Protein 6GBQ (pdb70)

Structure (mmCIF, N/CA/C/O backbone):
data_6GBQ
#
_entry.id   6GBQ
#
_cell.length_a   70.230
_cell.length_b   45.583
_cell.length_c   110.777
_cell.angle_alpha   90.000
_cell.angle_beta   101.660
_cell.angle_gamma   90.000
#
_symmetry.space_group_name_H-M   'P 1 21 1'
#
loop_
_entity.id
_entity.type
_entity.pdbx_description
1 polymer 'Polymerase cofactor VP35'
2 water water
#
loop_
_atom_site.group_PDB
_atom_site.id
_atom_site.type_symbol
_atom_site.label_atom_id
_atom_site.label_alt_id
_atom_site.label_comp_id
_atom_site.label_asym_id
_atom_site.label_entity_id
_atom_site.label_seq_id
_atom_site.pdbx_PDB_ins_code
_atom_site.Cartn_x
_atom_site.Cartn_y
_atom_site.Cartn_z
_atom_site.occupancy
_atom_site.B_iso_or_equiv
_atom_site.auth_seq_id
_atom_site.auth_comp_id
_atom_site.auth_asym_id
_atom_site.auth_atom_id
_atom_site.pdbx_PDB_model_num
ATOM 1 N N . LEU A 1 2 ? -8.145 8.809 47.813 1.00 120.21 72 LEU A N 1
ATOM 2 C CA . LEU A 1 2 ? -7.297 8.619 46.595 1.00 116.02 72 LEU A CA 1
ATOM 3 C C . LEU A 1 2 ? -7.042 7.138 46.251 1.00 113.20 72 LEU A C 1
ATOM 4 O O . LEU A 1 2 ? -6.884 6.809 45.075 1.00 113.25 72 LEU A O 1
ATOM 9 N N . LYS A 1 3 ? -7.024 6.258 47.259 1.00 112.10 73 LYS A N 1
ATOM 10 C CA . LYS A 1 3 ? -6.765 4.818 47.064 1.00 109.40 73 LYS A CA 1
ATOM 11 C C . LYS A 1 3 ? -7.703 4.154 46.043 1.00 108.04 73 LYS A C 1
ATOM 12 O O . LYS A 1 3 ? -7.259 3.714 44.972 1.00 102.55 73 LYS A O 1
ATOM 14 N N . LYS A 1 4 ? -8.991 4.089 46.380 1.00 110.20 74 LYS A N 1
ATOM 15 C CA . LYS A 1 4 ? -9.999 3.484 45.507 1.00 110.35 74 LYS A CA 1
ATOM 16 C C . LYS A 1 4 ? -10.152 4.272 44.194 1.00 108.49 74 LYS A C 1
ATOM 17 O O . LYS A 1 4 ? -10.309 3.684 43.122 1.00 105.28 74 LYS A O 1
ATOM 19 N N . VAL A 1 5 ? -10.064 5.599 44.293 1.00 108.26 75 VAL A N 1
ATOM 20 C CA . VAL A 1 5 ? -10.233 6.495 43.149 1.00 106.04 75 VAL A CA 1
ATOM 21 C C . VAL A 1 5 ? -9.121 6.335 42.102 1.00 104.03 75 VAL A C 1
ATOM 22 O O . VAL A 1 5 ? -9.415 6.283 40.904 1.00 103.85 75 VAL A O 1
ATOM 26 N N . GLU A 1 6 ? -7.865 6.261 42.545 1.00 104.63 76 GLU A N 1
ATOM 27 C CA . GLU A 1 6 ? -6.716 6.223 41.619 1.00 103.73 76 GLU A CA 1
ATOM 28 C C . GLU A 1 6 ? -6.613 4.920 40.808 1.00 99.56 76 GLU A C 1
ATOM 29 O O . GLU A 1 6 ? -6.167 4.941 39.654 1.00 98.32 76 GLU A O 1
ATOM 35 N N . ASP A 1 7 ? -7.022 3.801 41.406 1.00 98.52 77 ASP A N 1
ATOM 36 C CA . ASP A 1 7 ? -6.991 2.496 40.733 1.00 96.85 77 ASP A CA 1
ATOM 37 C C . ASP A 1 7 ? -8.203 2.271 39.815 1.00 95.41 77 ASP A C 1
ATOM 38 O O . ASP A 1 7 ? -8.132 1.474 38.875 1.00 94.57 77 ASP A O 1
ATOM 43 N N . THR A 1 8 ? -9.319 2.941 40.099 1.00 93.43 78 THR A N 1
ATOM 44 C CA . THR A 1 8 ? -10.449 2.947 39.180 1.00 91.36 78 THR A CA 1
ATOM 45 C C . THR A 1 8 ? -10.109 3.827 37.977 1.00 87.76 78 THR A C 1
ATOM 46 O O . THR A 1 8 ? -10.373 3.445 36.834 1.00 82.76 78 THR A O 1
ATOM 50 N N . LEU A 1 9 ? -9.519 4.993 38.245 1.00 86.44 79 LEU A N 1
ATOM 51 C CA . LEU A 1 9 ? -9.091 5.900 37.178 1.00 85.63 79 LEU A CA 1
ATOM 52 C C . LEU A 1 9 ? -8.177 5.223 36.176 1.00 82.80 79 LEU A C 1
ATOM 53 O O . LEU A 1 9 ? -8.398 5.339 34.975 1.00 84.16 79 LEU A O 1
ATOM 58 N N . THR A 1 10 ? -7.171 4.506 36.665 1.00 82.55 80 THR A N 1
ATOM 59 C CA . THR A 1 10 ? -6.217 3.837 35.777 1.00 80.39 80 THR A CA 1
ATOM 60 C C . THR A 1 10 ? -6.907 2.818 34.856 1.00 78.97 80 THR A C 1
ATOM 61 O O . THR A 1 10 ? -6.515 2.698 33.701 1.00 80.43 80 THR A O 1
ATOM 65 N N . MET A 1 11 ? -7.936 2.119 35.350 1.00 78.25 81 MET A N 1
ATOM 66 C CA . MET A 1 11 ? -8.732 1.198 34.522 1.00 78.05 81 MET A CA 1
ATOM 67 C C . MET A 1 11 ? -9.558 1.950 33.470 1.00 74.74 81 MET A C 1
ATOM 68 O O . MET A 1 11 ? -9.680 1.510 32.328 1.00 71.46 81 MET A O 1
ATOM 73 N N . LEU A 1 12 ? -10.126 3.076 33.885 1.00 73.96 82 LEU A N 1
ATOM 74 C CA . LEU A 1 12 ? -10.902 3.955 33.015 1.00 73.02 82 LEU A CA 1
ATOM 75 C C . LEU A 1 12 ? -10.032 4.616 31.952 1.00 70.49 82 LEU A C 1
ATOM 76 O O . LEU A 1 12 ? -10.442 4.747 30.806 1.00 67.85 82 LEU A O 1
ATOM 81 N N . VAL A 1 13 ? -8.824 5.016 32.335 1.00 70.79 83 VAL A N 1
ATOM 82 C CA . VAL A 1 13 ? -7.841 5.514 31.375 1.00 70.81 83 VAL A CA 1
ATOM 83 C C . VAL A 1 13 ? -7.468 4.428 30.348 1.00 69.88 83 VAL A C 1
ATOM 84 O O . VAL A 1 13 ? -7.369 4.716 29.155 1.00 70.86 83 VAL A O 1
ATOM 88 N N . ASN A 1 14 ? -7.281 3.190 30.801 1.00 69.97 84 ASN A N 1
ATOM 89 C CA . ASN A 1 14 ? -6.917 2.101 29.890 1.00 69.02 84 ASN A CA 1
ATOM 90 C C . ASN A 1 14 ? -8.081 1.703 28.994 1.00 67.78 84 ASN A C 1
ATOM 91 O O . ASN A 1 14 ? -7.867 1.357 27.832 1.00 66.39 84 ASN A O 1
ATOM 96 N N . ALA A 1 15 ? -9.302 1.759 29.534 1.00 67.59 85 ALA A N 1
ATOM 97 C CA . ALA A 1 15 ? -10.524 1.474 28.759 1.00 66.05 85 ALA A CA 1
ATOM 98 C C . ALA A 1 15 ? -10.779 2.522 27.666 1.00 64.94 85 ALA A C 1
ATOM 99 O O . ALA A 1 15 ? -11.125 2.182 26.536 1.00 60.86 85 ALA A O 1
ATOM 101 N N . THR A 1 16 ? -10.602 3.795 28.016 1.00 66.31 86 THR A N 1
ATOM 102 C CA . THR A 1 16 ? -10.733 4.898 27.053 1.00 66.37 86 THR A CA 1
ATOM 103 C C . THR A 1 16 ? -9.687 4.784 25.943 1.00 66.84 86 THR A C 1
ATOM 104 O O . THR A 1 16 ? -9.986 5.071 24.782 1.00 64.89 86 THR A O 1
ATOM 108 N N . SER A 1 17 ? -8.479 4.337 26.296 1.00 69.11 87 SER A N 1
ATOM 109 C CA . SER A 1 17 ? -7.431 4.038 25.303 1.00 69.50 87 SER A CA 1
ATOM 110 C C . SER A 1 17 ? -7.764 2.844 24.382 1.00 68.37 87 SER A C 1
ATOM 111 O O . SER A 1 17 ? -7.452 2.882 23.193 1.00 67.54 87 SER A O 1
ATOM 114 N N . ARG A 1 18 ? -8.359 1.784 24.935 1.00 69.76 88 ARG A N 1
ATOM 115 C CA . ARG A 1 18 ? -8.823 0.633 24.134 1.00 70.60 88 ARG A CA 1
ATOM 116 C C . ARG A 1 18 ? -9.935 1.039 23.166 1.00 69.00 88 ARG A C 1
ATOM 117 O O . ARG A 1 18 ? -10.002 0.545 22.041 1.00 69.21 88 ARG A O 1
ATOM 125 N N . GLN A 1 19 ? -10.797 1.941 23.622 1.00 68.75 89 GLN A N 1
ATOM 126 C CA . GLN A 1 19 ? -11.901 2.464 22.823 1.00 69.72 89 GLN A CA 1
ATOM 127 C C . GLN A 1 19 ? -11.420 3.196 21.561 1.00 68.85 89 GLN A C 1
ATOM 128 O O . GLN A 1 19 ? -12.013 3.063 20.480 1.00 67.27 89 GLN A O 1
ATOM 134 N N . ASN A 1 20 ? -10.347 3.969 21.695 1.00 67.20 90 ASN A N 1
ATOM 135 C CA . ASN A 1 20 ? -9.792 4.677 20.547 1.00 65.86 90 ASN A CA 1
ATOM 136 C C . ASN A 1 20 ? -9.385 3.660 19.487 1.00 62.40 90 ASN A C 1
ATOM 137 O O . ASN A 1 20 ? -9.794 3.784 18.334 1.00 63.19 90 ASN A O 1
ATOM 142 N N . ALA A 1 21 ? -8.654 2.624 19.893 1.00 58.44 91 ALA A N 1
ATOM 143 C CA . ALA A 1 21 ? -8.199 1.589 18.968 1.00 57.23 91 ALA A CA 1
ATOM 144 C C . ALA A 1 21 ? -9.367 0.856 18.296 1.00 55.61 91 ALA A C 1
ATOM 145 O O . ALA A 1 21 ? -9.320 0.586 17.099 1.00 54.06 91 ALA A O 1
ATOM 147 N N . ALA A 1 22 ? -10.405 0.542 19.070 1.00 55.26 92 ALA A N 1
ATOM 148 C CA . ALA A 1 22 ? -11.615 -0.094 18.530 1.00 54.10 92 ALA A CA 1
ATOM 149 C C . ALA A 1 22 ? -12.343 0.814 17.525 1.00 53.36 92 ALA A C 1
ATOM 150 O O . ALA A 1 22 ? -12.736 0.356 16.444 1.00 52.87 92 ALA A O 1
ATOM 152 N N . ILE A 1 23 ? -12.511 2.091 17.875 1.00 53.52 93 ILE A N 1
ATOM 153 C CA . ILE A 1 23 ? -13.061 3.078 16.935 1.00 54.42 93 ILE A CA 1
ATOM 154 C C . ILE A 1 23 ? -12.229 3.161 15.630 1.00 55.55 93 ILE A C 1
ATOM 155 O O . ILE A 1 23 ? -12.797 3.257 14.543 1.00 57.13 93 ILE A O 1
ATOM 160 N N . GLU A 1 24 ? -10.901 3.107 15.741 1.00 56.23 94 GLU A N 1
ATOM 161 C CA . GLU A 1 24 ? -10.019 3.163 14.577 1.00 56.61 94 GLU A CA 1
ATOM 162 C C . GLU A 1 24 ? -10.135 1.944 13.672 1.00 55.23 94 GLU A C 1
ATOM 163 O O . GLU A 1 24 ? -10.105 2.090 12.436 1.00 55.92 94 GLU A O 1
ATOM 169 N N . ALA A 1 25 ? -10.250 0.757 14.274 1.00 52.15 95 ALA A N 1
ATOM 170 C CA . ALA A 1 25 ? -10.491 -0.473 13.525 1.00 53.06 95 ALA A CA 1
ATOM 171 C C . ALA A 1 25 ? -11.836 -0.422 12.789 1.00 54.36 95 ALA A C 1
ATOM 172 O O . ALA A 1 25 ? -11.975 -0.982 11.697 1.00 55.26 95 ALA A O 1
ATOM 174 N N . LEU A 1 26 ? -12.816 0.250 13.390 1.00 55.07 96 LEU A N 1
ATOM 175 C CA . LEU A 1 26 ? -14.105 0.489 12.738 1.00 57.12 96 LEU A CA 1
ATOM 176 C C . LEU A 1 26 ? -13.955 1.400 11.489 1.00 58.30 96 LEU A C 1
ATOM 177 O O . LEU A 1 26 ? -14.468 1.055 10.412 1.00 57.02 96 LEU A O 1
ATOM 182 N N . GLU A 1 27 ? -13.219 2.515 11.630 1.00 58.99 97 GLU A N 1
ATOM 183 C CA . GLU A 1 27 ? -12.891 3.425 10.497 1.00 60.24 97 GLU A CA 1
ATOM 184 C C . GLU A 1 27 ? -12.194 2.699 9.338 1.00 59.14 97 GLU A C 1
ATOM 185 O O . GLU A 1 27 ? -12.533 2.902 8.181 1.00 59.99 97 GLU A O 1
ATOM 191 N N . ASN A 1 28 ? -11.232 1.841 9.656 1.00 59.89 98 ASN A N 1
ATOM 192 C CA . ASN A 1 28 ? -10.571 1.010 8.641 1.00 60.60 98 ASN A CA 1
ATOM 193 C C . ASN A 1 28 ? -11.542 0.132 7.889 1.00 58.49 98 ASN A C 1
ATOM 194 O O . ASN A 1 28 ? -11.498 0.046 6.673 1.00 57.32 98 ASN A O 1
ATOM 199 N N . ARG A 1 29 ? -12.405 -0.538 8.631 1.00 60.88 99 ARG A N 1
ATOM 200 C CA . ARG A 1 29 ? -13.364 -1.446 8.036 1.00 63.30 99 ARG A CA 1
ATOM 201 C C . ARG A 1 29 ? -14.433 -0.702 7.243 1.00 60.03 99 ARG A C 1
ATOM 202 O O . ARG A 1 29 ? -14.926 -1.211 6.244 1.00 58.00 99 ARG A O 1
ATOM 210 N N . LEU A 1 30 ? -14.755 0.510 7.675 1.00 59.46 100 LEU A N 1
ATOM 211 C CA . LEU A 1 30 ? -15.672 1.350 6.942 1.00 60.35 100 LEU A CA 1
ATOM 212 C C . LEU A 1 30 ? -15.068 1.900 5.650 1.00 62.91 100 LEU A C 1
ATOM 213 O O . LEU A 1 30 ? -15.783 1.984 4.643 1.00 67.37 100 LEU A O 1
ATOM 218 N N . SER A 1 31 ? -13.774 2.262 5.662 1.00 62.41 101 SER A N 1
ATOM 219 C CA . SER A 1 31 ? -13.060 2.689 4.436 1.00 61.44 101 SER A CA 1
ATOM 220 C C . SER A 1 31 ? -13.075 1.601 3.367 1.00 59.73 101 SER A C 1
ATOM 221 O O . SER A 1 31 ? -13.287 1.890 2.190 1.00 59.79 101 SER A O 1
ATOM 224 N N . THR A 1 32 ? -12.835 0.362 3.786 1.00 58.74 102 THR A N 1
ATOM 225 C CA . THR A 1 32 ? -12.902 -0.804 2.900 1.00 60.92 102 THR A CA 1
ATOM 226 C C . THR A 1 32 ? -14.338 -1.093 2.418 1.00 60.42 102 THR A C 1
ATOM 227 O O . THR A 1 32 ? -14.528 -1.554 1.290 1.00 61.31 102 THR A O 1
ATOM 231 N N . LEU A 1 33 ? -15.338 -0.831 3.264 1.00 59.63 103 LEU A N 1
ATOM 232 C CA . LEU A 1 33 ? -16.744 -0.972 2.865 1.00 59.44 103 LEU A CA 1
ATOM 233 C C . LEU A 1 33 ? -17.145 0.112 1.853 1.00 59.68 103 LEU A C 1
ATOM 234 O O . LEU A 1 33 ? -17.901 -0.181 0.928 1.00 59.59 103 LEU A O 1
ATOM 239 N N . GLU A 1 34 ? -16.673 1.346 2.045 1.00 59.25 104 GLU A N 1
ATOM 240 C CA . GLU A 1 34 ? -16.903 2.428 1.060 1.00 61.24 104 GLU A CA 1
ATOM 241 C C . GLU A 1 34 ? -16.304 2.086 -0.297 1.00 61.59 104 GLU A C 1
ATOM 242 O O . GLU A 1 34 ? -16.919 2.303 -1.330 1.00 64.06 104 GLU A O 1
ATOM 248 N N . SER A 1 35 ? -15.107 1.526 -0.270 1.00 63.46 105 SER A N 1
ATOM 249 C CA . SER A 1 35 ? -14.422 1.081 -1.477 1.00 65.38 105 SER A CA 1
ATOM 250 C C . SER A 1 35 ? -15.204 -0.014 -2.203 1.00 63.70 105 SER A C 1
ATOM 251 O O . SER A 1 35 ? -15.430 0.077 -3.392 1.00 65.59 105 SER A O 1
ATOM 254 N N . SER A 1 36 ? -15.622 -1.036 -1.470 1.00 63.58 106 SER A N 1
ATOM 255 C CA . SER A 1 36 ? -16.377 -2.142 -2.039 1.00 62.65 106 SER A CA 1
ATOM 256 C C . SER A 1 36 ? -17.777 -1.755 -2.528 1.00 62.38 106 SER A C 1
ATOM 257 O O . SER A 1 36 ? -18.325 -2.434 -3.387 1.00 62.46 106 SER A O 1
ATOM 260 N N . LEU A 1 37 ? -18.362 -0.692 -1.971 1.00 62.27 107 LEU A N 1
ATOM 261 C CA . LEU A 1 37 ? -19.674 -0.217 -2.417 1.00 62.29 107 LEU A CA 1
ATOM 262 C C . LEU A 1 37 ? -19.626 0.633 -3.694 1.00 64.78 107 LEU A C 1
ATOM 263 O O . LEU A 1 37 ? -20.657 0.770 -4.345 1.00 66.74 107 LEU A O 1
ATOM 268 N N . LYS A 1 38 ? -18.464 1.171 -4.077 1.00 66.93 108 LYS A N 1
ATOM 269 C CA . LYS A 1 38 ? -18.373 2.014 -5.291 1.00 70.65 108 LYS A CA 1
ATOM 270 C C . LYS A 1 38 ? -19.032 1.416 -6.537 1.00 67.39 108 LYS A C 1
ATOM 271 O O . LYS A 1 38 ? -19.918 2.054 -7.096 1.00 66.02 108 LYS A O 1
ATOM 277 N N . PRO A 1 39 ? -18.627 0.195 -6.959 1.00 65.52 109 PRO A N 1
ATOM 278 C CA . PRO A 1 39 ? -19.232 -0.403 -8.162 1.00 64.81 109 PRO A CA 1
ATOM 279 C C . PRO A 1 39 ? -20.753 -0.555 -8.054 1.00 62.93 109 PRO A C 1
ATOM 280 O O . PRO A 1 39 ? -21.459 -0.389 -9.045 1.00 64.56 109 PRO A O 1
ATOM 284 N N . ILE A 1 40 ? -21.246 -0.822 -6.848 1.00 61.09 110 ILE A N 1
ATOM 285 C CA . ILE A 1 40 ? -22.686 -0.918 -6.595 1.00 60.12 110 ILE A CA 1
ATOM 286 C C . ILE A 1 40 ? -23.401 0.451 -6.654 1.00 60.82 110 ILE A C 1
ATOM 287 O O . ILE A 1 40 ? -24.524 0.546 -7.152 1.00 60.56 110 ILE A O 1
ATOM 292 N N . GLN A 1 41 ? -22.749 1.497 -6.157 1.00 62.57 111 GLN A N 1
ATOM 293 C CA . GLN A 1 41 ? -23.269 2.864 -6.261 1.00 65.04 111 GLN A CA 1
ATOM 294 C C . GLN A 1 41 ? -23.372 3.345 -7.712 1.00 68.78 111 GLN A C 1
ATOM 295 O O . GLN A 1 41 ? -24.184 4.226 -8.009 1.00 70.17 111 GLN A O 1
ATOM 301 N N . ASP A 1 42 ? -22.533 2.779 -8.587 1.00 70.22 112 ASP A N 1
ATOM 302 C CA . ASP A 1 42 ? -22.480 3.134 -10.006 1.00 73.18 112 ASP A CA 1
ATOM 303 C C . ASP A 1 42 ? -23.386 2.308 -10.910 1.00 72.11 112 ASP A C 1
ATOM 304 O O . ASP A 1 42 ? -23.568 2.684 -12.060 1.00 73.88 112 ASP A O 1
ATOM 309 N N . MET A 1 43 ? -23.933 1.195 -10.419 1.00 72.35 113 MET A N 1
ATOM 310 C CA . MET A 1 43 ? -24.717 0.284 -11.271 1.00 72.67 113 MET A CA 1
ATOM 311 C C . MET A 1 43 ? -26.118 0.833 -11.582 1.00 70.71 113 MET A C 1
ATOM 312 O O . MET A 1 43 ? -26.743 0.387 -12.539 1.00 71.14 113 MET A O 1
ATOM 317 N N . GLY A 1 44 ? -26.594 1.799 -10.798 1.00 68.93 114 GLY A N 1
ATOM 318 C CA . GLY A 1 44 ? -27.798 2.553 -11.142 1.00 70.61 114 GLY A CA 1
ATOM 319 C C . GLY A 1 44 ? -27.670 3.278 -12.475 1.00 72.45 114 GLY A C 1
ATOM 320 O O . GLY A 1 44 ? -28.590 3.256 -13.297 1.00 72.43 114 GLY A O 1
ATOM 321 N N . LYS A 1 45 ? -26.518 3.911 -12.685 1.00 73.74 115 LYS A N 1
ATOM 322 C CA . LYS A 1 45 ? -26.177 4.533 -13.968 1.00 76.85 115 LYS A CA 1
ATOM 323 C C . LYS A 1 45 ? -26.163 3.505 -15.109 1.00 73.79 115 LYS A C 1
ATOM 324 O O . LYS A 1 45 ? -26.749 3.732 -16.162 1.00 74.37 115 LYS A O 1
ATOM 330 N N . VAL A 1 46 ? -25.500 2.376 -14.877 1.00 70.90 116 VAL A N 1
ATOM 331 C CA . VAL A 1 46 ? -25.318 1.346 -15.906 1.00 70.77 116 VAL A CA 1
ATOM 332 C C . VAL A 1 46 ? -26.645 0.640 -16.222 1.00 67.81 116 VAL A C 1
ATOM 333 O O . VAL A 1 46 ? -26.855 0.236 -17.357 1.00 67.98 116 VAL A O 1
ATOM 337 N N . ILE A 1 47 ? -27.517 0.494 -15.220 1.00 65.10 117 ILE A N 1
ATOM 338 C CA . ILE A 1 47 ? -28.872 -0.029 -15.424 1.00 63.77 117 ILE A CA 1
ATOM 339 C C . ILE A 1 47 ? -29.661 0.891 -16.362 1.00 64.61 117 ILE A C 1
ATOM 340 O O . ILE A 1 47 ? -30.319 0.405 -17.282 1.00 64.60 117 ILE A O 1
ATOM 345 N N . SER A 1 48 ? -29.581 2.201 -16.135 1.00 65.30 118 SER A N 1
ATOM 346 C CA . SER A 1 48 ? -30.248 3.171 -17.011 1.00 67.57 118 SER A CA 1
ATOM 347 C C . SER A 1 48 ? -29.717 3.141 -18.436 1.00 67.08 118 SER A C 1
ATOM 348 O O . SER A 1 48 ? -30.493 3.242 -19.377 1.00 67.82 118 SER A O 1
ATOM 351 N N . SER A 1 49 ? -28.410 2.987 -18.601 1.00 67.39 119 SER A N 1
ATOM 352 C CA . SER A 1 49 ? -27.840 2.987 -19.943 1.00 70.27 119 SER A CA 1
ATOM 353 C C . SER A 1 49 ? -28.223 1.685 -20.668 1.00 67.85 119 SER A C 1
ATOM 354 O O . SER A 1 49 ? -28.568 1.696 -21.846 1.00 66.90 119 SER A O 1
ATOM 357 N N . LEU A 1 50 ? -28.186 0.579 -19.935 1.00 66.72 120 LEU A N 1
ATOM 358 C CA . LEU A 1 50 ? -28.706 -0.702 -20.408 1.00 66.27 120 LEU A CA 1
ATOM 359 C C . LEU A 1 50 ? -30.184 -0.638 -20.816 1.00 66.70 120 LEU A C 1
ATOM 360 O O . LEU A 1 50 ? -30.581 -1.257 -21.808 1.00 65.13 120 LEU A O 1
ATOM 365 N N . ASN A 1 51 ? -30.992 0.093 -20.053 1.00 65.94 121 ASN A N 1
ATOM 366 C CA . ASN A 1 51 ? -32.395 0.253 -20.392 1.00 67.43 121 ASN A CA 1
ATOM 367 C C . ASN A 1 51 ? -32.573 0.816 -21.809 1.00 69.10 121 ASN A C 1
ATOM 368 O O . ASN A 1 51 ? -33.271 0.219 -22.622 1.00 68.44 121 ASN A O 1
ATOM 373 N N . ARG A 1 52 ? -31.917 1.935 -22.103 1.00 71.14 122 ARG A N 1
ATOM 374 C CA . ARG A 1 52 ? -32.085 2.587 -23.401 1.00 74.46 122 ARG A CA 1
ATOM 375 C C . ARG A 1 52 ? -31.440 1.818 -24.564 1.00 73.64 122 ARG A C 1
ATOM 376 O O . ARG A 1 52 ? -32.017 1.779 -25.650 1.00 73.04 122 ARG A O 1
ATOM 384 N N . SER A 1 53 ? -30.285 1.191 -24.335 1.00 72.58 123 SER A N 1
ATOM 385 C CA . SER A 1 53 ? -29.606 0.393 -25.376 1.00 72.07 123 SER A CA 1
ATOM 386 C C . SER A 1 53 ? -30.300 -0.952 -25.664 1.00 70.47 123 SER A C 1
ATOM 387 O O . SER A 1 53 ? -30.303 -1.414 -26.800 1.00 69.81 123 SER A O 1
ATOM 390 N N . CYS A 1 54 ? -30.853 -1.587 -24.630 1.00 69.82 124 CYS A N 1
ATOM 391 C CA . CYS A 1 54 ? -31.669 -2.794 -24.800 1.00 67.54 124 CYS A CA 1
ATOM 392 C C . CYS A 1 54 ? -33.021 -2.463 -25.426 1.00 67.97 124 CYS A C 1
ATOM 393 O O . CYS A 1 54 ? -33.546 -3.254 -26.215 1.00 69.21 124 CYS A O 1
ATOM 396 N N . ALA A 1 55 ? -33.589 -1.310 -25.070 1.00 67.79 125 ALA A N 1
ATOM 397 C CA . ALA A 1 55 ? -34.819 -0.824 -25.707 1.00 66.53 125 ALA A CA 1
ATOM 398 C C . ALA A 1 55 ? -34.577 -0.555 -27.194 1.00 68.66 125 ALA A C 1
ATOM 399 O O . ALA A 1 55 ? -35.380 -0.965 -28.044 1.00 68.71 125 ALA A O 1
ATOM 401 N N . GLU A 1 56 ? -33.456 0.102 -27.501 1.00 70.43 126 GLU A N 1
ATOM 402 C CA . GLU A 1 56 ? -33.079 0.389 -28.891 1.00 72.84 126 GLU A CA 1
ATOM 403 C C . GLU A 1 56 ? -32.873 -0.900 -29.688 1.00 72.16 126 GLU A C 1
ATOM 404 O O . GLU A 1 56 ? -33.313 -0.994 -30.828 1.00 75.15 126 GLU A O 1
ATOM 410 N N . MET A 1 57 ? -32.224 -1.886 -29.079 1.00 70.83 127 MET A N 1
ATOM 411 C CA . MET A 1 57 ? -32.040 -3.189 -29.702 1.00 72.16 127 MET A CA 1
ATOM 412 C C . MET A 1 57 ? -33.367 -3.889 -29.982 1.00 72.22 127 MET A C 1
ATOM 413 O O . MET A 1 57 ? -33.520 -4.506 -31.012 1.00 73.34 127 MET A O 1
ATOM 418 N N . VAL A 1 58 ? -34.319 -3.795 -29.065 1.00 72.72 128 VAL A N 1
ATOM 419 C CA . VAL A 1 58 ? -35.597 -4.492 -29.215 1.00 72.52 128 VAL A CA 1
ATOM 420 C C . VAL A 1 58 ? -36.422 -3.875 -30.365 1.00 72.80 128 VAL A C 1
ATOM 421 O O . VAL A 1 58 ? -36.880 -4.600 -31.248 1.00 72.52 128 VAL A O 1
ATOM 425 N N . ALA A 1 59 ? -36.586 -2.551 -30.342 1.00 72.24 129 ALA A N 1
ATOM 426 C CA . ALA A 1 59 ? -37.404 -1.829 -31.324 1.00 72.22 129 ALA A CA 1
ATOM 427 C C . ALA A 1 59 ? -36.874 -2.015 -32.746 1.00 73.27 129 ALA A C 1
ATOM 428 O O . ALA A 1 59 ? -37.656 -2.197 -33.675 1.00 72.97 129 ALA A O 1
ATOM 430 N N . LYS A 1 60 ? -35.550 -1.984 -32.891 1.00 73.85 130 LYS A N 1
ATOM 431 C CA . LYS A 1 60 ? -34.891 -2.152 -34.191 1.00 75.15 130 LYS A CA 1
ATOM 432 C C . LYS A 1 60 ? -34.919 -3.592 -34.699 1.00 74.75 130 LYS A C 1
ATOM 433 O O . LYS A 1 60 ? -35.106 -3.825 -35.892 1.00 76.47 130 LYS A O 1
ATOM 439 N N . TYR A 1 61 ? -34.703 -4.550 -33.805 1.00 72.70 131 TYR A N 1
ATOM 440 C CA . TYR A 1 61 ? -34.772 -5.956 -34.179 1.00 73.40 131 TYR A CA 1
ATOM 441 C C . TYR A 1 61 ? -36.219 -6.417 -34.430 1.00 72.09 131 TYR A C 1
ATOM 442 O O . TYR A 1 61 ? -36.446 -7.352 -35.207 1.00 72.14 131 TYR A O 1
ATOM 451 N N . ASP A 1 62 ? -37.193 -5.759 -33.801 1.00 69.70 132 ASP A N 1
ATOM 452 C CA . ASP A 1 62 ? -38.592 -5.981 -34.154 1.00 68.93 132 ASP A CA 1
ATOM 453 C C . ASP A 1 62 ? -38.835 -5.662 -35.631 1.00 69.59 132 ASP A C 1
ATOM 454 O O . ASP A 1 62 ? -39.528 -6.412 -36.321 1.00 68.69 132 ASP A O 1
ATOM 459 N N . LEU A 1 63 ? -38.255 -4.557 -36.106 1.00 70.48 133 LEU A N 1
ATOM 460 C CA . LEU A 1 63 ? -38.383 -4.152 -37.508 1.00 70.91 133 LEU A CA 1
ATOM 461 C C . LEU A 1 63 ? -37.753 -5.196 -38.413 1.00 72.20 133 LEU A C 1
ATOM 462 O O . LEU A 1 63 ? -38.394 -5.678 -39.342 1.00 75.20 133 LEU A O 1
ATOM 467 N N . LEU A 1 64 ? -36.507 -5.558 -38.126 1.00 73.33 134 LEU A N 1
ATOM 468 C CA . LEU A 1 64 ? -35.788 -6.573 -38.906 1.00 76.06 134 LEU A CA 1
ATOM 469 C C . LEU A 1 64 ? -36.625 -7.832 -39.111 1.00 77.36 134 LEU A C 1
ATOM 470 O O . LEU A 1 64 ? -36.701 -8.359 -40.225 1.00 79.53 134 LEU A O 1
ATOM 475 N N . GLU A 1 65 ? -37.240 -8.303 -38.029 1.00 77.34 135 GLU A N 1
ATOM 476 C CA . GLU A 1 65 ? -38.056 -9.505 -38.066 1.00 78.59 135 GLU A CA 1
ATOM 477 C C . GLU A 1 65 ? -39.401 -9.276 -38.745 1.00 77.24 135 GLU A C 1
ATOM 478 O O . GLU A 1 65 ? -39.863 -10.156 -39.469 1.00 77.88 135 GLU A O 1
ATOM 484 N N . HIS A 1 66 ? -40.037 -8.128 -38.505 1.00 75.84 136 HIS A N 1
ATOM 485 C CA . HIS A 1 66 ? -41.289 -7.794 -39.219 1.00 75.98 136 HIS A CA 1
ATOM 486 C C . HIS A 1 66 ? -41.096 -7.603 -40.714 1.00 74.70 136 HIS A C 1
ATOM 487 O O . HIS A 1 66 ? -41.981 -7.961 -41.494 1.00 74.42 136 HIS A O 1
ATOM 494 N N . HIS A 1 67 ? -39.955 -7.046 -41.110 1.00 73.97 137 HIS A N 1
ATOM 495 C CA . HIS A 1 67 ? -39.593 -7.004 -42.526 1.00 75.82 137 HIS A CA 1
ATOM 496 C C . HIS A 1 67 ? -39.383 -8.412 -43.066 1.00 75.94 137 HIS A C 1
ATOM 497 O O . HIS A 1 67 ? -39.858 -8.727 -44.154 1.00 76.22 137 HIS A O 1
ATOM 504 N N . HIS A 1 68 ? -38.663 -9.242 -42.316 1.00 76.72 138 HIS A N 1
ATOM 505 C CA . HIS A 1 68 ? -38.413 -10.620 -42.739 1.00 80.57 138 HIS A CA 1
ATOM 506 C C . HIS A 1 68 ? -39.690 -11.471 -42.832 1.00 80.88 138 HIS A C 1
ATOM 507 O O . HIS A 1 68 ? -39.757 -12.381 -43.662 1.00 82.36 138 HIS A O 1
ATOM 514 N N . HIS A 1 69 ? -40.693 -11.177 -42.001 1.00 79.87 139 HIS A N 1
ATOM 515 C CA . HIS A 1 69 ? -41.959 -11.920 -42.040 1.00 81.30 139 HIS A CA 1
ATOM 516 C C . HIS A 1 69 ? -42.757 -11.666 -43.321 1.00 81.50 139 HIS A C 1
ATOM 517 O O . HIS A 1 69 ? -43.261 -12.604 -43.929 1.00 82.30 139 HIS A O 1
ATOM 524 N N . HIS A 1 70 ? -42.863 -10.400 -43.719 1.00 81.12 140 HIS A N 1
ATOM 525 C CA . HIS A 1 70 ? -43.647 -10.010 -44.904 1.00 81.89 140 HIS A CA 1
ATOM 526 C C . HIS A 1 70 ? -42.908 -10.158 -46.253 1.00 81.61 140 HIS A C 1
ATOM 527 O O . HIS A 1 70 ? -43.479 -9.838 -47.290 1.00 80.50 140 HIS A O 1
ATOM 534 N N . HIS A 1 71 ? -41.660 -10.639 -46.233 1.00 82.93 141 HIS A N 1
ATOM 535 C CA . HIS A 1 71 ? -40.847 -10.824 -47.439 1.00 85.18 141 HIS A CA 1
ATOM 536 C C . HIS A 1 71 ? -40.098 -12.163 -47.382 1.00 88.91 141 HIS A C 1
ATOM 537 O O . HIS A 1 71 ? -38.881 -12.245 -47.575 1.00 92.30 141 HIS A O 1
ATOM 545 N N . LEU B 1 2 ? -4.881 14.782 43.895 1.00 110.07 72 LEU B N 1
ATOM 546 C CA . LEU B 1 2 ? -5.897 15.808 43.501 1.00 108.26 72 LEU B CA 1
ATOM 547 C C . LEU B 1 2 ? -5.562 16.439 42.146 1.00 104.95 72 LEU B C 1
ATOM 548 O O . LEU B 1 2 ? -6.370 16.394 41.220 1.00 102.82 72 LEU B O 1
ATOM 553 N N . LYS B 1 3 ? -4.372 17.031 42.050 1.00 104.06 73 LYS B N 1
ATOM 554 C CA . LYS B 1 3 ? -3.905 17.699 40.827 1.00 101.66 73 LYS B CA 1
ATOM 555 C C . LYS B 1 3 ? -3.751 16.699 39.669 1.00 99.77 73 LYS B C 1
ATOM 556 O O . LYS B 1 3 ? -4.149 16.989 38.541 1.00 97.49 73 LYS B O 1
ATOM 562 N N . LYS B 1 4 ? -3.178 15.534 39.963 1.00 100.19 74 LYS B N 1
ATOM 563 C CA . LYS B 1 4 ? -2.966 14.480 38.971 1.00 99.84 74 LYS B CA 1
ATOM 564 C C . LYS B 1 4 ? -4.286 13.847 38.509 1.00 98.31 74 LYS B C 1
ATOM 565 O O . LYS B 1 4 ? -4.400 13.460 37.337 1.00 97.08 74 LYS B O 1
ATOM 571 N N . VAL B 1 5 ? -5.268 13.743 39.410 1.00 97.22 75 VAL B N 1
ATOM 572 C CA . VAL B 1 5 ? -6.578 13.169 39.056 1.00 96.31 75 VAL B CA 1
ATOM 573 C C . VAL B 1 5 ? -7.505 14.154 38.328 1.00 94.05 75 VAL B C 1
ATO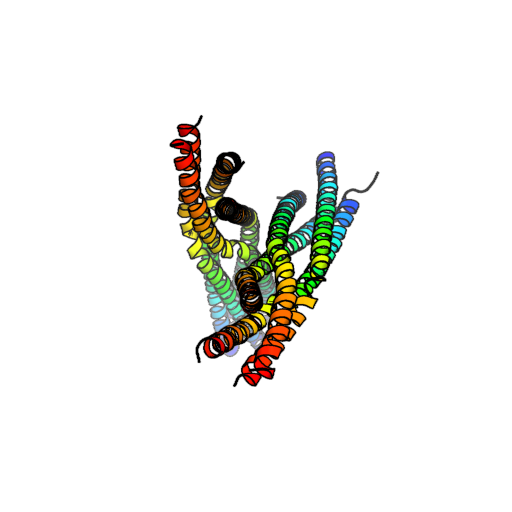M 574 O O . VAL B 1 5 ? -8.260 13.743 37.444 1.00 92.27 75 VAL B O 1
ATOM 578 N N . GLU B 1 6 ? -7.457 15.436 38.692 1.00 93.73 76 GLU B N 1
ATOM 579 C CA . GLU B 1 6 ? -8.200 16.464 37.954 1.00 92.88 76 GLU B CA 1
ATOM 580 C C . GLU B 1 6 ? -7.676 16.514 36.520 1.00 91.01 76 GLU B C 1
ATOM 581 O O . GLU B 1 6 ? -8.454 16.431 35.569 1.00 89.27 76 GLU B O 1
ATOM 587 N N . ASP B 1 7 ? -6.349 16.604 36.379 1.00 91.13 77 ASP B N 1
ATOM 588 C CA . ASP B 1 7 ? -5.679 16.514 35.067 1.00 89.73 77 ASP B CA 1
ATOM 589 C C . ASP B 1 7 ? -6.132 15.267 34.265 1.00 87.64 77 ASP B C 1
ATOM 590 O O . ASP B 1 7 ? -6.351 15.362 33.056 1.00 85.22 77 ASP B O 1
ATOM 595 N N . THR B 1 8 ? -6.268 14.123 34.945 1.00 87.17 78 THR B N 1
ATOM 596 C CA . THR B 1 8 ? -6.722 12.869 34.330 1.00 86.18 78 THR B CA 1
ATOM 597 C C . THR B 1 8 ? -8.200 12.914 33.919 1.00 84.92 78 THR B C 1
ATOM 598 O O . THR B 1 8 ? -8.534 12.555 32.788 1.00 83.67 78 THR B O 1
ATOM 602 N N . LEU B 1 9 ? -9.072 13.352 34.826 1.00 85.26 79 LEU B N 1
ATOM 603 C CA . LEU B 1 9 ? -10.501 13.483 34.523 1.00 86.00 79 LEU B CA 1
ATOM 604 C C . LEU B 1 9 ? -10.784 14.384 33.308 1.00 85.30 79 LEU B C 1
ATOM 605 O O . LEU B 1 9 ? -11.562 14.003 32.430 1.00 84.69 79 LEU B O 1
ATOM 610 N N . THR B 1 10 ? -10.148 15.555 33.247 1.00 85.50 80 THR B N 1
ATOM 611 C CA . THR B 1 10 ? -10.337 16.469 32.112 1.00 85.59 80 THR B CA 1
ATOM 612 C C . THR B 1 10 ? -9.750 15.909 30.812 1.00 85.36 80 THR B C 1
ATOM 613 O O . THR B 1 10 ? -10.283 16.191 29.735 1.00 83.54 80 THR B O 1
ATOM 617 N N . MET B 1 11 ? -8.660 15.134 30.900 1.00 86.98 81 MET B N 1
ATOM 618 C CA . MET B 1 11 ? -8.185 14.373 29.729 1.00 87.52 81 MET B CA 1
ATOM 619 C C . MET B 1 11 ? -9.279 13.420 29.259 1.00 84.30 81 MET B C 1
ATOM 620 O O . MET B 1 11 ? -9.517 13.317 28.069 1.00 83.79 81 MET B O 1
ATOM 625 N N . LEU B 1 12 ? -9.897 12.704 30.195 1.00 83.28 82 LEU B N 1
ATOM 626 C CA . LEU B 1 12 ? -10.934 11.725 29.872 1.00 82.93 82 LEU B CA 1
ATOM 627 C C . LEU B 1 12 ? -12.159 12.358 29.216 1.00 81.99 82 LEU B C 1
ATOM 628 O O . LEU B 1 12 ? -12.663 11.828 28.225 1.00 80.64 82 LEU B O 1
ATOM 633 N N . VAL B 1 13 ? -12.603 13.495 29.747 1.00 82.85 83 VAL B N 1
ATOM 634 C CA . VAL B 1 13 ? -13.682 14.282 29.128 1.00 83.31 83 VAL B CA 1
ATOM 635 C C . VAL B 1 13 ? -13.301 14.692 27.698 1.00 82.80 83 VAL B C 1
ATOM 636 O O . VAL B 1 13 ? -14.115 14.606 26.776 1.00 85.06 83 VAL B O 1
ATOM 640 N N . ASN B 1 14 ? -12.059 15.119 27.524 1.00 82.84 84 ASN B N 1
ATOM 641 C CA . ASN B 1 14 ? -11.551 15.462 26.210 1.00 83.53 84 ASN B CA 1
ATOM 642 C C . ASN B 1 14 ? -11.442 14.220 25.316 1.00 81.80 84 ASN B C 1
ATOM 643 O O . ASN B 1 14 ? -11.904 14.244 24.174 1.00 84.71 84 ASN B O 1
ATOM 648 N N . ALA B 1 15 ? -10.855 13.142 25.836 1.00 78.91 85 ALA B N 1
ATOM 649 C CA . ALA B 1 15 ? -10.712 11.892 25.086 1.00 77.46 85 ALA B CA 1
ATOM 650 C C . ALA B 1 15 ? -12.073 11.321 24.683 1.00 76.99 85 ALA B C 1
ATOM 651 O O . ALA B 1 15 ? -12.229 10.825 23.569 1.00 76.23 85 ALA B O 1
ATOM 653 N N . THR B 1 16 ? -13.048 11.406 25.588 1.00 77.36 86 THR B N 1
ATOM 654 C CA . THR B 1 16 ? -14.392 10.898 25.338 1.00 77.18 86 THR B CA 1
ATOM 655 C C . THR B 1 16 ? -15.080 11.700 24.229 1.00 77.81 86 THR B C 1
ATOM 656 O O . THR B 1 16 ? -15.691 11.116 23.341 1.00 77.50 86 THR B O 1
ATOM 660 N N . SER B 1 17 ? -14.954 13.023 24.272 1.00 77.90 87 SER B N 1
ATOM 661 C CA . SER B 1 17 ? -15.557 13.880 23.259 1.00 77.67 87 SER B CA 1
ATOM 662 C C . SER B 1 17 ? -14.899 13.702 21.889 1.00 76.74 87 SER B C 1
ATOM 663 O O . SER B 1 17 ? -15.587 13.801 20.874 1.00 78.96 87 SER B O 1
ATOM 666 N N . ARG B 1 18 ? -13.590 13.434 21.862 1.00 75.86 88 ARG B N 1
ATOM 667 C CA . ARG B 1 18 ? -12.894 13.005 20.627 1.00 75.58 88 ARG B CA 1
ATOM 668 C C . ARG B 1 18 ? -13.461 11.692 20.075 1.00 73.00 88 ARG B C 1
ATOM 669 O O . ARG B 1 18 ? -13.626 11.548 18.867 1.00 73.42 88 ARG B O 1
ATOM 677 N N . GLN B 1 19 ? -13.741 10.739 20.958 1.00 71.55 89 GLN B N 1
ATOM 678 C CA . GLN B 1 19 ? -14.379 9.479 20.554 1.00 69.30 89 GLN B CA 1
ATOM 679 C C . GLN B 1 19 ? -15.776 9.735 20.015 1.00 67.11 89 GLN B C 1
ATOM 680 O O . GLN B 1 19 ? -16.150 9.162 18.999 1.00 65.19 89 GLN B O 1
ATOM 686 N N . ASN B 1 20 ? -16.528 10.599 20.704 1.00 67.24 90 ASN B N 1
ATOM 687 C CA . ASN B 1 20 ? -17.882 10.969 20.288 1.00 68.71 90 ASN B CA 1
ATOM 688 C C . ASN B 1 20 ? -17.890 11.502 18.867 1.00 66.97 90 ASN B C 1
ATOM 689 O O . ASN B 1 20 ? -18.567 10.958 18.020 1.00 66.00 90 ASN B O 1
ATOM 694 N N . ALA B 1 21 ? -17.103 12.535 18.602 1.00 66.28 91 ALA B N 1
ATOM 695 C CA . ALA B 1 21 ? -17.053 13.123 17.266 1.00 65.58 91 ALA B CA 1
ATOM 696 C C . ALA B 1 21 ? -16.700 12.063 16.236 1.00 62.78 91 ALA B C 1
ATOM 697 O O . ALA B 1 21 ? -17.286 12.026 15.154 1.00 65.13 91 ALA B O 1
ATOM 699 N N . ALA B 1 22 ? -15.761 11.187 16.582 1.00 61.03 92 ALA B N 1
ATOM 700 C CA . ALA B 1 22 ? -15.375 10.089 15.700 1.00 59.96 92 ALA B CA 1
ATOM 701 C C . ALA B 1 22 ? -16.523 9.094 15.413 1.00 58.24 92 ALA B C 1
ATOM 702 O O . ALA B 1 22 ? -16.595 8.552 14.319 1.00 58.80 92 ALA B O 1
ATOM 704 N N . ILE B 1 23 ? -17.399 8.860 16.387 1.00 58.35 93 ILE B N 1
ATOM 705 C CA . ILE B 1 23 ? -18.564 7.988 16.206 1.00 60.83 93 ILE B CA 1
ATOM 706 C C . ILE B 1 23 ? -19.616 8.629 15.291 1.00 61.16 93 ILE B C 1
ATOM 707 O O . ILE B 1 23 ? -20.104 8.002 14.343 1.00 58.77 93 ILE B O 1
ATOM 712 N N . GLU B 1 24 ? -19.973 9.864 15.607 1.00 64.21 94 GLU B N 1
ATOM 713 C CA . GLU B 1 24 ? -20.876 10.661 14.779 1.00 68.01 94 GLU B CA 1
ATOM 714 C C . GLU B 1 24 ? -20.390 10.793 13.332 1.00 64.93 94 GLU B C 1
ATOM 715 O O . GLU B 1 24 ? -21.207 10.796 12.415 1.00 65.66 94 GLU B O 1
ATOM 721 N N . ALA B 1 25 ? -19.072 10.870 13.134 1.00 61.55 95 ALA B N 1
ATOM 722 C CA . ALA B 1 25 ? -18.484 10.943 11.796 1.00 59.96 95 ALA B CA 1
ATOM 723 C C . ALA B 1 25 ? -18.609 9.637 11.017 1.00 57.23 95 ALA B C 1
ATOM 724 O O . ALA B 1 25 ? -18.713 9.650 9.780 1.00 53.93 95 ALA B O 1
ATOM 726 N N . LEU B 1 26 ? -18.548 8.515 11.738 1.00 56.33 96 LEU B N 1
ATOM 727 C CA . LEU B 1 26 ? -18.835 7.201 11.157 1.00 55.53 96 LEU B CA 1
ATOM 728 C C . LEU B 1 26 ? -20.307 7.076 10.783 1.00 54.65 96 LEU B C 1
ATOM 729 O O . LEU B 1 26 ? -20.632 6.417 9.796 1.00 54.77 96 LEU B O 1
ATOM 734 N N . GLU B 1 27 ? -21.190 7.690 11.566 1.00 55.10 97 GLU B N 1
ATOM 735 C CA . GLU B 1 27 ? -22.624 7.695 11.250 1.00 56.92 97 GLU B CA 1
ATOM 736 C C . GLU B 1 27 ? -22.918 8.422 9.938 1.00 57.13 97 GLU B C 1
ATOM 737 O O . GLU B 1 27 ? -23.701 7.934 9.118 1.00 57.26 97 GLU B O 1
ATOM 743 N N . ASN B 1 28 ? -22.296 9.580 9.761 1.00 58.22 98 ASN B N 1
ATOM 744 C CA . ASN B 1 28 ? -22.448 10.370 8.545 1.00 61.28 98 ASN B CA 1
ATOM 745 C C . ASN B 1 28 ? -21.952 9.631 7.319 1.00 58.51 98 ASN B C 1
ATOM 746 O O . ASN B 1 28 ? -22.560 9.729 6.261 1.00 60.79 98 ASN B O 1
ATOM 751 N N . ARG B 1 29 ? -20.858 8.894 7.457 1.00 56.16 99 ARG B N 1
ATOM 752 C CA . ARG B 1 29 ? -20.380 8.051 6.360 1.00 55.81 99 ARG B CA 1
ATOM 753 C C . ARG B 1 29 ? -21.394 6.967 5.970 1.00 54.20 99 ARG B C 1
ATOM 754 O O . ARG B 1 29 ? -21.579 6.707 4.784 1.00 56.89 99 ARG B O 1
ATOM 762 N N . LEU B 1 30 ? -22.064 6.364 6.949 1.00 53.54 100 LEU B N 1
ATOM 763 C CA . LEU B 1 30 ? -23.123 5.388 6.666 1.00 53.17 100 LEU B CA 1
ATOM 764 C C . LEU B 1 30 ? -24.364 6.031 6.036 1.00 54.31 100 LEU B C 1
ATOM 765 O O . LEU B 1 30 ? -24.920 5.468 5.098 1.00 52.68 100 LEU B O 1
ATOM 770 N N . SER B 1 31 ? -24.759 7.213 6.509 1.00 57.34 101 SER B N 1
ATOM 771 C CA . SER B 1 31 ? -25.861 7.971 5.892 1.00 61.82 101 SER B CA 1
ATOM 772 C C . SER B 1 31 ? -25.624 8.257 4.422 1.00 61.92 101 SER B C 1
ATOM 773 O O . SER B 1 31 ? -26.462 7.930 3.579 1.00 63.11 101 SER B O 1
ATOM 776 N N . THR B 1 32 ? -24.482 8.874 4.134 1.00 61.82 102 THR B N 1
ATOM 777 C CA . THR B 1 32 ? -24.033 9.142 2.765 1.00 62.37 102 THR B CA 1
ATOM 778 C C . THR B 1 32 ? -24.135 7.889 1.900 1.00 60.40 102 THR B C 1
ATOM 779 O O . THR B 1 32 ? -24.601 7.954 0.765 1.00 60.08 102 THR B O 1
ATOM 783 N N . LEU B 1 33 ? -23.698 6.755 2.444 1.00 58.82 103 LEU B N 1
ATOM 784 C CA . LEU B 1 33 ? -23.721 5.493 1.692 1.00 58.20 103 LEU B CA 1
ATOM 785 C C . LEU B 1 33 ? -25.125 5.028 1.433 1.00 57.38 103 LEU B C 1
ATOM 786 O O . LEU B 1 33 ? -25.436 4.579 0.336 1.00 58.43 103 LEU B O 1
ATOM 791 N N . GLU B 1 34 ? -25.980 5.146 2.434 1.00 58.35 104 GLU B N 1
ATOM 792 C CA . GLU B 1 34 ? -27.340 4.692 2.273 1.00 59.90 104 GLU B CA 1
ATOM 793 C C . GLU B 1 34 ? -28.093 5.572 1.278 1.00 61.08 104 GLU B C 1
ATOM 794 O O . GLU B 1 34 ? -28.712 5.049 0.367 1.00 61.33 104 GLU B O 1
ATOM 800 N N . SER B 1 35 ? -28.015 6.890 1.424 1.00 62.70 105 SER B N 1
ATOM 801 C CA . SER B 1 35 ? -28.725 7.787 0.513 1.00 67.31 105 SER B CA 1
ATOM 802 C C . SER B 1 35 ? -28.299 7.607 -0.955 1.00 67.37 105 SER B C 1
ATOM 803 O O . SER B 1 35 ? -29.130 7.743 -1.848 1.00 70.32 105 SER B O 1
ATOM 806 N N . SER B 1 36 ? -27.039 7.250 -1.201 1.00 65.25 106 SER B N 1
ATOM 807 C CA . SER B 1 36 ? -26.565 6.981 -2.568 1.00 65.00 106 SER B CA 1
ATOM 808 C C . SER B 1 36 ? -27.157 5.699 -3.165 1.00 64.32 106 SER B C 1
ATOM 809 O O . SER B 1 36 ? -27.286 5.586 -4.377 1.00 66.78 106 SER B O 1
ATOM 812 N N . LEU B 1 37 ? -27.501 4.735 -2.312 1.00 65.70 107 LEU B N 1
ATOM 813 C CA . LEU B 1 37 ? -28.189 3.507 -2.737 1.00 64.62 107 LEU B CA 1
ATOM 814 C C . LEU B 1 37 ? -29.712 3.666 -2.934 1.00 69.38 107 LEU B C 1
ATOM 815 O O . LEU B 1 37 ? -30.359 2.766 -3.463 1.00 67.79 107 LEU B O 1
ATOM 820 N N . LYS B 1 38 ? -30.270 4.795 -2.505 1.00 75.75 108 LYS B N 1
ATOM 821 C CA . LYS B 1 38 ? -31.707 5.079 -2.622 1.00 82.40 108 LYS B CA 1
ATOM 822 C C . LYS B 1 38 ? -32.274 5.053 -4.063 1.00 83.38 108 LYS B C 1
ATOM 823 O O . LYS B 1 38 ? -33.356 4.503 -4.263 1.00 86.81 108 LYS B O 1
ATOM 829 N N . PRO B 1 39 ? -31.567 5.644 -5.058 1.00 83.55 109 PRO B N 1
ATOM 830 C CA . PRO B 1 39 ? -32.061 5.589 -6.455 1.00 84.84 109 PRO B CA 1
ATOM 831 C C . PRO B 1 39 ? -32.088 4.200 -7.113 1.00 81.11 109 PRO B C 1
ATOM 832 O O . PRO B 1 39 ? -32.891 3.962 -8.024 1.00 83.79 109 PRO B O 1
ATOM 836 N N . ILE B 1 40 ? -31.215 3.313 -6.653 1.00 76.67 110 ILE B N 1
ATOM 837 C CA . ILE B 1 40 ? -31.097 1.948 -7.164 1.00 73.81 110 ILE B CA 1
ATOM 838 C C . ILE B 1 40 ? -32.199 1.031 -6.606 1.00 74.04 110 ILE B C 1
ATOM 839 O O . ILE B 1 40 ? -32.568 0.059 -7.257 1.00 72.38 110 ILE B O 1
ATOM 844 N N . GLN B 1 41 ? -32.755 1.365 -5.438 1.00 78.61 111 GLN B N 1
ATOM 845 C CA . GLN B 1 41 ? -33.676 0.465 -4.701 1.00 83.22 111 GLN B CA 1
ATOM 846 C C . GLN B 1 41 ? -34.926 0.010 -5.468 1.00 86.48 111 GLN B C 1
ATOM 847 O O . GLN B 1 41 ? -35.435 -1.089 -5.226 1.00 87.15 111 GLN B O 1
ATOM 853 N N . ASP B 1 42 ? -35.403 0.843 -6.391 1.00 88.99 112 ASP B N 1
ATOM 854 C CA . ASP B 1 42 ? -36.630 0.563 -7.151 1.00 91.12 112 ASP B CA 1
ATOM 855 C C . ASP B 1 42 ? -36.378 0.064 -8.593 1.00 87.15 112 ASP B C 1
ATOM 856 O O . ASP B 1 42 ? -37.319 -0.019 -9.389 1.00 89.16 112 ASP B O 1
ATOM 861 N N . MET B 1 43 ? -35.135 -0.314 -8.906 1.00 80.60 113 MET B N 1
ATOM 862 C CA . MET B 1 43 ? -34.740 -0.672 -10.281 1.00 78.19 113 MET B CA 1
ATOM 863 C C . MET B 1 43 ? -34.845 -2.166 -10.628 1.00 74.74 113 MET B C 1
ATOM 864 O O . MET B 1 43 ? -34.499 -2.561 -11.740 1.00 70.59 113 MET B O 1
ATOM 869 N N . GLY B 1 44 ? -35.322 -2.987 -9.691 1.00 73.81 114 GLY B N 1
ATOM 870 C CA . GLY B 1 44 ? -35.726 -4.358 -9.993 1.00 73.32 114 GLY B CA 1
ATOM 871 C C . GLY B 1 44 ? -36.842 -4.451 -11.033 1.00 75.05 114 GLY B C 1
ATOM 872 O O . GLY B 1 44 ? -36.863 -5.390 -11.832 1.00 74.53 114 GLY B O 1
ATOM 873 N N . LYS B 1 45 ? -37.762 -3.484 -11.029 1.00 77.10 115 LYS B N 1
ATOM 874 C CA . LYS B 1 45 ? -38.865 -3.460 -11.999 1.00 79.55 115 LYS B CA 1
ATOM 875 C C . LYS B 1 45 ? -38.393 -3.118 -13.426 1.00 76.75 115 LYS B C 1
ATOM 876 O O . LYS B 1 45 ? -38.955 -3.627 -14.392 1.00 78.29 115 LYS B O 1
ATOM 882 N N . VAL B 1 46 ? -37.369 -2.273 -13.553 1.00 73.72 116 VAL B N 1
ATOM 883 C CA . VAL B 1 46 ? -36.779 -1.941 -14.864 1.00 71.60 116 VAL B CA 1
ATOM 884 C C . VAL B 1 46 ? -36.141 -3.191 -15.467 1.00 68.88 116 VAL B C 1
ATOM 885 O O . VAL B 1 46 ? -36.332 -3.490 -16.657 1.00 68.78 116 VAL B O 1
ATOM 889 N N . ILE B 1 47 ? -35.387 -3.904 -14.637 1.00 65.05 117 ILE B N 1
ATOM 890 C CA . ILE B 1 47 ? -34.735 -5.142 -15.046 1.00 63.61 117 ILE B CA 1
ATOM 891 C C . ILE B 1 47 ? -35.800 -6.174 -15.441 1.00 63.49 117 ILE B C 1
ATOM 892 O O . ILE B 1 47 ? -35.645 -6.868 -16.444 1.00 61.78 117 ILE B O 1
ATOM 897 N N . SER B 1 48 ? -36.871 -6.258 -14.647 1.00 65.97 118 SER B N 1
ATOM 898 C CA . SER B 1 48 ? -37.993 -7.171 -14.910 1.00 68.50 118 SER B CA 1
ATOM 899 C C . SER B 1 48 ? -38.676 -6.884 -16.237 1.00 68.61 118 SER B C 1
ATOM 900 O O . SER B 1 48 ? -39.060 -7.818 -16.943 1.00 67.75 118 SER B O 1
ATOM 903 N N . SER B 1 49 ? -38.836 -5.601 -16.561 1.00 69.07 119 SER B N 1
ATOM 904 C CA . SER B 1 49 ? -39.494 -5.205 -17.803 1.00 71.29 119 SER B CA 1
ATOM 905 C C . SER B 1 49 ? -38.615 -5.528 -19.009 1.00 67.38 119 SER B C 1
ATOM 906 O O . SER B 1 49 ? -39.130 -5.931 -20.058 1.00 67.20 119 SER B O 1
ATOM 909 N N . LEU B 1 50 ? -37.301 -5.361 -18.852 1.00 64.31 120 LEU B N 1
ATOM 910 C CA . LEU B 1 50 ? -36.342 -5.737 -19.905 1.00 62.47 120 LEU B CA 1
ATOM 911 C C . LEU B 1 50 ? -36.260 -7.240 -20.142 1.00 60.19 120 LEU B C 1
ATOM 912 O O . LEU B 1 50 ? -36.068 -7.665 -21.275 1.00 61.39 120 LEU B O 1
ATOM 917 N N . ASN B 1 51 ? -36.375 -8.030 -19.076 1.00 59.20 121 ASN B N 1
ATOM 918 C CA . ASN B 1 51 ? -36.464 -9.491 -19.184 1.00 58.14 121 ASN B CA 1
ATOM 919 C C . ASN B 1 51 ? -37.732 -9.896 -19.945 1.00 59.65 121 ASN B C 1
ATOM 920 O O . ASN B 1 51 ? -37.668 -10.747 -20.818 1.00 57.91 121 ASN B O 1
ATOM 925 N N . ARG B 1 52 ? -38.868 -9.268 -19.623 1.00 62.51 122 ARG B N 1
ATOM 926 C CA . ARG B 1 52 ? -40.127 -9.502 -20.353 1.00 66.57 122 ARG B CA 1
ATOM 927 C C . ARG B 1 52 ? -39.986 -9.189 -21.841 1.00 65.15 122 ARG B C 1
ATOM 928 O O . ARG B 1 52 ? -40.377 -9.996 -22.676 1.00 64.83 122 ARG B O 1
ATOM 936 N N . SER B 1 53 ? -39.453 -8.008 -22.153 1.00 63.96 123 SER B N 1
ATOM 937 C CA . SER B 1 53 ? -39.235 -7.591 -23.537 1.00 64.52 123 SER B CA 1
ATOM 938 C C . SER B 1 53 ? -38.424 -8.637 -24.288 1.00 61.76 123 SER B C 1
ATOM 939 O O . SER B 1 53 ? -38.881 -9.172 -25.286 1.00 61.96 123 SER B O 1
ATOM 942 N N . CYS B 1 54 ? -37.238 -8.943 -23.775 1.00 59.37 124 CYS B N 1
ATOM 943 C CA . CYS B 1 54 ? -36.381 -9.966 -24.360 1.00 59.68 124 CYS B CA 1
ATOM 944 C C . CYS B 1 54 ? -37.056 -11.345 -24.487 1.00 59.85 124 CYS B C 1
ATOM 945 O O . CYS B 1 54 ? -36.898 -12.016 -25.500 1.00 60.80 124 CYS B O 1
ATOM 948 N N . ALA B 1 55 ? -37.803 -11.752 -23.466 1.00 59.48 125 ALA B N 1
ATOM 949 C CA . ALA B 1 55 ? -38.550 -13.004 -23.498 1.00 60.64 125 ALA B CA 1
ATOM 950 C C . ALA B 1 55 ? -39.663 -12.955 -24.570 1.00 62.30 125 ALA B C 1
ATOM 951 O O . ALA B 1 55 ? -39.883 -13.940 -25.280 1.00 64.47 125 ALA B O 1
ATOM 953 N N . GLU B 1 56 ? -40.326 -11.806 -24.699 1.00 62.18 126 GLU B N 1
ATOM 954 C CA . GLU B 1 56 ? -41.359 -11.588 -25.729 1.00 64.16 126 GLU B CA 1
ATOM 955 C C . GLU B 1 56 ? -40.808 -11.642 -27.153 1.00 62.55 126 GLU B C 1
ATOM 956 O O . GLU B 1 56 ? -41.436 -12.199 -28.040 1.00 62.84 126 GLU B O 1
ATOM 962 N N . MET B 1 57 ? -39.636 -11.059 -27.356 1.00 62.10 127 MET B N 1
ATOM 963 C CA . MET B 1 57 ? -38.941 -11.127 -28.640 1.00 62.79 127 MET B CA 1
ATOM 964 C C . MET B 1 57 ? -38.517 -12.548 -29.013 1.00 62.38 127 MET B C 1
ATOM 965 O O . MET B 1 57 ? -38.603 -12.934 -30.188 1.00 63.43 127 MET B O 1
ATOM 970 N N . VAL B 1 58 ? -38.080 -13.324 -28.021 1.00 60.72 128 VAL B N 1
ATOM 971 C CA . VAL B 1 58 ? -37.745 -14.727 -28.236 1.00 62.02 128 VAL B CA 1
ATOM 972 C C . VAL B 1 58 ? -38.995 -15.498 -28.657 1.00 63.09 128 VAL B C 1
ATOM 973 O O . VAL B 1 58 ? -38.970 -16.217 -29.659 1.00 64.57 128 VAL B O 1
ATOM 977 N N . ALA B 1 59 ? -40.073 -15.330 -27.895 1.00 62.94 129 ALA B N 1
ATOM 978 C CA . ALA B 1 59 ? -41.361 -15.939 -28.203 1.00 64.62 129 ALA B CA 1
ATOM 979 C C . ALA B 1 59 ? -41.882 -15.550 -29.586 1.00 66.22 129 ALA B C 1
ATOM 980 O O . ALA B 1 59 ? -42.393 -16.401 -30.318 1.00 67.81 129 ALA B O 1
ATOM 982 N N . LYS B 1 60 ? -41.725 -14.280 -29.954 1.00 66.83 130 LYS B N 1
ATOM 983 C CA . LYS B 1 60 ? -42.171 -13.800 -31.272 1.00 68.19 130 LYS B CA 1
ATOM 984 C C . LYS B 1 60 ? -41.375 -14.405 -32.418 1.00 67.33 130 LYS B C 1
ATOM 985 O O . LYS B 1 60 ? -41.943 -14.809 -33.425 1.00 68.44 130 LYS B O 1
ATOM 991 N N . TYR B 1 61 ? -40.058 -14.425 -32.258 1.00 67.13 131 TYR B N 1
ATOM 992 C CA . TYR B 1 61 ? -39.153 -15.121 -33.173 1.00 67.77 131 TYR B CA 1
ATOM 993 C C . TYR B 1 61 ? -39.579 -16.579 -33.389 1.00 67.98 131 TYR B C 1
ATOM 994 O O . TYR B 1 61 ? -39.816 -16.988 -34.520 1.00 67.34 131 TYR B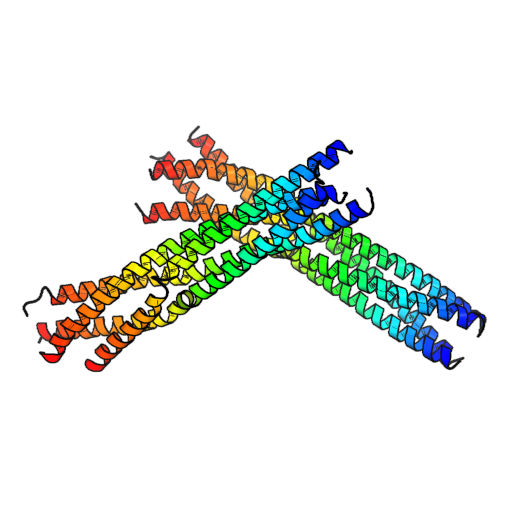 O 1
ATOM 1003 N N . ASP B 1 62 ? -39.690 -17.337 -32.294 1.00 69.11 132 ASP B N 1
ATOM 1004 C CA . ASP B 1 62 ? -40.034 -18.772 -32.344 1.00 71.10 132 ASP B CA 1
ATOM 1005 C C . ASP B 1 62 ? -41.394 -19.024 -33.010 1.00 73.44 132 ASP B C 1
ATOM 1006 O O . ASP B 1 62 ? -41.570 -20.001 -33.748 1.00 75.23 132 ASP B O 1
ATOM 1011 N N . LEU B 1 63 ? -42.344 -18.133 -32.752 1.00 73.42 133 LEU B N 1
ATOM 1012 C CA . LEU B 1 63 ? -43.667 -18.220 -33.351 1.00 75.73 133 LEU B CA 1
ATOM 1013 C C . LEU B 1 63 ? -43.639 -18.000 -34.873 1.00 77.96 133 LEU B C 1
ATOM 1014 O O . LEU B 1 63 ? -44.017 -18.886 -35.645 1.00 80.57 133 LEU B O 1
ATOM 1019 N N . LEU B 1 64 ? -43.167 -16.832 -35.300 1.00 79.28 134 LEU B N 1
ATOM 1020 C CA . LEU B 1 64 ? -43.229 -16.445 -36.714 1.00 81.69 134 LEU B CA 1
ATOM 1021 C C . LEU B 1 64 ? -42.350 -17.278 -37.651 1.00 83.86 134 LEU B C 1
ATOM 1022 O O . LEU B 1 64 ? -42.537 -17.211 -38.866 1.00 83.77 134 LEU B O 1
ATOM 1027 N N . GLU B 1 65 ? -41.406 -18.047 -37.104 1.00 86.67 135 GLU B N 1
ATOM 1028 C CA . GLU B 1 65 ? -40.496 -18.849 -37.916 1.00 90.71 135 GLU B CA 1
ATOM 1029 C C . GLU B 1 65 ? -40.630 -20.348 -37.666 1.00 95.69 135 GLU B C 1
ATOM 1030 O O . GLU B 1 65 ? -41.132 -21.071 -38.529 1.00 101.80 135 GLU B O 1
ATOM 1036 N N . HIS B 1 66 ? -40.214 -20.811 -36.490 1.00 99.73 136 HIS B N 1
ATOM 1037 C CA . HIS B 1 66 ? -40.167 -22.245 -36.188 1.00 103.96 136 HIS B CA 1
ATOM 1038 C C . HIS B 1 66 ? -41.515 -22.733 -35.672 1.00 104.90 136 HIS B C 1
ATOM 1039 O O . HIS B 1 66 ? -42.557 -22.443 -36.264 1.00 105.23 136 HIS B O 1
ATOM 1046 N N . LEU C 1 2 ? -12.133 18.867 45.982 1.00 121.34 72 LEU C N 1
ATOM 1047 C CA . LEU C 1 2 ? -13.233 17.897 45.688 1.00 119.54 72 LEU C CA 1
ATOM 1048 C C . LEU C 1 2 ? -14.240 18.436 44.662 1.00 119.92 72 LEU C C 1
ATOM 1049 O O . LEU C 1 2 ? -14.694 17.688 43.793 1.00 122.06 72 LEU C O 1
ATOM 1054 N N . LYS C 1 3 ? -14.579 19.723 44.758 1.00 118.89 73 LYS C N 1
ATOM 1055 C CA . LYS C 1 3 ? -15.603 20.329 43.893 1.00 118.80 73 LYS C CA 1
ATOM 1056 C C . LYS C 1 3 ? -15.230 20.322 42.405 1.00 116.23 73 LYS C C 1
ATOM 1057 O O . LYS C 1 3 ? -16.076 20.023 41.561 1.00 111.98 73 LYS C O 1
ATOM 1063 N N . LYS C 1 4 ? -13.976 20.649 42.092 1.00 114.96 74 LYS C N 1
ATOM 1064 C CA . LYS C 1 4 ? -13.474 20.557 40.712 1.00 114.21 74 LYS C CA 1
ATOM 1065 C C . LYS C 1 4 ? -13.430 19.112 40.195 1.00 110.74 74 LYS C C 1
ATOM 1066 O O . LYS C 1 4 ? -13.620 18.882 38.996 1.00 111.18 74 LYS C O 1
ATOM 1072 N N . VAL C 1 5 ? -13.183 18.152 41.089 1.00 104.92 75 VAL C N 1
ATOM 1073 C CA . VAL C 1 5 ? -13.282 16.728 40.745 1.00 100.68 75 VAL C CA 1
ATOM 1074 C C . VAL C 1 5 ? -14.745 16.349 40.479 1.00 97.40 75 VAL C C 1
ATOM 1075 O O . VAL C 1 5 ? -15.041 15.720 39.461 1.00 95.30 75 VAL C O 1
ATOM 1079 N N . GLU C 1 6 ? -15.645 16.739 41.382 1.00 95.12 76 GLU C N 1
ATOM 1080 C CA . GLU C 1 6 ? -17.071 16.389 41.258 1.00 93.26 76 GLU C CA 1
ATOM 1081 C C . GLU C 1 6 ? -17.771 17.000 40.032 1.00 90.73 76 GLU C C 1
ATOM 1082 O O . GLU C 1 6 ? -18.664 16.372 39.460 1.00 87.90 76 GLU C O 1
ATOM 1088 N N . ASP C 1 7 ? -17.361 18.204 39.635 1.00 89.53 77 ASP C N 1
ATOM 1089 C CA . ASP C 1 7 ? -17.867 18.831 38.411 1.00 86.85 77 ASP C CA 1
ATOM 1090 C C . ASP C 1 7 ? -17.329 18.147 37.156 1.00 84.23 77 ASP C C 1
ATOM 1091 O O . ASP C 1 7 ? -18.082 17.921 36.211 1.00 85.05 77 ASP C O 1
ATOM 1096 N N . THR C 1 8 ? -16.037 17.828 37.140 1.00 82.18 78 THR C N 1
ATOM 1097 C CA . THR C 1 8 ? -15.424 17.173 35.979 1.00 82.21 78 THR C CA 1
ATOM 1098 C C . THR C 1 8 ? -15.951 15.733 35.827 1.00 81.40 78 THR C C 1
ATOM 1099 O O . THR C 1 8 ? -16.045 15.206 34.712 1.00 80.70 78 THR C O 1
ATOM 1103 N N . LEU C 1 9 ? -16.308 15.114 36.950 1.00 79.07 79 LEU C N 1
ATOM 1104 C CA . LEU C 1 9 ? -16.947 13.804 36.947 1.00 75.97 79 LEU C CA 1
ATOM 1105 C C . LEU C 1 9 ? -18.356 13.848 36.349 1.00 74.51 79 LEU C C 1
ATOM 1106 O O . LEU C 1 9 ? -18.753 12.939 35.614 1.00 73.35 79 LEU C O 1
ATOM 1111 N N . THR C 1 10 ? -19.109 14.892 36.689 1.00 74.27 80 THR C N 1
ATOM 1112 C CA . THR C 1 10 ? -20.439 15.118 36.120 1.00 73.73 80 THR C CA 1
ATOM 1113 C C . THR C 1 10 ? -20.368 15.318 34.593 1.00 73.47 80 THR C C 1
ATOM 1114 O O . THR C 1 10 ? -21.181 14.754 33.862 1.00 72.61 80 THR C O 1
ATOM 1118 N N . MET C 1 11 ? -19.395 16.105 34.131 1.00 73.97 81 MET C N 1
ATOM 1119 C CA . MET C 1 11 ? -19.134 16.273 32.701 1.00 74.00 81 MET C CA 1
ATOM 1120 C C . MET C 1 11 ? -18.822 14.927 32.033 1.00 74.05 81 MET C C 1
ATOM 1121 O O . MET C 1 11 ? -19.256 14.661 30.906 1.00 76.83 81 MET C O 1
ATOM 1126 N N . LEU C 1 12 ? -18.054 14.091 32.727 1.00 72.55 82 LEU C N 1
ATOM 1127 C CA . LEU C 1 12 ? -17.670 12.773 32.227 1.00 70.43 82 LEU C CA 1
ATOM 1128 C C . LEU C 1 12 ? -18.848 11.802 32.175 1.00 66.84 82 LEU C C 1
ATOM 1129 O O . LEU C 1 12 ? -18.936 10.959 31.279 1.00 63.58 82 LEU C O 1
ATOM 1134 N N . VAL C 1 13 ? -19.744 11.907 33.147 1.00 66.23 83 VAL C N 1
ATOM 1135 C CA . VAL C 1 13 ? -20.954 11.098 33.137 1.00 66.22 83 VAL C CA 1
ATOM 1136 C C . VAL C 1 13 ? -21.749 11.483 31.894 1.00 66.32 83 VAL C C 1
ATOM 1137 O O . VAL C 1 13 ? -22.158 10.610 31.122 1.00 64.82 83 VAL C O 1
ATOM 1141 N N . ASN C 1 14 ? -21.918 12.791 31.692 1.00 67.44 84 ASN C N 1
ATOM 1142 C CA . ASN C 1 14 ? -22.622 13.318 30.515 1.00 67.22 84 ASN C CA 1
ATOM 1143 C C . ASN C 1 14 ? -21.947 12.898 29.212 1.00 65.57 84 ASN C C 1
ATOM 1144 O O . ASN C 1 14 ? -22.626 12.460 28.295 1.00 64.33 84 ASN C O 1
ATOM 1149 N N . ALA C 1 15 ? -20.619 13.014 29.140 1.00 63.60 85 ALA C N 1
ATOM 1150 C CA . ALA C 1 15 ? -19.892 12.606 27.938 1.00 62.74 85 ALA C CA 1
ATOM 1151 C C . ALA C 1 15 ? -20.106 11.117 27.634 1.00 64.58 85 ALA C C 1
ATOM 1152 O O . ALA C 1 15 ? -20.251 10.722 26.464 1.00 66.89 85 ALA C O 1
ATOM 1154 N N . THR C 1 16 ? -20.144 10.308 28.688 1.00 63.04 86 THR C N 1
ATOM 1155 C CA . THR C 1 16 ? -20.363 8.886 28.558 1.00 63.71 86 THR C CA 1
ATOM 1156 C C . THR C 1 16 ? -21.812 8.557 28.216 1.00 63.68 86 THR C C 1
ATOM 1157 O O . THR C 1 16 ? -22.072 7.608 27.470 1.00 63.14 86 THR C O 1
ATOM 1161 N N . SER C 1 17 ? -22.746 9.324 28.771 1.00 65.70 87 SER C N 1
ATOM 1162 C CA . SER C 1 17 ? -24.151 9.234 28.386 1.00 66.84 87 SER C CA 1
ATOM 1163 C C . SER C 1 17 ? -24.317 9.514 26.902 1.00 67.56 87 SER C C 1
ATOM 1164 O O . SER C 1 17 ? -25.052 8.795 26.231 1.00 67.61 87 SER C O 1
ATOM 1167 N N . ARG C 1 18 ? -23.635 10.543 26.395 1.00 68.24 88 ARG C N 1
ATOM 1168 C CA . ARG C 1 18 ? -23.710 10.891 24.972 1.00 69.78 88 ARG C CA 1
ATOM 1169 C C . ARG C 1 18 ? -23.166 9.777 24.095 1.00 68.71 88 ARG C C 1
ATOM 1170 O O . ARG C 1 18 ? -23.789 9.414 23.101 1.00 69.07 88 ARG C O 1
ATOM 1178 N N . GLN C 1 19 ? -22.017 9.229 24.479 1.00 69.13 89 GLN C N 1
ATOM 1179 C CA . GLN C 1 19 ? -21.369 8.195 23.688 1.00 68.76 89 GLN C CA 1
ATOM 1180 C C . GLN C 1 19 ? -22.240 6.963 23.546 1.00 65.52 89 GLN C C 1
ATOM 1181 O O . GLN C 1 19 ? -22.206 6.321 22.501 1.00 65.12 89 GLN C O 1
ATOM 1187 N N . ASN C 1 20 ? -23.008 6.635 24.584 1.00 63.63 90 ASN C N 1
ATOM 1188 C CA . ASN C 1 20 ? -23.946 5.518 24.510 1.00 64.28 90 ASN C CA 1
ATOM 1189 C C . ASN C 1 20 ? -25.021 5.786 23.486 1.00 62.48 90 ASN C C 1
ATOM 1190 O O . ASN C 1 20 ? -25.327 4.907 22.698 1.00 60.83 90 ASN C O 1
ATOM 1195 N N . ALA C 1 21 ? -25.575 6.999 23.502 1.00 62.50 91 ALA C N 1
ATOM 1196 C CA . ALA C 1 21 ? -26.561 7.430 22.501 1.00 62.00 91 ALA C CA 1
ATOM 1197 C C . ALA C 1 21 ? -25.982 7.458 21.090 1.00 60.98 91 ALA C C 1
ATOM 1198 O O . ALA C 1 21 ? -26.675 7.088 20.134 1.00 60.46 91 ALA C O 1
ATOM 1200 N N . ALA C 1 22 ? -24.729 7.900 20.966 1.00 57.94 92 ALA C N 1
ATOM 1201 C CA . ALA C 1 22 ? -24.071 7.983 19.666 1.00 58.92 92 ALA C CA 1
ATOM 1202 C C . ALA C 1 22 ? -23.841 6.608 19.020 1.00 59.20 92 ALA C C 1
ATOM 1203 O O . ALA C 1 22 ? -24.017 6.443 17.811 1.00 56.71 92 ALA C O 1
ATOM 1205 N N . ILE C 1 23 ? -23.446 5.638 19.845 1.00 60.09 93 ILE C N 1
ATOM 1206 C CA . ILE C 1 23 ? -23.239 4.253 19.416 1.00 59.11 93 ILE C CA 1
ATOM 1207 C C . ILE C 1 23 ? -24.550 3.613 18.968 1.00 59.36 93 ILE C C 1
ATOM 1208 O O . ILE C 1 23 ? -24.555 2.826 18.028 1.00 59.26 93 ILE C O 1
ATOM 1213 N N . GLU C 1 24 ? -25.647 3.948 19.638 1.00 60.75 94 GLU C N 1
ATOM 1214 C CA . GLU C 1 24 ? -26.952 3.411 19.272 1.00 63.87 94 GLU C CA 1
ATOM 1215 C C . GLU C 1 24 ? -27.516 4.036 17.997 1.00 61.46 94 GLU C C 1
ATOM 1216 O O . GLU C 1 24 ? -28.181 3.349 17.218 1.00 62.83 94 GLU C O 1
ATOM 1222 N N . ALA C 1 25 ? -27.253 5.323 17.785 1.00 57.95 95 ALA C N 1
ATOM 1223 C CA . ALA C 1 25 ? -27.603 5.985 16.523 1.00 55.63 95 ALA C CA 1
ATOM 1224 C C . ALA C 1 25 ? -26.797 5.362 15.377 1.00 56.32 95 ALA C C 1
ATOM 1225 O O . ALA C 1 25 ? -27.340 5.091 14.294 1.00 57.11 95 ALA C O 1
ATOM 1227 N N . LEU C 1 26 ? -25.517 5.105 15.645 1.00 54.66 96 LEU C N 1
ATOM 1228 C CA . LEU C 1 26 ? -24.661 4.394 14.716 1.00 54.19 96 LEU C CA 1
ATOM 1229 C C . LEU C 1 26 ? -25.174 2.978 14.417 1.00 54.59 96 LEU C C 1
ATOM 1230 O O . LEU C 1 26 ? -25.255 2.598 13.257 1.00 55.02 96 LEU C O 1
ATOM 1235 N N . GLU C 1 27 ? -25.499 2.207 15.456 1.00 54.95 97 GLU C N 1
ATOM 1236 C CA . GLU C 1 27 ? -26.096 0.874 15.287 1.00 56.03 97 GLU C CA 1
ATOM 1237 C C . GLU C 1 27 ? -27.334 0.925 14.398 1.00 54.94 97 GLU C C 1
ATOM 1238 O O . GLU C 1 27 ? -27.508 0.085 13.518 1.00 53.58 97 GLU C O 1
ATOM 1244 N N . ASN C 1 28 ? -28.183 1.917 14.640 1.00 56.17 98 ASN C N 1
ATOM 1245 C CA . ASN C 1 28 ? -29.433 2.064 13.893 1.00 57.57 98 ASN C CA 1
ATOM 1246 C C . ASN C 1 28 ? -29.240 2.471 12.448 1.00 57.52 98 ASN C C 1
ATOM 1247 O O . ASN C 1 28 ? -30.020 2.056 11.583 1.00 58.92 98 ASN C O 1
ATOM 1252 N N . ARG C 1 29 ? -28.222 3.283 12.183 1.00 56.97 99 ARG C N 1
ATOM 1253 C CA . ARG C 1 29 ? -27.955 3.708 10.827 1.00 58.42 99 ARG C CA 1
ATOM 1254 C C . ARG C 1 29 ? -27.349 2.550 10.011 1.00 56.90 99 ARG C C 1
ATOM 1255 O O . ARG C 1 29 ? -27.525 2.506 8.800 1.00 55.21 99 ARG C O 1
ATOM 1263 N N . LEU C 1 30 ? -26.636 1.634 10.674 1.00 55.12 100 LEU C N 1
ATOM 1264 C CA . LEU C 1 30 ? -26.109 0.433 10.016 1.00 54.56 100 LEU C CA 1
ATOM 1265 C C . LEU C 1 30 ? -27.240 -0.538 9.633 1.00 56.53 100 LEU C C 1
ATOM 1266 O O . LEU C 1 30 ? -27.231 -1.109 8.535 1.00 56.79 100 LEU C O 1
ATOM 1271 N N . SER C 1 31 ? -28.196 -0.725 10.544 1.00 57.14 101 SER C N 1
ATOM 1272 C CA . SER C 1 31 ? -29.421 -1.485 10.264 1.00 57.96 101 SER C CA 1
ATOM 1273 C C . SER C 1 31 ? -30.151 -0.959 9.039 1.00 57.48 101 SER C C 1
ATOM 1274 O O . SER C 1 31 ? -30.534 -1.722 8.162 1.00 57.51 101 SER C O 1
ATOM 1277 N N . THR C 1 32 ? -30.317 0.354 8.979 1.00 57.94 102 THR C N 1
ATOM 1278 C CA . THR C 1 32 ? -30.940 0.993 7.825 1.00 59.95 102 THR C CA 1
ATOM 1279 C C . THR C 1 32 ? -30.125 0.740 6.542 1.00 57.25 102 THR C C 1
ATOM 1280 O O . THR C 1 32 ? -30.712 0.423 5.511 1.00 57.54 102 THR C O 1
ATOM 1284 N N . LEU C 1 33 ? -28.793 0.840 6.613 1.00 54.17 103 LEU C N 1
ATOM 1285 C CA . LEU C 1 33 ? -27.940 0.501 5.471 1.00 53.73 103 LEU C CA 1
ATOM 1286 C C . LEU C 1 33 ? -28.079 -0.972 5.033 1.00 53.96 103 LEU C C 1
ATOM 1287 O O . LEU C 1 33 ? -28.245 -1.250 3.843 1.00 52.39 103 LEU C O 1
ATOM 1292 N N . GLU C 1 34 ? -28.007 -1.885 6.001 1.00 54.67 104 GLU C N 1
ATOM 1293 C CA . GLU C 1 34 ? -28.198 -3.307 5.763 1.00 57.71 104 GLU C CA 1
ATOM 1294 C C . GLU C 1 34 ? -29.543 -3.564 5.066 1.00 60.39 104 GLU C C 1
ATOM 1295 O O . GLU C 1 34 ? -29.610 -4.354 4.127 1.00 60.27 104 GLU C O 1
ATOM 1301 N N . SER C 1 35 ? -30.593 -2.870 5.511 1.00 63.92 105 SER C N 1
ATOM 1302 C CA . SER C 1 35 ? -31.923 -2.952 4.884 1.00 65.41 105 SER C CA 1
ATOM 1303 C C . SER C 1 35 ? -31.940 -2.436 3.448 1.00 64.03 105 SER C C 1
ATOM 1304 O O . SER C 1 35 ? -32.568 -3.034 2.596 1.00 66.23 105 SER C O 1
ATOM 1307 N N . SER C 1 36 ? -31.265 -1.325 3.190 1.00 63.51 106 SER C N 1
ATOM 1308 C CA . SER C 1 36 ? -31.212 -0.749 1.840 1.00 65.31 106 SER C CA 1
ATOM 1309 C C . SER C 1 36 ? -30.551 -1.654 0.795 1.00 63.93 106 SER C C 1
ATOM 1310 O O . SER C 1 36 ? -30.828 -1.526 -0.395 1.00 62.87 106 SER C O 1
ATOM 1313 N N . LEU C 1 37 ? -29.665 -2.542 1.235 1.00 64.09 107 LEU C N 1
ATOM 1314 C CA . LEU C 1 37 ? -29.003 -3.479 0.332 1.00 63.86 107 LEU C CA 1
ATOM 1315 C C . LEU C 1 37 ? -29.833 -4.701 -0.019 1.00 64.72 107 LEU C C 1
ATOM 1316 O O . LEU C 1 37 ? -29.573 -5.311 -1.052 1.00 65.25 107 LEU C O 1
ATOM 1321 N N . LYS C 1 38 ? -30.793 -5.083 0.827 1.00 66.94 108 LYS C N 1
ATOM 1322 C CA . LYS C 1 38 ? -31.623 -6.279 0.560 1.00 68.93 108 LYS C CA 1
ATOM 1323 C C . LYS C 1 38 ? -32.332 -6.273 -0.806 1.00 66.97 108 LYS C C 1
ATOM 1324 O O . LYS C 1 38 ? -32.176 -7.227 -1.558 1.00 65.00 108 LYS C O 1
ATOM 1330 N N . PRO C 1 39 ? -33.090 -5.203 -1.136 1.00 67.99 109 PRO C N 1
ATOM 1331 C CA . PRO C 1 39 ? -33.754 -5.197 -2.450 1.00 69.20 109 PRO C CA 1
ATOM 1332 C C . PRO C 1 39 ? -32.782 -5.267 -3.640 1.00 70.35 109 PRO C C 1
ATOM 1333 O O . PRO C 1 39 ? -33.143 -5.822 -4.682 1.00 73.50 109 PRO C O 1
ATOM 1337 N N . ILE C 1 40 ? -31.569 -4.737 -3.465 1.00 67.98 110 ILE C N 1
ATOM 1338 C CA . ILE C 1 40 ? -30.503 -4.827 -4.463 1.00 68.06 110 ILE C CA 1
ATOM 1339 C C . ILE C 1 40 ? -29.968 -6.269 -4.555 1.00 68.53 110 ILE C C 1
ATOM 1340 O O . ILE C 1 40 ? -29.722 -6.754 -5.661 1.00 67.31 110 ILE C O 1
ATOM 1345 N N . GLN C 1 41 ? -29.768 -6.934 -3.410 1.00 69.84 111 GLN C N 1
ATOM 1346 C CA . GLN C 1 41 ? -29.447 -8.381 -3.382 1.00 73.65 111 GLN C CA 1
ATOM 1347 C C . GLN C 1 41 ? -30.529 -9.229 -4.072 1.00 72.59 111 GLN C C 1
ATOM 1348 O O . GLN C 1 41 ? -30.209 -10.188 -4.771 1.00 70.70 111 GLN C O 1
ATOM 1354 N N . ASP C 1 42 ? -31.794 -8.857 -3.886 1.00 73.04 112 ASP C N 1
ATOM 1355 C CA . ASP C 1 42 ? -32.927 -9.575 -4.501 1.00 78.07 112 ASP C CA 1
ATOM 1356 C C . ASP C 1 42 ? -33.029 -9.452 -6.031 1.00 77.27 112 ASP C C 1
ATOM 1357 O O . ASP C 1 42 ? -33.726 -10.257 -6.662 1.00 80.01 112 ASP C O 1
ATOM 1362 N N . MET C 1 43 ? -32.354 -8.455 -6.618 1.00 74.91 113 MET C N 1
ATOM 1363 C CA . MET C 1 43 ? -32.239 -8.327 -8.077 1.00 74.32 113 MET C CA 1
ATOM 1364 C C . MET C 1 43 ? -31.348 -9.401 -8.721 1.00 73.18 113 MET C C 1
ATOM 1365 O O . MET C 1 43 ? -31.244 -9.446 -9.940 1.00 75.45 113 MET C O 1
ATOM 1370 N N . GLY C 1 44 ? -30.694 -10.243 -7.919 1.00 71.55 114 GLY C N 1
ATOM 1371 C CA . GLY C 1 44 ? -29.907 -11.368 -8.416 1.00 70.38 114 GLY C CA 1
ATOM 1372 C C . GLY C 1 44 ? -30.646 -12.261 -9.387 1.00 70.19 114 GLY C C 1
ATOM 1373 O O . GLY C 1 44 ? -30.239 -12.383 -10.535 1.00 71.04 114 GLY C O 1
ATOM 1374 N N . LYS C 1 45 ? -31.745 -12.858 -8.940 1.00 71.46 115 LYS C N 1
ATOM 1375 C CA . LYS C 1 45 ? -32.501 -13.810 -9.770 1.00 73.80 115 LYS C CA 1
ATOM 1376 C C . LYS C 1 45 ? -32.911 -13.196 -11.117 1.00 71.87 115 LYS C C 1
ATOM 1377 O O . LYS C 1 45 ? -32.733 -13.824 -12.162 1.00 71.86 115 LYS C O 1
ATOM 1383 N N . VAL C 1 46 ? -33.392 -11.951 -11.075 1.00 70.52 116 VAL C N 1
ATOM 1384 C CA . VAL C 1 46 ? -33.974 -11.262 -12.239 1.00 69.58 116 VAL C CA 1
ATOM 1385 C C . VAL C 1 46 ? -32.897 -10.851 -13.246 1.00 67.86 116 VAL C C 1
ATOM 1386 O O . VAL C 1 46 ? -33.107 -10.919 -14.464 1.00 66.07 116 VAL C O 1
ATOM 1390 N N . ILE C 1 47 ? -31.751 -10.415 -12.732 1.00 66.71 117 ILE C N 1
ATOM 1391 C CA . ILE C 1 47 ? -30.586 -10.115 -13.567 1.00 65.02 117 ILE C CA 1
ATOM 1392 C C . ILE C 1 47 ? -30.083 -11.374 -14.304 1.00 64.33 117 ILE C C 1
ATOM 1393 O O . ILE C 1 47 ? -29.715 -11.292 -15.479 1.00 65.03 117 ILE C O 1
ATOM 1398 N N . SER C 1 48 ? -30.068 -12.522 -13.626 1.00 63.93 118 SER C N 1
ATOM 1399 C CA . SER C 1 48 ? -29.721 -13.801 -14.278 1.00 65.68 118 SER C CA 1
ATOM 1400 C C . SER C 1 48 ? -30.766 -14.229 -15.315 1.00 65.29 118 SER C C 1
ATOM 1401 O O . SER C 1 48 ? -30.402 -14.711 -16.388 1.00 67.31 118 SER C O 1
ATOM 1404 N N . SER C 1 49 ? -32.050 -14.043 -15.002 1.00 62.79 119 SER C N 1
ATOM 1405 C CA . SER C 1 49 ? -33.108 -14.207 -15.994 1.00 62.92 119 SER C CA 1
ATOM 1406 C C . SER C 1 49 ? -32.829 -13.343 -17.228 1.00 62.01 119 SER C C 1
ATOM 1407 O O . SER C 1 49 ? -32.756 -13.865 -18.337 1.00 63.42 119 SER C O 1
ATOM 1410 N N . LEU C 1 50 ? -32.630 -12.042 -17.031 1.00 59.80 120 LEU C N 1
ATOM 1411 C CA . LEU C 1 50 ? -32.356 -11.132 -18.152 1.00 59.72 120 LEU C CA 1
ATOM 1412 C C . LEU C 1 50 ? -31.139 -11.573 -18.934 1.00 59.71 120 LEU C C 1
ATOM 1413 O O . LEU C 1 50 ? -31.144 -11.545 -20.152 1.00 59.29 120 LEU C O 1
ATOM 1418 N N . ASN C 1 51 ? -30.104 -12.002 -18.228 1.00 62.03 121 ASN C N 1
ATOM 1419 C CA . ASN C 1 51 ? -28.878 -12.473 -18.878 1.00 62.86 121 ASN C CA 1
ATOM 1420 C C . ASN C 1 51 ? -29.142 -13.632 -19.848 1.00 63.53 121 ASN C C 1
ATOM 1421 O O . ASN C 1 51 ? -28.635 -13.618 -20.969 1.00 65.37 121 ASN C O 1
ATOM 1426 N N . ARG C 1 52 ? -29.953 -14.604 -19.429 1.00 64.65 122 ARG C N 1
ATOM 1427 C CA . ARG C 1 52 ? -30.296 -15.754 -20.285 1.00 66.66 122 ARG C CA 1
ATOM 1428 C C . ARG C 1 52 ? -31.185 -15.376 -21.459 1.00 64.39 122 ARG C C 1
ATOM 1429 O O . ARG C 1 52 ? -30.899 -15.763 -22.589 1.00 63.66 122 ARG C O 1
ATOM 1437 N N . SER C 1 53 ? -32.257 -14.635 -21.184 1.00 62.89 123 SER C N 1
ATOM 1438 C CA . SER C 1 53 ? -33.240 -14.267 -22.213 1.00 64.27 123 SER C CA 1
ATOM 1439 C C . SER C 1 53 ? -32.703 -13.240 -23.218 1.00 64.22 123 SER C C 1
ATOM 1440 O O . SER C 1 53 ? -33.082 -13.281 -24.388 1.00 63.96 123 SER C O 1
ATOM 1443 N N . CYS C 1 54 ? -31.844 -12.322 -22.758 1.00 63.66 124 CYS C N 1
ATOM 1444 C CA . CYS C 1 54 ? -31.172 -11.366 -23.640 1.00 63.66 124 CYS C CA 1
ATOM 1445 C C . CYS C 1 54 ? -30.145 -12.060 -24.547 1.00 65.27 124 CYS C C 1
ATOM 1446 O O . CYS C 1 54 ? -30.078 -11.779 -25.752 1.00 64.15 124 CYS C O 1
ATOM 1449 N N . ALA C 1 55 ? -29.359 -12.970 -23.972 1.00 66.01 125 ALA C N 1
ATOM 1450 C CA . ALA C 1 55 ? -28.391 -13.768 -24.746 1.00 65.94 125 ALA C CA 1
ATOM 1451 C C . ALA C 1 55 ? -29.095 -14.649 -25.782 1.00 66.95 125 ALA C C 1
ATOM 1452 O O . ALA C 1 55 ? -28.606 -14.808 -26.901 1.00 69.21 125 ALA C O 1
ATOM 1454 N N . GLU C 1 56 ? -30.250 -15.196 -25.407 1.00 67.75 126 GLU C N 1
ATOM 1455 C CA . GLU C 1 56 ? -31.076 -16.010 -26.310 1.00 68.96 126 GLU C CA 1
ATOM 1456 C C . GLU C 1 56 ? -31.661 -15.191 -27.472 1.00 68.46 126 GLU C C 1
ATOM 1457 O O . GLU C 1 56 ? -31.740 -15.687 -28.592 1.00 68.73 126 GLU C O 1
ATOM 1463 N N . MET C 1 57 ? -32.074 -13.953 -27.199 1.00 68.38 127 MET C N 1
ATOM 1464 C CA . MET C 1 57 ? -32.549 -13.036 -28.245 1.00 69.25 127 MET C CA 1
ATOM 1465 C C . MET C 1 57 ? -31.417 -12.635 -29.201 1.00 70.07 127 MET C C 1
ATOM 1466 O O . MET C 1 57 ? -31.622 -12.588 -30.413 1.00 70.59 127 MET C O 1
ATOM 1471 N N . VAL C 1 58 ? -30.238 -12.345 -28.649 1.00 69.87 128 VAL C N 1
ATOM 1472 C CA . VAL C 1 58 ? -29.056 -12.027 -29.453 1.00 71.24 128 VAL C CA 1
ATOM 1473 C C . VAL C 1 58 ? -28.765 -13.169 -30.431 1.00 71.97 128 VAL C C 1
ATOM 1474 O O . VAL C 1 58 ? -28.792 -12.959 -31.640 1.00 73.65 128 VAL C O 1
ATOM 1478 N N . ALA C 1 59 ? -28.536 -14.372 -29.908 1.00 71.06 129 ALA C N 1
ATOM 1479 C CA . ALA C 1 59 ? -28.208 -15.536 -30.740 1.00 71.82 129 ALA C CA 1
ATOM 1480 C C . ALA C 1 59 ? -29.192 -15.734 -31.878 1.00 73.72 129 ALA C C 1
ATOM 1481 O O . ALA C 1 59 ? -28.783 -15.967 -33.009 1.00 79.01 129 ALA C O 1
ATOM 1483 N N . LYS C 1 60 ? -30.484 -15.628 -31.582 1.00 74.60 130 LYS C N 1
ATOM 1484 C CA . LYS C 1 60 ? -31.527 -15.849 -32.590 1.00 75.34 130 LYS C CA 1
ATOM 1485 C C . LYS C 1 60 ? -31.641 -14.705 -33.610 1.00 77.07 130 LYS C C 1
ATOM 1486 O O . LYS C 1 60 ? -31.718 -14.963 -34.813 1.00 78.99 130 LYS C O 1
ATOM 1492 N N . TYR C 1 61 ? -31.642 -13.457 -33.138 1.00 75.94 131 TYR C N 1
ATOM 1493 C CA . TYR C 1 61 ? -31.836 -12.281 -34.018 1.00 75.62 131 TYR C CA 1
ATOM 1494 C C . TYR C 1 61 ? -30.575 -11.854 -34.801 1.00 77.71 131 TYR C C 1
ATOM 1495 O O . TYR C 1 61 ? -30.693 -11.323 -35.904 1.00 76.21 131 TYR C O 1
ATOM 1504 N N . ASP C 1 62 ? -29.389 -12.056 -34.220 1.00 81.75 132 ASP C N 1
ATOM 1505 C CA . ASP C 1 62 ? -28.105 -11.864 -34.926 1.00 85.05 132 ASP C CA 1
ATOM 1506 C C . ASP C 1 62 ? -28.043 -12.748 -36.169 1.00 88.18 132 ASP C C 1
ATOM 1507 O O . ASP C 1 62 ? -27.684 -12.281 -37.253 1.00 91.56 132 ASP C O 1
ATOM 1512 N N . LEU C 1 63 ? -28.382 -14.023 -35.990 1.00 89.56 133 LEU C N 1
ATOM 1513 C CA . LEU C 1 63 ? -28.506 -14.985 -37.092 1.00 92.53 133 LEU C CA 1
ATOM 1514 C C . LEU C 1 63 ? -29.370 -14.435 -38.237 1.00 93.25 133 LEU C C 1
ATOM 1515 O O . LEU C 1 63 ? -29.017 -14.565 -39.410 1.00 97.29 133 LEU C O 1
ATOM 1520 N N . LEU C 1 64 ? -30.483 -13.804 -37.875 1.00 91.36 134 LEU C N 1
ATOM 1521 C CA . LEU C 1 64 ? -31.420 -13.218 -38.837 1.00 91.83 134 LEU C CA 1
ATOM 1522 C C . LEU C 1 64 ? -30.886 -11.953 -39.531 1.00 93.44 134 LEU C C 1
ATOM 1523 O O . LEU C 1 64 ? -31.229 -11.693 -40.683 1.00 94.35 134 LEU C O 1
ATOM 1528 N N . GLU C 1 65 ? -30.070 -11.165 -38.831 1.00 94.12 135 GLU C N 1
ATOM 1529 C CA . GLU C 1 65 ? -29.381 -10.025 -39.446 1.00 96.44 135 GLU C CA 1
ATOM 1530 C C . GLU C 1 65 ? -28.263 -10.497 -40.371 1.00 98.47 135 GLU C C 1
ATOM 1531 O O . GLU C 1 65 ? -27.943 -9.816 -41.347 1.00 98.21 135 GLU C O 1
ATOM 1533 N N . HIS C 1 66 ? -27.670 -11.651 -40.053 1.00 100.39 136 HIS C N 1
ATOM 1534 C CA . HIS C 1 66 ? -26.636 -12.274 -40.891 1.00 104.45 136 HIS C CA 1
ATOM 1535 C C . HIS C 1 66 ? -27.194 -12.735 -42.237 1.00 107.14 136 HIS C C 1
ATOM 1536 O O . HIS C 1 66 ? -26.600 -12.457 -43.280 1.00 111.87 136 HIS C O 1
ATOM 1538 N N . HIS C 1 67 ? -28.333 -13.428 -42.208 1.00 108.38 137 HIS C N 1
ATOM 1539 C CA . HIS C 1 67 ? -28.973 -13.932 -43.433 1.00 110.21 137 HIS C CA 1
ATOM 1540 C C . HIS C 1 67 ? -29.605 -12.834 -44.285 1.00 110.53 137 HIS C C 1
ATOM 1541 O O . HIS C 1 67 ? -29.581 -12.923 -45.516 1.00 112.80 137 HIS C O 1
ATOM 1548 N N . HIS C 1 68 ? -30.168 -11.813 -43.638 1.00 108.78 138 HIS C N 1
ATOM 1549 C CA . HIS C 1 68 ? -30.666 -10.624 -44.343 1.00 109.23 138 HIS C CA 1
ATOM 1550 C C . HIS C 1 68 ? -29.537 -9.848 -45.051 1.00 111.05 138 HIS C C 1
ATOM 1551 O O . HIS C 1 68 ? -29.741 -9.345 -46.153 1.00 111.51 138 HIS C O 1
ATOM 1558 N N . HIS C 1 69 ? -28.358 -9.778 -44.426 1.00 111.68 139 HIS C N 1
ATOM 1559 C CA . HIS C 1 69 ? -27.205 -9.031 -44.962 1.00 114.98 139 HIS C CA 1
ATOM 1560 C C . HIS C 1 69 ? -26.234 -9.847 -45.829 1.00 117.78 139 HIS C C 1
ATOM 1561 O O . HIS C 1 69 ? -25.421 -9.257 -46.546 1.00 120.91 139 HIS C O 1
ATOM 1563 N N . HIS C 1 70 ? -26.291 -11.180 -45.746 1.00 117.45 140 HIS C N 1
ATOM 1564 C CA . HIS C 1 70 ? -25.420 -12.059 -46.545 1.00 118.19 140 HIS C CA 1
ATOM 1565 C C . HIS C 1 70 ? -26.034 -13.443 -46.736 1.00 116.78 140 HIS C C 1
ATOM 1566 O O . HIS C 1 70 ? -26.494 -13.784 -47.826 1.00 116.66 140 HIS C O 1
ATOM 1568 N N . MET D 1 1 ? -20.244 11.781 49.488 1.00 121.98 71 MET D N 1
ATOM 1569 C CA . MET D 1 1 ? -18.881 12.399 49.590 1.00 123.94 71 MET D CA 1
ATOM 1570 C C . MET D 1 1 ? -17.867 11.621 48.733 1.00 122.08 71 MET D C 1
ATOM 1571 O O . MET D 1 1 ? -17.843 11.806 47.513 1.00 122.60 71 MET D O 1
ATOM 1573 N N . LEU D 1 2 ? -17.058 10.751 49.350 1.00 121.32 72 LEU D N 1
ATOM 1574 C CA . LEU D 1 2 ? -16.025 9.986 48.634 1.00 118.96 72 LEU D CA 1
ATOM 1575 C C . LEU D 1 2 ? -16.524 8.622 48.141 1.00 115.19 72 LEU D C 1
ATOM 1576 O O . LEU D 1 2 ? -16.048 8.136 47.110 1.00 114.96 72 LEU D O 1
ATOM 1581 N N . LYS D 1 3 ? -17.458 8.004 48.873 1.00 112.73 73 LYS D N 1
ATOM 1582 C CA . LYS D 1 3 ? -18.060 6.719 48.467 1.00 108.28 73 LYS D CA 1
ATOM 1583 C C . LYS D 1 3 ? -18.891 6.828 47.180 1.00 104.97 73 LYS D C 1
ATOM 1584 O O . LYS D 1 3 ? -18.914 5.892 46.381 1.00 101.88 73 LYS D O 1
ATOM 1586 N N . LYS D 1 4 ? -19.577 7.958 46.994 1.00 104.02 74 LYS D N 1
ATOM 1587 C CA . LYS D 1 4 ? -20.277 8.246 45.741 1.00 100.64 74 LYS D CA 1
ATOM 1588 C C . LYS D 1 4 ? -19.296 8.406 44.575 1.00 98.54 74 LYS D C 1
ATOM 1589 O O . LYS D 1 4 ? -19.569 7.935 43.470 1.00 96.65 74 LYS D O 1
ATOM 1591 N N . VAL D 1 5 ? -18.157 9.053 44.824 1.00 98.43 75 VAL D N 1
ATOM 1592 C CA . VAL D 1 5 ? -17.152 9.291 43.778 1.00 96.97 75 VAL D CA 1
ATOM 1593 C C . VAL D 1 5 ? -16.553 7.980 43.253 1.00 95.22 75 VAL D C 1
ATOM 1594 O O . VAL D 1 5 ? -16.467 7.786 42.041 1.00 95.51 75 VAL D O 1
ATOM 1598 N N . GLU D 1 6 ? -16.151 7.088 44.151 1.00 95.89 76 GLU D N 1
ATOM 1599 C CA . GLU D 1 6 ? -15.477 5.849 43.739 1.00 95.28 76 GLU D CA 1
ATOM 1600 C C . GLU D 1 6 ? -16.357 4.917 42.903 1.00 91.72 76 GLU D C 1
ATOM 1601 O O . GLU D 1 6 ? -15.881 4.369 41.919 1.00 92.25 76 GLU D O 1
ATOM 1607 N N . ASP D 1 7 ? -17.624 4.739 43.269 1.00 90.94 77 ASP D N 1
ATOM 1608 C CA . ASP D 1 7 ? -18.490 3.798 42.518 1.00 90.84 77 ASP D CA 1
ATOM 1609 C C . ASP D 1 7 ? -19.063 4.386 41.218 1.00 87.66 77 ASP D C 1
ATOM 1610 O O . ASP D 1 7 ? -19.308 3.648 40.267 1.00 86.09 77 ASP D O 1
ATOM 1615 N N . THR D 1 8 ? -19.258 5.704 41.175 1.00 86.03 78 THR D N 1
ATOM 1616 C CA . THR D 1 8 ? -19.543 6.395 39.919 1.00 83.37 78 THR D CA 1
ATOM 1617 C C . THR D 1 8 ? -18.430 6.154 38.890 1.00 81.57 78 THR D C 1
ATOM 1618 O O . THR D 1 8 ? -18.709 6.017 37.699 1.00 79.49 78 THR D O 1
ATOM 1622 N N . LEU D 1 9 ? -17.181 6.101 39.350 1.00 82.12 79 LEU D N 1
ATOM 1623 C CA . LEU D 1 9 ? -16.053 5.758 38.479 1.00 82.48 79 LEU D CA 1
ATOM 1624 C C . LEU D 1 9 ? -16.115 4.296 38.051 1.00 80.91 79 LEU D C 1
ATOM 1625 O O . LEU D 1 9 ? -15.825 3.987 36.906 1.00 78.68 79 LEU D O 1
ATOM 1630 N N . THR D 1 10 ? -16.490 3.408 38.972 1.00 82.54 80 THR D N 1
ATOM 1631 C CA . THR D 1 10 ? -16.683 1.982 38.657 1.00 83.60 80 THR D CA 1
ATOM 1632 C C . THR D 1 10 ? -17.781 1.798 37.620 1.00 81.57 80 THR D C 1
ATOM 1633 O O . THR D 1 10 ? -17.626 1.042 36.660 1.00 83.34 80 THR D O 1
ATOM 1637 N N . MET D 1 11 ? -18.882 2.509 37.831 1.00 81.58 81 MET D N 1
ATOM 1638 C CA . MET D 1 11 ? -19.988 2.587 36.882 1.00 80.40 81 MET D CA 1
ATOM 1639 C C . MET D 1 11 ? -19.526 2.987 35.480 1.00 76.59 81 MET D C 1
ATOM 1640 O O . MET D 1 11 ? -20.001 2.428 34.500 1.00 75.41 81 MET D O 1
ATOM 1645 N N . LEU D 1 12 ? -18.610 3.951 35.396 1.00 75.33 82 LEU D N 1
ATOM 1646 C CA . LEU D 1 12 ? -18.041 4.384 34.113 1.00 73.26 82 LEU D CA 1
ATOM 1647 C C . LEU D 1 12 ? -17.098 3.351 33.501 1.00 73.18 82 LEU D C 1
ATOM 1648 O O . LEU D 1 12 ? -17.035 3.222 32.276 1.00 72.62 82 LEU D O 1
ATOM 1653 N N . VAL D 1 13 ? -16.363 2.628 34.344 1.00 73.49 83 VAL D N 1
ATOM 1654 C CA . VAL D 1 13 ? -15.513 1.536 33.868 1.00 73.33 83 VAL D CA 1
ATOM 1655 C C . VAL D 1 13 ? -16.363 0.460 33.193 1.00 71.45 83 VAL D C 1
ATOM 1656 O O . VAL D 1 13 ? -16.040 0.026 32.084 1.00 69.81 83 VAL D O 1
ATOM 1660 N N . ASN D 1 14 ? -17.449 0.056 33.850 1.00 71.12 84 ASN D N 1
ATOM 1661 C CA . ASN D 1 14 ? -18.368 -0.932 33.273 1.00 71.13 84 ASN D CA 1
ATOM 1662 C C . ASN D 1 14 ? -19.062 -0.393 32.027 1.00 69.40 84 ASN D C 1
ATOM 1663 O O . ASN D 1 14 ? -19.157 -1.091 31.011 1.00 68.31 84 ASN D O 1
ATOM 1668 N N . ALA D 1 15 ? -19.511 0.858 32.093 1.00 68.77 85 ALA D N 1
ATOM 1669 C CA . ALA D 1 15 ? -20.114 1.506 30.931 1.00 67.92 85 ALA D CA 1
ATOM 1670 C C . ALA D 1 15 ? -19.179 1.444 29.729 1.00 67.53 85 ALA D C 1
ATOM 1671 O O . ALA D 1 15 ? -19.578 0.976 28.670 1.00 68.04 85 ALA D O 1
ATOM 1673 N N . THR D 1 16 ? -17.929 1.864 29.921 1.00 70.16 86 THR D N 1
ATOM 1674 C CA . THR D 1 16 ? -16.958 1.962 28.822 1.00 70.90 86 THR D CA 1
ATOM 1675 C C . THR D 1 16 ? -16.586 0.589 28.243 1.00 70.79 86 THR D C 1
ATOM 1676 O O . THR D 1 16 ? -16.277 0.487 27.046 1.00 71.04 86 THR D O 1
ATOM 1680 N N . SER D 1 17 ? -16.638 -0.451 29.079 1.00 70.81 87 SER D N 1
ATOM 1681 C CA . SER D 1 17 ? -16.459 -1.836 28.619 1.00 71.68 87 SER D CA 1
ATOM 1682 C C . SER D 1 17 ? -17.594 -2.309 27.705 1.00 68.24 87 SER D C 1
ATOM 1683 O O . SER D 1 17 ? -17.351 -3.020 26.732 1.00 64.49 87 SER D O 1
ATOM 1686 N N . ARG D 1 18 ? -18.826 -1.915 28.033 1.00 68.04 88 ARG D N 1
ATOM 1687 C CA . ARG D 1 18 ? -20.000 -2.249 27.212 1.00 67.44 88 ARG D CA 1
ATOM 1688 C C . ARG D 1 18 ? -19.992 -1.499 25.878 1.00 64.14 88 ARG D C 1
ATOM 1689 O O . ARG D 1 18 ? -20.328 -2.070 24.849 1.00 62.19 88 ARG D O 1
ATOM 1697 N N . GLN D 1 19 ? -19.578 -0.233 25.899 1.00 63.57 89 GLN D N 1
ATOM 1698 C CA . GLN D 1 19 ? -19.347 0.521 24.658 1.00 63.21 89 GLN D CA 1
ATOM 1699 C C . GLN D 1 19 ? -18.301 -0.167 23.804 1.00 63.18 89 GLN D C 1
ATOM 1700 O O . GLN D 1 19 ? -18.453 -0.287 22.593 1.00 61.00 89 GLN D O 1
ATOM 1706 N N . ASN D 1 20 ? -17.228 -0.609 24.451 1.00 65.74 90 ASN D N 1
ATOM 1707 C CA . ASN D 1 20 ? -16.159 -1.301 23.753 1.00 67.99 90 ASN D CA 1
ATOM 1708 C C . ASN D 1 20 ? -16.689 -2.540 23.046 1.00 64.65 90 ASN D C 1
ATOM 1709 O O . ASN D 1 20 ? -16.435 -2.721 21.863 1.00 65.33 90 ASN D O 1
ATOM 1714 N N . ALA D 1 21 ? -17.437 -3.368 23.773 1.00 63.11 91 ALA D N 1
ATOM 1715 C CA . ALA D 1 21 ? -18.059 -4.568 23.206 1.00 62.27 91 ALA D CA 1
ATOM 1716 C C . ALA D 1 21 ? -19.016 -4.223 22.069 1.00 59.45 91 ALA D C 1
ATOM 1717 O O . ALA D 1 21 ? -19.050 -4.935 21.059 1.00 59.96 91 ALA D O 1
ATOM 1719 N N . ALA D 1 22 ? -19.782 -3.140 22.240 1.00 55.59 92 ALA D N 1
ATOM 1720 C CA . ALA D 1 22 ? -20.691 -2.669 21.206 1.00 54.82 92 ALA D CA 1
ATOM 1721 C C . ALA D 1 22 ? -19.941 -2.211 19.952 1.00 56.76 92 ALA D C 1
ATOM 1722 O O . ALA D 1 22 ? -20.375 -2.509 18.828 1.00 56.72 92 ALA D O 1
ATOM 1724 N N . ILE D 1 23 ? -18.819 -1.507 20.132 1.00 59.16 93 ILE D N 1
ATOM 1725 C CA . ILE D 1 23 ? -17.998 -1.070 18.981 1.00 60.00 93 ILE D CA 1
ATOM 1726 C C . ILE D 1 23 ? -17.405 -2.288 18.284 1.00 60.35 93 ILE D C 1
ATOM 1727 O O . ILE D 1 23 ? -17.377 -2.336 17.057 1.00 58.63 93 ILE D O 1
ATOM 1732 N N . GLU D 1 24 ? -16.938 -3.267 19.052 1.00 63.06 94 GLU D N 1
ATOM 1733 C CA . GLU D 1 24 ? -16.368 -4.467 18.431 1.00 66.69 94 GLU D CA 1
ATOM 1734 C C . GLU D 1 24 ? -17.433 -5.273 17.674 1.00 64.69 94 GLU D C 1
ATOM 1735 O O . GLU D 1 24 ? -17.123 -5.879 16.655 1.00 67.35 94 GLU D O 1
ATOM 1741 N N . ALA D 1 25 ? -18.676 -5.248 18.156 1.00 62.99 95 ALA D N 1
ATOM 1742 C CA . ALA D 1 25 ? -19.809 -5.887 17.464 1.00 62.00 95 ALA D CA 1
ATOM 1743 C C . ALA D 1 25 ? -20.207 -5.142 16.192 1.00 58.54 95 ALA D C 1
ATOM 1744 O O . ALA D 1 25 ? -20.599 -5.773 15.204 1.00 58.21 95 ALA D O 1
ATOM 1746 N N . LEU D 1 26 ? -20.116 -3.811 16.208 1.00 55.12 96 LEU D N 1
ATOM 1747 C CA . LEU D 1 26 ? -20.294 -3.036 14.976 1.00 53.72 96 LEU D CA 1
ATOM 1748 C C . LEU D 1 26 ? -19.307 -3.462 13.905 1.00 53.48 96 LEU D C 1
ATOM 1749 O O . LEU D 1 26 ? -19.709 -3.728 12.774 1.00 51.95 96 LEU D O 1
ATOM 1754 N N . GLU D 1 27 ? -18.034 -3.555 14.274 1.00 55.79 97 GLU D N 1
ATOM 1755 C CA . GLU D 1 27 ? -16.995 -4.020 13.348 1.00 59.44 97 GLU D CA 1
ATOM 1756 C C . GLU D 1 27 ? -17.310 -5.388 12.745 1.00 61.24 97 GLU D C 1
ATOM 1757 O O . GLU D 1 27 ? -17.172 -5.572 11.539 1.00 62.27 97 GLU D O 1
ATOM 1763 N N . ASN D 1 28 ? -17.730 -6.330 13.590 1.00 63.17 98 ASN D N 1
ATOM 1764 C CA . ASN D 1 28 ? -18.158 -7.654 13.130 1.00 65.38 98 ASN D CA 1
ATOM 1765 C C . ASN D 1 28 ? -19.255 -7.546 12.065 1.00 61.66 98 ASN D C 1
ATOM 1766 O O . ASN D 1 28 ? -19.173 -8.207 11.030 1.00 61.99 98 ASN D O 1
ATOM 1771 N N . ARG D 1 29 ? -20.256 -6.701 12.311 1.00 59.36 99 ARG D N 1
ATOM 1772 C CA . ARG D 1 29 ? -21.353 -6.501 11.340 1.00 59.45 99 ARG D CA 1
ATOM 1773 C C . ARG D 1 29 ? -20.863 -5.897 10.017 1.00 58.97 99 ARG D C 1
ATOM 1774 O O . ARG D 1 29 ? -21.394 -6.236 8.969 1.00 59.94 99 ARG D O 1
ATOM 1782 N N . LEU D 1 30 ? -19.852 -5.023 10.067 1.00 58.55 100 LEU D N 1
ATOM 1783 C CA . LEU D 1 30 ? -19.288 -4.443 8.844 1.00 57.90 100 LEU D CA 1
ATOM 1784 C C . LEU D 1 30 ? -18.526 -5.454 7.972 1.00 58.23 100 LEU D C 1
ATOM 1785 O O . LEU D 1 30 ? -18.670 -5.404 6.751 1.00 57.09 100 LEU D O 1
ATOM 1790 N N . SER D 1 31 ? -17.753 -6.365 8.571 1.00 59.45 101 SER D N 1
ATOM 1791 C CA . SER D 1 31 ? -17.120 -7.461 7.808 1.00 62.71 101 SER D CA 1
ATOM 1792 C C . SER D 1 31 ? -18.163 -8.297 7.103 1.00 61.69 101 SER D C 1
ATOM 1793 O O . SER D 1 31 ? -18.091 -8.518 5.902 1.00 64.31 101 SER D O 1
ATOM 1796 N N . THR D 1 32 ? -19.138 -8.756 7.875 1.00 61.81 102 THR D N 1
ATOM 1797 C CA . THR D 1 32 ? -20.247 -9.548 7.363 1.00 62.49 102 THR D CA 1
ATOM 1798 C C . THR D 1 32 ? -20.953 -8.801 6.233 1.00 59.39 102 THR D C 1
ATOM 1799 O O . THR D 1 32 ? -21.219 -9.381 5.179 1.00 60.37 102 THR D O 1
ATOM 1803 N N . LEU D 1 33 ? -21.217 -7.512 6.435 1.00 55.82 103 LEU D N 1
ATOM 1804 C CA . LEU D 1 33 ? -21.788 -6.712 5.367 1.00 56.97 103 LEU D CA 1
ATOM 1805 C C . LEU D 1 33 ? -20.909 -6.676 4.109 1.00 58.26 103 LEU D C 1
ATOM 1806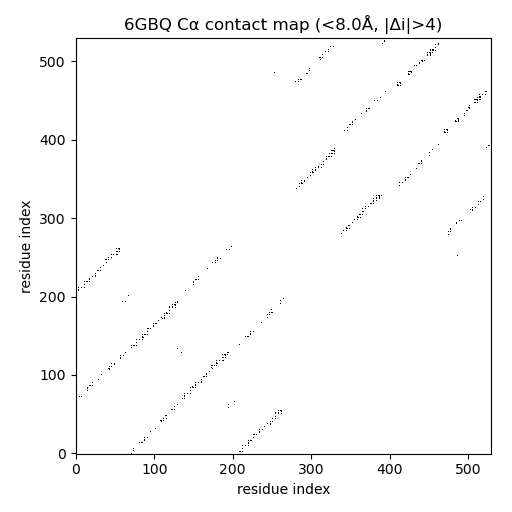 O O . LEU D 1 33 ? -21.441 -6.770 3.013 1.00 56.80 103 LEU D O 1
ATOM 1811 N N . GLU D 1 34 ? -19.589 -6.533 4.264 1.00 63.12 104 GLU D N 1
ATOM 1812 C CA . GLU D 1 34 ? -18.664 -6.506 3.102 1.00 68.19 104 GLU D CA 1
ATOM 1813 C C . GLU D 1 34 ? -18.675 -7.793 2.315 1.00 67.32 104 GLU D C 1
ATOM 1814 O O . GLU D 1 34 ? -18.844 -7.781 1.101 1.00 66.00 104 GLU D O 1
ATOM 1820 N N . SER D 1 35 ? -18.495 -8.898 3.020 1.00 68.21 105 SER D N 1
ATOM 1821 C CA . SER D 1 35 ? -18.495 -10.206 2.395 1.00 72.09 105 SER D CA 1
ATOM 1822 C C . SER D 1 35 ? -19.708 -10.416 1.506 1.00 72.05 105 SER D C 1
ATOM 1823 O O . SER D 1 35 ? -19.584 -10.978 0.417 1.00 77.97 105 SER D O 1
ATOM 1826 N N . SER D 1 36 ? -20.864 -9.934 1.960 1.00 68.85 106 SER D N 1
ATOM 1827 C CA . SER D 1 36 ? -22.122 -10.099 1.242 1.00 67.39 106 SER D CA 1
ATOM 1828 C C . SER D 1 36 ? -22.261 -9.235 -0.006 1.00 66.34 106 SER D C 1
ATOM 1829 O O . SER D 1 36 ? -23.200 -9.437 -0.760 1.00 68.75 106 SER D O 1
ATOM 1832 N N . LEU D 1 37 ? -21.374 -8.255 -0.200 1.00 66.48 107 LEU D N 1
ATOM 1833 C CA . LEU D 1 37 ? -21.372 -7.402 -1.398 1.00 64.26 107 LEU D CA 1
ATOM 1834 C C . LEU D 1 37 ? -20.791 -8.076 -2.642 1.00 66.97 107 LEU D C 1
ATOM 1835 O O . LEU D 1 37 ? -21.043 -7.622 -3.759 1.00 67.07 107 LEU D O 1
ATOM 1840 N N . LYS D 1 38 ? -20.002 -9.130 -2.455 1.00 70.14 108 LYS D N 1
ATOM 1841 C CA . LYS D 1 38 ? -19.363 -9.829 -3.571 1.00 73.20 108 LYS D CA 1
ATOM 1842 C C . LYS D 1 38 ? -20.342 -10.276 -4.673 1.00 72.21 108 LYS D C 1
ATOM 1843 O O . LYS D 1 38 ? -20.084 -10.013 -5.849 1.00 71.86 108 LYS D O 1
ATOM 1849 N N . PRO D 1 39 ? -21.467 -10.933 -4.305 1.00 71.19 109 PRO D N 1
ATOM 1850 C CA . PRO D 1 39 ? -22.465 -11.284 -5.331 1.00 70.26 109 PRO D CA 1
ATOM 1851 C C . PRO D 1 39 ? -23.165 -10.080 -5.983 1.00 66.07 109 PRO D C 1
ATOM 1852 O O . PRO D 1 39 ? -23.570 -10.169 -7.146 1.00 64.69 109 PRO D O 1
ATOM 1856 N N . ILE D 1 40 ? -23.299 -8.976 -5.252 1.00 61.46 110 ILE D N 1
ATOM 1857 C CA . ILE D 1 40 ? -23.948 -7.782 -5.807 1.00 60.14 110 ILE D CA 1
ATOM 1858 C C . ILE D 1 40 ? -23.004 -7.108 -6.805 1.00 58.60 110 ILE D C 1
ATOM 1859 O O . ILE D 1 40 ? -23.454 -6.641 -7.844 1.00 56.77 110 ILE D O 1
ATOM 1864 N N . GLN D 1 41 ? -21.712 -7.046 -6.469 1.00 59.63 111 GLN D N 1
ATOM 1865 C CA . GLN D 1 41 ? -20.649 -6.693 -7.433 1.00 62.57 111 GLN D CA 1
ATOM 1866 C C . GLN D 1 41 ? -20.711 -7.507 -8.725 1.00 62.01 111 GLN D C 1
ATOM 1867 O O . GLN D 1 41 ? -20.643 -6.933 -9.810 1.00 61.57 111 GLN D O 1
ATOM 1873 N N . ASP D 1 42 ? -20.854 -8.825 -8.593 1.00 61.60 112 ASP D N 1
ATOM 1874 C CA . ASP D 1 42 ? -20.946 -9.719 -9.751 1.00 65.82 112 ASP D CA 1
ATOM 1875 C C . ASP D 1 42 ? -22.173 -9.424 -10.624 1.00 66.13 112 ASP D C 1
ATOM 1876 O O . ASP D 1 42 ? -22.055 -9.391 -11.852 1.00 67.27 112 ASP D O 1
ATOM 1881 N N . MET D 1 43 ? -23.332 -9.203 -9.996 1.00 65.58 113 MET D N 1
ATOM 1882 C CA . MET D 1 43 ? -24.524 -8.720 -10.713 1.00 66.33 113 MET D CA 1
ATOM 1883 C C . MET D 1 43 ? -24.213 -7.493 -11.571 1.00 63.64 113 MET D C 1
ATOM 1884 O O . MET D 1 43 ? -24.688 -7.393 -12.701 1.00 63.85 113 MET D O 1
ATOM 1889 N N . GLY D 1 44 ? -23.434 -6.567 -11.007 1.00 61.11 114 GLY D N 1
ATOM 1890 C CA . GLY D 1 44 ? -22.967 -5.365 -11.710 1.00 59.41 114 GLY D CA 1
ATOM 1891 C C . GLY D 1 44 ? -22.154 -5.656 -12.950 1.00 60.59 114 GLY D C 1
ATOM 1892 O O . GLY D 1 44 ? -22.293 -4.957 -13.958 1.00 60.37 114 GLY D O 1
ATOM 1893 N N . LYS D 1 45 ? -21.308 -6.687 -12.881 1.00 62.55 115 LYS D N 1
ATOM 1894 C CA . LYS D 1 45 ? -20.533 -7.116 -14.046 1.00 65.17 115 LYS D CA 1
ATOM 1895 C C . LYS D 1 45 ? -21.462 -7.589 -15.149 1.00 64.71 115 LYS D C 1
ATOM 1896 O O . LYS D 1 45 ? -21.277 -7.236 -16.308 1.00 64.64 115 LYS D O 1
ATOM 1902 N N . VAL D 1 46 ? -22.454 -8.399 -14.778 1.00 64.30 116 VAL D N 1
ATOM 1903 C CA . VAL D 1 46 ? -23.409 -8.950 -15.744 1.00 63.83 116 VAL D CA 1
ATOM 1904 C C . VAL D 1 46 ? -24.160 -7.790 -16.396 1.00 62.74 116 VAL D C 1
ATOM 1905 O O . VAL D 1 46 ? -24.277 -7.737 -17.623 1.00 62.56 116 VAL D O 1
ATOM 1909 N N . ILE D 1 47 ? -24.631 -6.854 -15.574 1.00 62.10 117 ILE D N 1
ATOM 1910 C CA . ILE D 1 47 ? -25.294 -5.644 -16.072 1.00 63.00 117 ILE D CA 1
ATOM 1911 C C . ILE D 1 47 ? -24.402 -4.869 -17.050 1.00 63.96 117 ILE D C 1
ATOM 1912 O O . ILE D 1 47 ? -24.873 -4.412 -18.090 1.00 65.03 117 ILE D O 1
ATOM 1917 N N . SER D 1 48 ? -23.128 -4.720 -16.703 1.00 64.50 118 SER D N 1
ATOM 1918 C CA . SER D 1 48 ? -22.165 -4.046 -17.567 1.00 64.56 118 SER D CA 1
ATOM 1919 C C . SER D 1 48 ? -21.985 -4.809 -18.867 1.00 64.42 118 SER D C 1
ATOM 1920 O O . SER D 1 48 ? -21.968 -4.210 -19.943 1.00 67.07 118 SER D O 1
ATOM 1923 N N . SER D 1 49 ? -21.863 -6.128 -18.764 1.00 63.99 119 SER D N 1
ATOM 1924 C CA . SER D 1 49 ? -21.697 -6.999 -19.934 1.00 65.99 119 SER D CA 1
ATOM 1925 C C . SER D 1 49 ? -22.910 -6.964 -20.872 1.00 66.30 119 SER D C 1
ATOM 1926 O O . SER D 1 49 ? -22.752 -6.924 -22.085 1.00 68.12 119 SER D O 1
ATOM 1929 N N . LEU D 1 50 ? -24.110 -6.997 -20.301 1.00 65.88 120 LEU D N 1
ATOM 1930 C CA . LEU D 1 50 ? -25.344 -6.931 -21.084 1.00 66.54 120 LEU D CA 1
ATOM 1931 C C . LEU D 1 50 ? -25.545 -5.586 -21.772 1.00 66.55 120 LEU D C 1
ATOM 1932 O O . LEU D 1 50 ? -26.097 -5.544 -22.873 1.00 67.57 120 LEU D O 1
ATOM 1937 N N . ASN D 1 51 ? -25.094 -4.501 -21.141 1.00 65.98 121 ASN D N 1
ATOM 1938 C CA . ASN D 1 51 ? -25.175 -3.170 -21.750 1.00 66.56 121 ASN D CA 1
ATOM 1939 C C . ASN D 1 51 ? -24.279 -3.044 -22.971 1.00 68.16 121 ASN D C 1
ATOM 1940 O O . ASN D 1 51 ? -24.708 -2.568 -24.007 1.00 69.46 121 ASN D O 1
ATOM 1945 N N . ARG D 1 52 ? -23.026 -3.457 -22.821 1.00 71.25 122 ARG D N 1
ATOM 1946 C CA . ARG D 1 52 ? -22.053 -3.453 -23.919 1.00 73.80 122 ARG D CA 1
ATOM 1947 C C . ARG D 1 52 ? -22.477 -4.353 -25.070 1.00 73.79 122 ARG D C 1
ATOM 1948 O O . ARG D 1 52 ? -22.224 -4.044 -26.237 1.00 74.75 122 ARG D O 1
ATOM 1956 N N . SER D 1 53 ? -23.100 -5.473 -24.719 1.00 72.98 123 SER D N 1
ATOM 1957 C CA . SER D 1 53 ? -23.629 -6.426 -25.683 1.00 74.66 123 SER D CA 1
ATOM 1958 C C . SER D 1 53 ? -24.795 -5.842 -26.489 1.00 73.42 123 SER D C 1
ATOM 1959 O O . SER D 1 53 ? -24.816 -5.944 -27.718 1.00 76.90 123 SER D O 1
ATOM 1962 N N . CYS D 1 54 ? -25.759 -5.247 -25.792 1.00 70.39 124 CYS D N 1
ATOM 1963 C CA . CYS D 1 54 ? -26.882 -4.577 -26.439 1.00 70.74 124 CYS D CA 1
ATOM 1964 C C . CYS D 1 54 ? -26.444 -3.367 -27.261 1.00 72.79 124 CYS D C 1
ATOM 1965 O O . CYS D 1 54 ? -27.018 -3.104 -28.318 1.00 74.26 124 CYS D O 1
ATOM 1968 N N . ALA D 1 55 ? -25.436 -2.641 -26.778 1.00 73.33 125 ALA D N 1
ATOM 1969 C CA . ALA D 1 55 ? -24.835 -1.540 -27.542 1.00 76.64 125 ALA D CA 1
ATOM 1970 C C . ALA D 1 55 ? -24.149 -2.045 -28.817 1.00 79.99 125 ALA D C 1
ATOM 1971 O O . ALA D 1 55 ? -24.287 -1.442 -29.889 1.00 81.80 125 ALA D O 1
ATOM 1973 N N . GLU D 1 56 ? -23.436 -3.163 -28.689 1.00 82.00 126 GLU D N 1
ATOM 1974 C CA . GLU D 1 56 ? -22.760 -3.833 -29.812 1.00 85.97 126 GLU D CA 1
ATOM 1975 C C . GLU D 1 56 ? -23.721 -4.301 -30.914 1.00 86.88 126 GLU D C 1
ATOM 1976 O O . GLU D 1 56 ? -23.375 -4.232 -32.088 1.00 88.91 126 GLU D O 1
ATOM 1982 N N . MET D 1 57 ? -24.905 -4.790 -30.539 1.00 86.31 127 MET D N 1
ATOM 1983 C CA . MET D 1 57 ? -25.888 -5.277 -31.526 1.00 87.13 127 MET D CA 1
ATOM 1984 C C . MET D 1 57 ? -26.620 -4.148 -32.256 1.00 85.73 127 MET D C 1
ATOM 1985 O O . MET D 1 57 ? -27.008 -4.305 -33.418 1.00 85.43 127 MET D O 1
ATOM 1990 N N . VAL D 1 58 ? -26.827 -3.030 -31.563 1.00 82.95 128 VAL D N 1
ATOM 1991 C CA . VAL D 1 58 ? -27.304 -1.794 -32.187 1.00 83.06 128 VAL D CA 1
ATOM 1992 C C . VAL D 1 58 ? -26.323 -1.301 -33.266 1.00 85.33 128 VAL D C 1
ATOM 1993 O O . VAL D 1 58 ? -26.736 -0.956 -34.364 1.00 86.74 128 VAL D O 1
ATOM 1997 N N . ALA D 1 59 ? -25.035 -1.280 -32.933 1.00 86.52 129 ALA D N 1
ATOM 1998 C CA . ALA D 1 59 ? -23.969 -0.905 -33.865 1.00 89.14 129 ALA D CA 1
ATOM 1999 C C . ALA D 1 59 ? -23.928 -1.803 -35.102 1.00 91.74 129 ALA D C 1
ATOM 2000 O O . ALA D 1 59 ? -23.782 -1.310 -36.224 1.00 94.89 129 ALA D O 1
ATOM 2002 N N . LYS D 1 60 ? -24.063 -3.109 -34.889 1.00 90.29 130 LYS D N 1
ATOM 2003 C CA . LYS D 1 60 ? -24.055 -4.093 -35.978 1.00 92.50 130 LYS D CA 1
ATOM 2004 C C . LYS D 1 60 ? -25.248 -3.893 -36.924 1.00 93.12 130 LYS D C 1
ATOM 2005 O O . LYS D 1 60 ? -25.100 -3.976 -38.145 1.00 96.83 130 LYS D O 1
ATOM 2011 N N . TYR D 1 61 ? -26.417 -3.615 -36.348 1.00 90.52 131 TYR D N 1
ATOM 2012 C CA . TYR D 1 61 ? -27.630 -3.283 -37.110 1.00 89.73 131 TYR D CA 1
ATOM 2013 C C . TYR D 1 61 ? -27.442 -2.040 -37.971 1.00 91.55 131 TYR D C 1
ATOM 2014 O O . TYR D 1 61 ? -27.960 -1.977 -39.083 1.00 94.51 131 TYR D O 1
ATOM 2023 N N . ASP D 1 62 ? -26.724 -1.055 -37.440 1.00 92.13 132 ASP D N 1
ATOM 2024 C CA . ASP D 1 62 ? -26.491 0.210 -38.137 1.00 96.23 132 ASP D CA 1
ATOM 2025 C C . ASP D 1 62 ? -25.537 0.094 -39.329 1.00 100.82 132 ASP D C 1
ATOM 2026 O O . ASP D 1 62 ? -25.759 0.750 -40.350 1.00 103.37 132 ASP D O 1
ATOM 2031 N N . LEU D 1 63 ? -24.488 -0.721 -39.193 1.00 103.56 133 LEU D N 1
ATOM 2032 C CA . LEU D 1 63 ? -23.514 -0.939 -40.282 1.00 109.96 133 LEU D CA 1
ATOM 2033 C C . LEU D 1 63 ? -24.149 -1.472 -41.572 1.00 112.83 133 LEU D C 1
ATOM 2034 O O . LEU D 1 63 ? -23.785 -1.030 -42.666 1.00 114.85 133 LEU D O 1
ATOM 2039 N N . LEU D 1 64 ? -25.086 -2.413 -41.437 1.00 113.20 134 LEU D N 1
ATOM 2040 C CA . LEU D 1 64 ? -25.874 -2.909 -42.578 1.00 117.01 134 LEU D CA 1
ATOM 2041 C C . LEU D 1 64 ? -26.650 -1.779 -43.261 1.00 119.97 134 LEU D C 1
ATOM 2042 O O . LEU D 1 64 ? -26.704 -1.716 -44.492 1.00 123.19 134 LEU D O 1
ATOM 2047 N N . GLU D 1 65 ? -27.239 -0.895 -42.456 1.00 121.16 135 GLU D N 1
ATOM 2048 C CA . GLU D 1 65 ? -27.903 0.316 -42.973 1.00 124.92 135 GLU D CA 1
ATOM 2049 C C . GLU D 1 65 ? -26.940 1.268 -43.687 1.00 129.10 135 GLU D C 1
ATOM 2050 O O . GLU D 1 65 ? -27.292 1.846 -44.719 1.00 132.89 135 GLU D O 1
ATOM 2056 N N . HIS D 1 66 ? -25.741 1.431 -43.130 1.00 130.20 136 HIS D N 1
ATOM 2057 C CA . HIS D 1 66 ? -24.684 2.231 -43.764 1.00 133.69 136 HIS D CA 1
ATOM 2058 C C . HIS D 1 66 ? -24.121 1.591 -45.048 1.00 135.69 136 HIS D C 1
ATOM 2059 O O . HIS D 1 66 ? -23.678 2.309 -45.945 1.00 141.41 136 HIS D O 1
ATOM 2061 N N . HIS D 1 67 ? -24.133 0.257 -45.131 1.00 133.02 137 HIS D N 1
ATOM 2062 C CA . HIS D 1 67 ? -23.666 -0.466 -46.324 1.00 134.00 137 HIS D CA 1
ATOM 2063 C C . HIS D 1 67 ? -24.684 -0.410 -47.473 1.00 135.47 137 HIS D C 1
ATOM 2064 O O . HIS D 1 67 ? -24.528 0.401 -48.388 1.00 139.12 137 HIS D O 1
ATOM 2066 N N . HIS D 1 68 ? -25.720 -1.253 -47.417 1.00 133.40 138 HIS D N 1
ATOM 2067 C CA . HIS D 1 68 ? -26.703 -1.390 -48.503 1.00 134.00 138 HIS D CA 1
ATOM 2068 C C . HIS D 1 68 ? -28.117 -1.121 -47.995 1.00 131.91 138 HIS D C 1
ATOM 2069 O O . HIS D 1 68 ? -28.598 0.036 -48.042 1.00 132.23 138 HIS D O 1
ATOM 2071 N N . MET E 1 1 ? -9.685 -34.247 2.726 1.00 83.11 71 MET E N 1
ATOM 2072 C CA . MET E 1 1 ? -8.958 -32.949 2.865 1.00 82.10 71 MET E CA 1
ATOM 2073 C C . MET E 1 1 ? -7.640 -32.941 2.072 1.00 78.05 71 MET E C 1
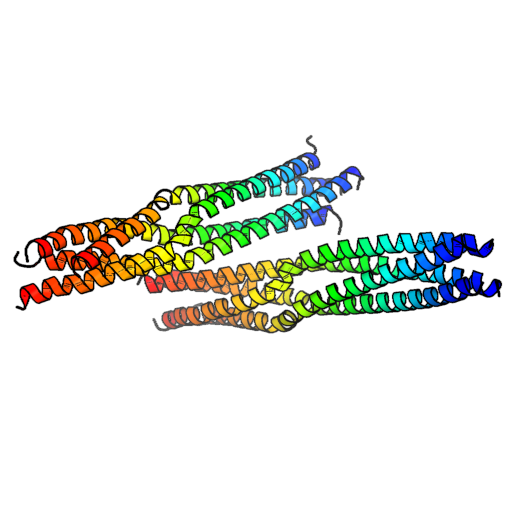ATOM 2074 O O . MET E 1 1 ? -7.564 -32.271 1.038 1.00 78.13 71 MET E O 1
ATOM 2076 N N . LEU E 1 2 ? -6.626 -33.686 2.525 1.00 73.72 72 LEU E N 1
ATOM 2077 C CA . LEU E 1 2 ? -5.272 -33.609 1.923 1.00 70.65 72 LEU E CA 1
ATOM 2078 C C . LEU E 1 2 ? -5.231 -33.633 0.397 1.00 69.72 72 LEU E C 1
ATOM 2079 O O . LEU E 1 2 ? -4.524 -32.828 -0.211 1.00 68.97 72 LEU E O 1
ATOM 2084 N N . LYS E 1 3 ? -5.987 -34.549 -0.209 1.00 71.18 73 LYS E N 1
ATOM 2085 C CA . LYS E 1 3 ? -6.040 -34.677 -1.666 1.00 70.36 73 LYS E CA 1
ATOM 2086 C C . LYS E 1 3 ? -6.824 -33.523 -2.305 1.00 70.19 73 LYS E C 1
ATOM 2087 O O . LYS E 1 3 ? -6.390 -32.977 -3.321 1.00 67.27 73 LYS E O 1
ATOM 2093 N N . LYS E 1 4 ? -7.970 -33.171 -1.721 1.00 73.13 74 LYS E N 1
ATOM 2094 C CA . LYS E 1 4 ? -8.789 -32.050 -2.212 1.00 76.81 74 LYS E CA 1
ATOM 2095 C C . LYS E 1 4 ? -8.064 -30.702 -2.159 1.00 74.26 74 LYS E C 1
ATOM 2096 O O . LYS E 1 4 ? -8.210 -29.877 -3.071 1.00 73.84 74 LYS E O 1
ATOM 2102 N N . VAL E 1 5 ? -7.275 -30.495 -1.108 1.00 72.80 75 VAL E N 1
ATOM 2103 C CA . VAL E 1 5 ? -6.496 -29.268 -0.955 1.00 70.63 75 VAL E CA 1
ATOM 2104 C C . VAL E 1 5 ? -5.375 -29.200 -2.005 1.00 69.88 75 VAL E C 1
ATOM 2105 O O . VAL E 1 5 ? -5.145 -28.134 -2.581 1.00 69.71 75 VAL E O 1
ATOM 2109 N N . GLU E 1 6 ? -4.695 -30.316 -2.279 1.00 71.42 76 GLU E N 1
ATOM 2110 C CA . GLU E 1 6 ? -3.698 -30.337 -3.369 1.00 70.42 76 GLU E CA 1
ATOM 2111 C C . GLU E 1 6 ? -4.336 -30.178 -4.774 1.00 67.86 76 GLU E C 1
ATOM 2112 O O . GLU E 1 6 ? -3.729 -29.559 -5.641 1.00 68.34 76 GLU E O 1
ATOM 2118 N N . ASP E 1 7 ? -5.541 -30.712 -5.004 1.00 66.82 77 ASP E N 1
ATOM 2119 C CA . ASP E 1 7 ? -6.223 -30.534 -6.316 1.00 67.68 77 ASP E CA 1
ATOM 2120 C C . ASP E 1 7 ? -6.513 -29.055 -6.598 1.00 66.49 77 ASP E C 1
ATOM 2121 O O . ASP E 1 7 ? -6.304 -28.559 -7.711 1.00 65.64 77 ASP E O 1
ATOM 2126 N N . THR E 1 8 ? -7.023 -28.375 -5.577 1.00 65.86 78 THR E N 1
ATOM 2127 C CA . THR E 1 8 ? -7.350 -26.967 -5.664 1.00 65.37 78 THR E CA 1
ATOM 2128 C C . THR E 1 8 ? -6.086 -26.137 -5.932 1.00 64.46 78 THR E C 1
ATOM 2129 O O . THR E 1 8 ? -6.012 -25.412 -6.923 1.00 63.28 78 THR E O 1
ATOM 2133 N N . LEU E 1 9 ? -5.062 -26.295 -5.108 1.00 63.62 79 LEU E N 1
ATOM 2134 C CA . LEU E 1 9 ? -3.835 -25.532 -5.324 1.00 64.18 79 LEU E CA 1
ATOM 2135 C C . LEU E 1 9 ? -3.242 -25.702 -6.735 1.00 66.18 79 LEU E C 1
ATOM 2136 O O . LEU E 1 9 ? -2.777 -24.717 -7.325 1.00 65.47 79 LEU E O 1
ATOM 2141 N N . THR E 1 10 ? -3.265 -26.925 -7.275 1.00 67.93 80 THR E N 1
ATOM 2142 C CA . THR E 1 10 ? -2.749 -27.177 -8.627 1.00 69.10 80 THR E CA 1
ATOM 2143 C C . THR E 1 10 ? -3.622 -26.495 -9.700 1.00 68.20 80 THR E C 1
ATOM 2144 O O . THR E 1 10 ? -3.089 -25.931 -10.646 1.00 68.51 80 THR E O 1
ATOM 2148 N N . MET E 1 11 ? -4.945 -26.542 -9.533 1.00 67.45 81 MET E N 1
ATOM 2149 C CA . MET E 1 11 ? -5.892 -25.827 -10.396 1.00 68.54 81 MET E CA 1
ATOM 2150 C C . MET E 1 11 ? -5.690 -24.300 -10.382 1.00 68.16 81 MET E C 1
ATOM 2151 O O . MET E 1 11 ? -5.762 -23.644 -11.435 1.00 71.48 81 MET E O 1
ATOM 2156 N N . LEU E 1 12 ? -5.464 -23.742 -9.195 1.00 63.11 82 LEU E N 1
ATOM 2157 C CA . LEU E 1 12 ? -5.208 -22.320 -9.047 1.00 61.79 82 LEU E CA 1
ATOM 2158 C C . LEU E 1 12 ? -3.897 -21.927 -9.702 1.00 61.38 82 LEU E C 1
ATOM 2159 O O . LEU E 1 12 ? -3.806 -20.844 -10.283 1.00 64.58 82 LEU E O 1
ATOM 2164 N N . VAL E 1 13 ? -2.890 -22.794 -9.622 1.00 59.21 83 VAL E N 1
ATOM 2165 C CA . VAL E 1 13 ? -1.623 -22.536 -10.297 1.00 60.66 83 VAL E CA 1
ATOM 2166 C C . VAL E 1 13 ? -1.831 -22.467 -11.807 1.00 62.01 83 VAL E C 1
ATOM 2167 O O . VAL E 1 13 ? -1.238 -21.614 -12.467 1.00 65.01 83 VAL E O 1
ATOM 2171 N N . ASN E 1 14 ? -2.654 -23.375 -12.338 1.00 62.83 84 ASN E N 1
ATOM 2172 C CA . ASN E 1 14 ? -2.920 -23.470 -13.771 1.00 61.78 84 ASN E CA 1
ATOM 2173 C C . ASN E 1 14 ? -3.776 -22.304 -14.242 1.00 61.38 84 ASN E C 1
ATOM 2174 O O . ASN E 1 14 ? -3.484 -21.711 -15.279 1.00 60.22 84 ASN E O 1
ATOM 2179 N N . ALA E 1 15 ? -4.814 -21.971 -13.469 1.00 61.51 85 ALA E N 1
ATOM 2180 C CA . ALA E 1 15 ? -5.666 -20.804 -13.762 1.00 60.10 85 ALA E CA 1
ATOM 2181 C C . ALA E 1 15 ? -4.876 -19.491 -13.766 1.00 60.33 85 ALA E C 1
ATOM 2182 O O . ALA E 1 15 ? -5.072 -18.641 -14.634 1.00 60.27 85 ALA E O 1
ATOM 2184 N N . THR E 1 16 ? -3.964 -19.339 -12.813 1.00 59.10 86 THR E N 1
ATOM 2185 C CA . THR E 1 16 ? -3.194 -18.101 -12.703 1.00 59.38 86 THR E CA 1
ATOM 2186 C C . THR E 1 16 ? -2.155 -17.991 -13.834 1.00 61.20 86 THR E C 1
ATOM 2187 O O . THR E 1 16 ? -1.908 -16.888 -14.338 1.00 62.71 86 THR E O 1
ATOM 2191 N N . SER E 1 17 ? -1.575 -19.122 -14.243 1.00 62.31 87 SER E N 1
ATOM 2192 C CA . SER E 1 17 ? -0.715 -19.172 -15.440 1.00 63.67 87 SER E CA 1
ATOM 2193 C C . SER E 1 17 ? -1.452 -18.826 -16.735 1.00 62.06 87 SER E C 1
ATOM 2194 O O . SER E 1 17 ? -0.889 -18.136 -17.571 1.00 63.16 87 SER E O 1
ATOM 2197 N N . ARG E 1 18 ? -2.686 -19.324 -16.893 1.00 61.38 88 ARG E N 1
ATOM 2198 C CA . ARG E 1 18 ? -3.560 -18.974 -18.029 1.00 63.47 88 ARG E CA 1
ATOM 2199 C C . ARG E 1 18 ? -3.837 -17.471 -18.084 1.00 61.45 88 ARG E C 1
ATOM 2200 O O . ARG E 1 18 ? -3.569 -16.820 -19.100 1.00 62.60 88 ARG E O 1
ATOM 2208 N N . GLN E 1 19 ? -4.352 -16.935 -16.975 1.00 57.34 89 GLN E N 1
ATOM 2209 C CA . GLN E 1 19 ? -4.579 -15.499 -16.822 1.00 54.05 89 GLN E CA 1
ATOM 2210 C C . GLN E 1 19 ? -3.333 -14.700 -17.198 1.00 54.13 89 GLN E C 1
ATOM 2211 O O . GLN E 1 19 ? -3.445 -13.707 -17.911 1.00 53.51 89 GLN E O 1
ATOM 2217 N N . ASN E 1 20 ? -2.158 -15.133 -16.724 1.00 54.27 90 ASN E N 1
ATOM 2218 C CA . ASN E 1 20 ? -0.894 -14.402 -16.970 1.00 55.29 90 ASN E CA 1
ATOM 2219 C C . ASN E 1 20 ? -0.559 -14.308 -18.454 1.00 55.88 90 ASN E C 1
ATOM 2220 O O . ASN E 1 20 ? -0.110 -13.255 -18.919 1.00 55.73 90 ASN E O 1
ATOM 2225 N N . ALA E 1 21 ? -0.789 -15.398 -19.184 1.00 56.47 91 ALA E N 1
ATOM 2226 C CA . ALA E 1 21 ? -0.547 -15.423 -20.625 1.00 59.18 91 ALA E CA 1
ATOM 2227 C C . ALA E 1 21 ? -1.562 -14.534 -21.323 1.00 58.90 91 ALA E C 1
ATOM 2228 O O . ALA E 1 21 ? -1.192 -13.756 -22.203 1.00 62.09 91 ALA E O 1
ATOM 2230 N N . ALA E 1 22 ? -2.826 -14.624 -20.904 1.00 56.94 92 ALA E N 1
ATOM 2231 C CA . ALA E 1 22 ? -3.884 -13.752 -21.438 1.00 56.90 92 ALA E CA 1
ATOM 2232 C C . ALA E 1 22 ? -3.610 -12.261 -21.178 1.00 56.78 92 ALA E C 1
ATOM 2233 O O . ALA E 1 22 ? -3.952 -11.423 -22.011 1.00 59.70 92 ALA E O 1
ATOM 2235 N N . ILE E 1 23 ? -2.987 -11.939 -20.048 1.00 54.40 93 ILE E N 1
ATOM 2236 C CA . ILE E 1 23 ? -2.589 -10.558 -19.753 1.00 55.57 93 ILE E CA 1
ATOM 2237 C C . ILE E 1 23 ? -1.424 -10.120 -20.638 1.00 57.38 93 ILE E C 1
ATOM 2238 O O . ILE E 1 23 ? -1.386 -8.976 -21.085 1.00 57.07 93 ILE E O 1
ATOM 2243 N N . GLU E 1 24 ? -0.482 -11.028 -20.883 1.00 61.93 94 GLU E N 1
ATOM 2244 C CA . GLU E 1 24 ? 0.598 -10.763 -21.842 1.00 65.06 94 GLU E CA 1
ATOM 2245 C C . GLU E 1 24 ? 0.007 -10.535 -23.248 1.00 62.51 94 GLU E C 1
ATOM 2246 O O . GLU E 1 24 ? 0.400 -9.597 -23.932 1.00 60.96 94 GLU E O 1
ATOM 2252 N N . ALA E 1 25 ? -0.964 -11.365 -23.633 1.00 60.30 95 ALA E N 1
ATOM 2253 C CA . ALA E 1 25 ? -1.619 -11.249 -24.941 1.00 61.44 95 ALA E CA 1
ATOM 2254 C C . ALA E 1 25 ? -2.322 -9.903 -25.101 1.00 61.21 95 ALA E C 1
ATOM 2255 O O . ALA E 1 25 ? -2.266 -9.312 -26.170 1.00 66.35 95 ALA E O 1
ATOM 2257 N N . LEU E 1 26 ? -2.955 -9.404 -24.042 1.00 60.51 96 LEU E N 1
ATOM 2258 C CA . LEU E 1 26 ? -3.517 -8.056 -24.065 1.00 59.72 96 LEU E CA 1
ATOM 2259 C C . LEU E 1 26 ? -2.435 -6.998 -24.233 1.00 61.51 96 LEU E C 1
ATOM 2260 O O . LEU E 1 26 ? -2.620 -6.052 -25.012 1.00 61.76 96 LEU E O 1
ATOM 2265 N N . GLU E 1 27 ? -1.320 -7.148 -23.509 1.00 62.38 97 GLU E N 1
ATOM 2266 C CA . GLU E 1 27 ? -0.189 -6.216 -23.643 1.00 63.94 97 GLU E CA 1
ATOM 2267 C C . GLU E 1 27 ? 0.306 -6.135 -25.082 1.00 65.16 97 GLU E C 1
ATOM 2268 O O . GLU E 1 27 ? 0.530 -5.036 -25.601 1.00 65.28 97 GLU E O 1
ATOM 2274 N N . ASN E 1 28 ? 0.467 -7.298 -25.714 1.00 66.30 98 ASN E N 1
ATOM 2275 C CA . ASN E 1 28 ? 0.886 -7.367 -27.106 1.00 68.55 98 ASN E CA 1
ATOM 2276 C C . ASN E 1 28 ? -0.116 -6.665 -28.039 1.00 67.42 98 ASN E C 1
ATOM 2277 O O . ASN E 1 28 ? 0.285 -5.815 -28.826 1.00 68.30 98 ASN E O 1
ATOM 2282 N N . ARG E 1 29 ? -1.407 -6.980 -27.914 1.00 64.69 99 ARG E N 1
ATOM 2283 C CA . ARG E 1 29 ? -2.451 -6.267 -28.667 1.00 64.14 99 ARG E CA 1
ATOM 2284 C C . ARG E 1 29 ? -2.410 -4.740 -28.469 1.00 64.18 99 ARG E C 1
ATOM 2285 O O . ARG E 1 29 ? -2.651 -4.005 -29.421 1.00 67.65 99 ARG E O 1
ATOM 2293 N N . LEU E 1 30 ? -2.100 -4.262 -27.263 1.00 63.90 100 LEU E N 1
ATOM 2294 C CA . LEU E 1 30 ? -1.893 -2.812 -27.049 1.00 65.50 100 LEU E CA 1
ATOM 2295 C C . LEU E 1 30 ? -0.629 -2.319 -27.738 1.00 68.57 100 LEU E C 1
ATOM 2296 O O . LEU E 1 30 ? -0.608 -1.217 -28.281 1.00 70.35 100 LEU E O 1
ATOM 2301 N N . SER E 1 31 ? 0.421 -3.135 -27.698 1.00 71.77 101 SER E N 1
ATOM 2302 C CA . SER E 1 31 ? 1.674 -2.836 -28.400 1.00 74.38 101 SER E CA 1
ATOM 2303 C C . SER E 1 31 ? 1.488 -2.722 -29.930 1.00 75.86 101 SER E C 1
ATOM 2304 O O . SER E 1 31 ? 2.072 -1.835 -30.558 1.00 77.71 101 SER E O 1
ATOM 2307 N N . THR E 1 32 ? 0.666 -3.604 -30.505 1.00 74.78 102 THR E N 1
ATOM 2308 C CA . THR E 1 32 ? 0.275 -3.530 -31.922 1.00 76.81 102 THR E CA 1
ATOM 2309 C C . THR E 1 32 ? -0.458 -2.203 -32.254 1.00 77.53 102 THR E C 1
ATOM 2310 O O . THR E 1 32 ? -0.144 -1.557 -33.260 1.00 79.78 102 THR E O 1
ATOM 2314 N N . LEU E 1 33 ? -1.399 -1.785 -31.406 1.00 75.58 103 LEU E N 1
ATOM 2315 C CA . LEU E 1 33 ? -2.108 -0.509 -31.608 1.00 77.03 103 LEU E CA 1
ATOM 2316 C C . LEU E 1 33 ? -1.206 0.731 -31.589 1.00 79.52 103 LEU E C 1
ATOM 2317 O O . LEU E 1 33 ? -1.378 1.620 -32.416 1.00 80.02 103 LEU E O 1
ATOM 2322 N N . GLU E 1 34 ? -0.266 0.806 -30.648 1.00 82.23 104 GLU E N 1
ATOM 2323 C CA . GLU E 1 34 ? 0.625 1.978 -30.573 1.00 85.62 104 GLU E CA 1
ATOM 2324 C C . GLU E 1 34 ? 1.561 2.118 -31.790 1.00 89.00 104 GLU E C 1
ATOM 2325 O O . GLU E 1 34 ? 1.995 3.227 -32.106 1.00 90.89 104 GLU E O 1
ATOM 2331 N N . SER E 1 35 ? 1.867 1.005 -32.459 1.00 91.52 105 SER E N 1
ATOM 2332 C CA . SER E 1 35 ? 2.627 1.031 -33.717 1.00 94.99 105 SER E CA 1
ATOM 2333 C C . SER E 1 35 ? 1.855 1.695 -34.856 1.00 94.78 105 SER E C 1
ATOM 2334 O O . SER E 1 35 ? 2.448 2.425 -35.645 1.00 99.32 105 SER E O 1
ATOM 2337 N N . SER E 1 36 ? 0.547 1.425 -34.937 1.00 93.02 106 SER E N 1
ATOM 2338 C CA . SER E 1 36 ? -0.361 2.068 -35.913 1.00 92.48 106 SER E CA 1
ATOM 2339 C C . SER E 1 36 ? -0.304 3.589 -35.902 1.00 92.76 106 SER E C 1
ATOM 2340 O O . SER E 1 36 ? -0.370 4.223 -36.946 1.00 96.72 106 SER E O 1
ATOM 2343 N N . LEU E 1 37 ? -0.178 4.166 -34.714 1.00 92.64 107 LEU E N 1
ATOM 2344 C CA . LEU E 1 37 ? -0.239 5.623 -34.534 1.00 95.27 107 LEU E CA 1
ATOM 2345 C C . LEU E 1 37 ? 0.966 6.426 -35.080 1.00 100.71 107 LEU E C 1
ATOM 2346 O O . LEU E 1 37 ? 0.953 7.658 -35.004 1.00 100.93 107 LEU E O 1
ATOM 2351 N N . LYS E 1 38 ? 1.992 5.750 -35.612 1.00 105.12 108 LYS E N 1
ATOM 2352 C CA . LYS E 1 38 ? 3.148 6.426 -36.220 1.00 109.95 108 LYS E CA 1
ATOM 2353 C C . LYS E 1 38 ? 2.771 7.180 -37.511 1.00 112.68 108 LYS E C 1
ATOM 2354 O O . LYS E 1 38 ? 3.042 8.380 -37.607 1.00 113.42 108 LYS E O 1
ATOM 2356 N N . PRO E 1 39 ? 2.137 6.491 -38.497 1.00 114.87 109 PRO E N 1
ATOM 2357 C CA . PRO E 1 39 ? 1.503 7.167 -39.649 1.00 115.63 109 PRO E CA 1
ATOM 2358 C C . PRO E 1 39 ? 0.582 8.349 -39.308 1.00 113.36 109 PRO E C 1
ATOM 2359 O O . PRO E 1 39 ? 0.473 9.290 -40.091 1.00 117.26 109 PRO E O 1
ATOM 2363 N N . ILE E 1 40 ? -0.073 8.273 -38.153 1.00 110.14 110 ILE E N 1
ATOM 2364 C CA . ILE E 1 40 ? -1.091 9.223 -37.720 1.00 107.82 110 ILE E CA 1
ATOM 2365 C C . ILE E 1 40 ? -0.568 10.261 -36.691 1.00 108.64 110 ILE E C 1
ATOM 2366 O O . ILE E 1 40 ? -1.254 11.229 -36.390 1.00 106.11 110 ILE E O 1
ATOM 2371 N N . GLN E 1 41 ? 0.640 10.076 -36.159 1.00 115.42 111 GLN E N 1
ATOM 2372 C CA . GLN E 1 41 ? 1.233 11.043 -35.216 1.00 119.85 111 GLN E CA 1
ATOM 2373 C C . GLN E 1 41 ? 1.661 12.322 -35.941 1.00 126.33 111 GLN E C 1
ATOM 2374 O O . GLN E 1 41 ? 1.440 13.432 -35.450 1.00 128.89 111 GLN E O 1
ATOM 2376 N N . ASP E 1 42 ? 2.294 12.140 -37.099 1.00 131.55 112 ASP E N 1
ATOM 2377 C CA . ASP E 1 42 ? 2.652 13.241 -38.006 1.00 134.05 112 ASP E CA 1
ATOM 2378 C C . ASP E 1 42 ? 1.458 14.060 -38.528 1.00 132.40 112 ASP E C 1
ATOM 2379 O O . ASP E 1 42 ? 1.556 15.288 -38.621 1.00 133.92 112 ASP E O 1
ATOM 2384 N N . MET E 1 43 ? 0.341 13.390 -38.843 1.00 128.70 113 MET E N 1
ATOM 2385 C CA . MET E 1 43 ? -0.770 14.016 -39.597 1.00 127.33 113 MET E CA 1
ATOM 2386 C C . MET E 1 43 ? -1.423 15.235 -38.917 1.00 124.22 113 MET E C 1
ATOM 2387 O O . MET E 1 43 ? -2.102 16.013 -39.584 1.00 124.80 113 MET E O 1
ATOM 2392 N N . GLY E 1 44 ? -1.224 15.396 -37.608 1.00 121.46 114 GLY E N 1
ATOM 2393 C CA . GLY E 1 44 ? -1.603 16.624 -36.905 1.00 117.20 114 GLY E CA 1
ATOM 2394 C C . GLY E 1 44 ? -0.823 17.851 -37.356 1.00 116.85 114 GLY E C 1
ATOM 2395 O O . GLY E 1 44 ? -1.366 18.957 -37.372 1.00 116.37 114 GLY E O 1
ATOM 2396 N N . LYS E 1 45 ? 0.449 17.659 -37.712 1.00 116.08 115 LYS E N 1
ATOM 2397 C CA . LYS E 1 45 ? 1.293 18.739 -38.246 1.00 116.93 115 LYS E CA 1
ATOM 2398 C C . LYS E 1 45 ? 0.901 19.173 -39.669 1.00 114.91 115 LYS E C 1
ATOM 2399 O O . LYS E 1 45 ? 1.149 20.318 -40.057 1.00 114.87 115 LYS E O 1
ATOM 2401 N N . VAL E 1 46 ? 0.308 18.256 -40.437 1.00 110.77 116 VAL E N 1
ATOM 2402 C CA . VAL E 1 46 ? -0.122 18.527 -41.819 1.00 109.88 116 VAL E CA 1
ATOM 2403 C C . VAL E 1 46 ? -1.390 19.393 -41.866 1.00 105.96 116 VAL E C 1
ATOM 2404 O O . VAL E 1 46 ? -1.489 20.277 -42.720 1.00 106.34 116 VAL E O 1
ATOM 2408 N N . ILE E 1 47 ? -2.338 19.146 -40.955 1.00 101.31 117 ILE E N 1
ATOM 2409 C CA . ILE E 1 47 ? -3.579 19.943 -40.867 1.00 98.48 117 ILE E CA 1
ATOM 2410 C C . ILE E 1 47 ? -3.252 21.409 -40.560 1.00 99.37 117 ILE E C 1
ATOM 2411 O O . ILE E 1 47 ? -3.846 22.324 -41.141 1.00 100.26 117 ILE E O 1
ATOM 2416 N N . SER E 1 48 ? -2.312 21.619 -39.643 1.00 100.18 118 SER E N 1
ATOM 2417 C CA . SER E 1 48 ? -1.814 22.961 -39.316 1.00 101.13 118 SER E CA 1
ATOM 2418 C C . SER E 1 48 ? -1.087 23.626 -40.496 1.00 101.03 118 SER E C 1
ATOM 2419 O O . SER E 1 48 ? -1.203 24.836 -40.689 1.00 102.05 118 SER E O 1
ATOM 2422 N N . SER E 1 49 ? -0.344 22.837 -41.273 1.00 100.50 119 SER E N 1
ATOM 2423 C CA . SER E 1 49 ? 0.360 23.342 -42.462 1.00 101.68 119 SER E CA 1
ATOM 2424 C C . SER E 1 49 ? -0.598 23.804 -43.556 1.00 99.40 119 SER E C 1
ATOM 2425 O O . SER E 1 49 ? -0.303 24.769 -44.266 1.00 100.44 119 SER E O 1
ATOM 2428 N N . LEU E 1 50 ? -1.733 23.113 -43.681 1.00 95.67 120 LEU E N 1
ATOM 2429 C CA . LEU E 1 50 ? -2.767 23.454 -44.674 1.00 94.85 120 LEU E CA 1
ATOM 2430 C C . LEU E 1 50 ? -3.597 24.683 -44.304 1.00 93.81 120 LEU E C 1
ATOM 2431 O O . LEU E 1 50 ? -3.953 25.475 -45.181 1.00 93.58 120 LEU E O 1
ATOM 2436 N N . ASN E 1 51 ? -3.907 24.832 -43.016 1.00 92.88 121 ASN E N 1
ATOM 2437 C CA . ASN E 1 51 ? -4.624 26.011 -42.508 1.00 92.66 121 ASN E CA 1
ATOM 2438 C C . ASN E 1 51 ? -3.887 27.320 -42.840 1.00 94.76 121 ASN E C 1
ATOM 2439 O O . ASN E 1 51 ? -4.519 28.305 -43.228 1.00 94.91 121 ASN E O 1
ATOM 2444 N N . ARG E 1 52 ? -2.559 27.312 -42.699 1.00 95.81 122 ARG E N 1
ATOM 2445 C CA . ARG E 1 52 ? -1.717 28.460 -43.058 1.00 98.22 122 ARG E CA 1
ATOM 2446 C C . ARG E 1 52 ? -1.742 28.761 -44.556 1.00 98.99 122 ARG E C 1
ATOM 2447 O O . ARG E 1 52 ? -1.779 29.925 -44.948 1.00 102.23 122 ARG E O 1
ATOM 2449 N N . SER E 1 53 ? -1.711 27.714 -45.386 1.00 99.12 123 SER E N 1
ATOM 2450 C CA . SER E 1 53 ? -1.791 27.858 -46.852 1.00 99.45 123 SER E CA 1
ATOM 2451 C C . SER E 1 53 ? -3.108 28.482 -47.284 1.00 96.74 123 SER E C 1
ATOM 2452 O O . SER E 1 53 ? -3.125 29.358 -48.147 1.00 97.84 123 SER E O 1
ATOM 2455 N N . CYS E 1 54 ? -4.202 28.014 -46.686 1.00 93.47 124 CYS E N 1
ATOM 2456 C CA . CYS E 1 54 ? -5.528 28.560 -46.956 1.00 92.68 124 CYS E CA 1
ATOM 2457 C C . CYS E 1 54 ? -5.674 30.007 -46.472 1.00 94.91 124 CYS E C 1
ATOM 2458 O O . CYS E 1 54 ? -6.119 30.872 -47.233 1.00 95.19 124 CYS E O 1
ATOM 2461 N N . ALA E 1 55 ? -5.266 30.265 -45.227 1.00 96.63 125 ALA E N 1
ATOM 2462 C CA . ALA E 1 55 ? -5.319 31.608 -44.646 1.00 99.88 125 ALA E CA 1
ATOM 2463 C C . ALA E 1 55 ? -4.458 32.640 -45.392 1.00 104.88 125 ALA E C 1
ATOM 2464 O O . ALA E 1 55 ? -4.715 33.842 -45.290 1.00 108.65 125 ALA E O 1
ATOM 2466 N N . GLU E 1 56 ? -3.443 32.182 -46.127 1.00 107.77 126 GLU E N 1
ATOM 2467 C CA . GLU E 1 56 ? -2.668 33.065 -47.015 1.00 112.32 126 GLU E CA 1
ATOM 2468 C C . GLU E 1 56 ? -3.412 33.390 -48.313 1.00 111.66 126 GLU E C 1
ATOM 2469 O O . GLU E 1 56 ? -3.327 34.519 -48.813 1.00 113.60 126 GLU E O 1
ATOM 2475 N N . MET E 1 57 ? -4.123 32.406 -48.862 1.00 109.32 127 MET E N 1
ATOM 2476 C CA . MET E 1 57 ? -4.892 32.615 -50.094 1.00 109.31 127 MET E CA 1
ATOM 2477 C C . MET E 1 57 ? -6.104 33.533 -49.891 1.00 107.98 127 MET E C 1
ATOM 2478 O O . MET E 1 57 ? -6.429 34.313 -50.788 1.00 109.21 127 MET E O 1
ATOM 2483 N N . VAL E 1 58 ? -6.759 33.450 -48.730 1.00 106.97 128 VAL E N 1
ATOM 2484 C CA . VAL E 1 58 ? -7.837 34.393 -48.382 1.00 108.38 128 VAL E CA 1
ATOM 2485 C C . VAL E 1 58 ? -7.308 35.827 -48.204 1.00 111.29 128 VAL E C 1
ATOM 2486 O O . VAL E 1 58 ? -7.992 36.785 -48.559 1.00 111.19 128 VAL E O 1
ATOM 2490 N N . ALA E 1 59 ? -6.093 35.962 -47.668 1.00 113.83 129 ALA E N 1
ATOM 2491 C CA . ALA E 1 59 ? -5.456 37.269 -47.484 1.00 117.01 129 ALA E CA 1
ATOM 2492 C C . ALA E 1 59 ? -4.987 37.863 -48.815 1.00 119.44 129 ALA E C 1
ATOM 2493 O O . ALA E 1 59 ? -5.199 39.053 -49.075 1.00 121.88 129 ALA E O 1
ATOM 2495 N N . LYS E 1 60 ? -4.354 37.033 -49.649 1.00 119.23 130 LYS E N 1
ATOM 2496 C CA . LYS E 1 60 ? -3.934 37.434 -51.005 1.00 120.28 130 LYS E CA 1
ATOM 2497 C C . LYS E 1 60 ? -5.107 37.895 -51.880 1.00 120.13 130 LYS E C 1
ATOM 2498 O O . LYS E 1 60 ? -4.945 38.774 -52.734 1.00 122.62 130 LYS E O 1
ATOM 2500 N N . TYR E 1 61 ? -6.278 37.295 -51.666 1.00 117.29 131 TYR E N 1
ATOM 2501 C CA . TYR E 1 61 ? -7.521 37.710 -52.329 1.00 116.77 131 TYR E CA 1
ATOM 2502 C C . TYR E 1 61 ? -7.986 39.098 -51.849 1.00 117.06 131 TYR E C 1
ATOM 2503 O O . TYR E 1 61 ? -8.274 39.974 -52.665 1.00 118.20 131 TYR E O 1
ATOM 2512 N N . ASP E 1 62 ? -8.026 39.290 -50.529 1.00 116.14 132 ASP E N 1
ATOM 2513 C CA . ASP E 1 62 ? -8.512 40.538 -49.920 1.00 116.61 132 ASP E CA 1
ATOM 2514 C C . ASP E 1 62 ? -7.519 41.683 -50.132 1.00 118.42 132 ASP E C 1
ATOM 2515 O O . ASP E 1 62 ? -7.653 42.474 -51.062 1.00 118.87 132 ASP E O 1
ATOM 2520 N N . VAL F 1 5 ? 7.325 -34.309 -6.961 1.00 91.38 75 VAL F N 1
ATOM 2521 C CA . VAL F 1 5 ? 7.655 -33.576 -5.701 1.00 88.46 75 VAL F CA 1
ATOM 2522 C C . VAL F 1 5 ? 7.970 -32.131 -6.098 1.00 87.00 75 VAL F C 1
ATOM 2523 O O . VAL F 1 5 ? 8.964 -31.861 -6.778 1.00 89.69 75 VAL F O 1
ATOM 2527 N N . GLU F 1 6 ? 7.074 -31.233 -5.708 1.00 83.20 76 GLU F N 1
ATOM 2528 C CA . GLU F 1 6 ? 7.122 -29.820 -6.068 1.00 81.64 76 GLU F CA 1
ATOM 2529 C C . GLU F 1 6 ? 6.051 -29.118 -5.229 1.00 77.22 76 GLU F C 1
ATOM 2530 O O . GLU F 1 6 ? 4.868 -29.414 -5.370 1.00 76.97 76 GLU F O 1
ATOM 2536 N N . ASP F 1 7 ? 6.464 -28.224 -4.341 1.00 72.68 77 ASP F N 1
ATOM 2537 C CA . ASP F 1 7 ? 5.534 -27.579 -3.422 1.00 71.47 77 ASP F CA 1
ATOM 2538 C C . ASP F 1 7 ? 4.546 -26.650 -4.144 1.00 67.84 77 ASP F C 1
ATOM 2539 O O . ASP F 1 7 ? 4.932 -25.562 -4.556 1.00 66.49 77 ASP F O 1
ATOM 2544 N N . THR F 1 8 ? 3.280 -27.059 -4.256 1.00 66.40 78 THR F N 1
ATOM 2545 C CA . THR F 1 8 ? 2.296 -26.320 -5.057 1.00 69.02 78 THR F CA 1
ATOM 2546 C C . THR F 1 8 ? 2.043 -24.863 -4.590 1.00 69.47 78 THR F C 1
ATOM 2547 O O . THR F 1 8 ? 1.843 -23.964 -5.421 1.00 68.16 78 THR F O 1
ATOM 2551 N N . LEU F 1 9 ? 2.069 -24.635 -3.276 1.00 68.44 79 LEU F N 1
ATOM 2552 C CA . LEU F 1 9 ? 1.822 -23.316 -2.720 1.00 65.92 79 LEU F CA 1
ATOM 2553 C C . LEU F 1 9 ? 2.901 -22.317 -3.123 1.00 64.45 79 LEU F C 1
ATOM 2554 O O . LEU F 1 9 ? 2.588 -21.170 -3.393 1.00 66.09 79 LEU F O 1
ATOM 2559 N N . THR F 1 10 ? 4.166 -22.737 -3.147 1.00 64.07 80 THR F N 1
ATOM 2560 C CA . THR F 1 10 ? 5.252 -21.859 -3.623 1.00 63.36 80 THR F CA 1
ATOM 2561 C C . THR F 1 10 ? 5.094 -21.514 -5.112 1.00 62.95 80 THR F C 1
ATOM 2562 O O . THR F 1 10 ? 5.469 -20.425 -5.531 1.00 61.55 80 THR F O 1
ATOM 2566 N N . MET F 1 11 ? 4.547 -22.454 -5.886 1.00 61.36 81 MET F N 1
ATOM 2567 C CA . MET F 1 11 ? 4.298 -22.252 -7.299 1.00 61.80 81 MET F CA 1
ATOM 2568 C C . MET F 1 11 ? 3.159 -21.224 -7.464 1.00 58.63 81 MET F C 1
ATOM 2569 O O . MET F 1 11 ? 3.260 -20.305 -8.278 1.00 55.63 81 ME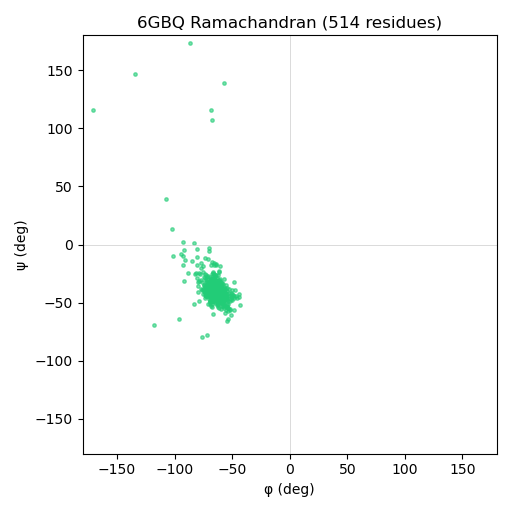T F O 1
ATOM 2574 N N . LEU F 1 12 ? 2.089 -21.381 -6.686 1.00 58.09 82 LEU F N 1
ATOM 2575 C CA . LEU F 1 12 ? 0.973 -20.417 -6.699 1.00 57.20 82 LEU F CA 1
ATOM 2576 C C . LEU F 1 12 ? 1.423 -19.001 -6.305 1.00 56.03 82 LEU F C 1
ATOM 2577 O O . LEU F 1 12 ? 0.980 -18.024 -6.898 1.00 56.34 82 LEU F O 1
ATOM 2582 N N . VAL F 1 13 ? 2.331 -18.909 -5.346 1.00 55.94 83 VAL F N 1
ATOM 2583 C CA . VAL F 1 13 ? 2.888 -17.630 -4.896 1.00 56.91 83 VAL F CA 1
ATOM 2584 C C . VAL F 1 13 ? 3.697 -16.966 -6.016 1.00 59.41 83 VAL F C 1
ATOM 2585 O O . VAL F 1 13 ? 3.594 -15.734 -6.224 1.00 59.51 83 VAL F O 1
ATOM 2589 N N . ASN F 1 14 ? 4.488 -17.782 -6.724 1.00 59.90 84 ASN F N 1
ATOM 2590 C CA . ASN F 1 14 ? 5.285 -17.309 -7.856 1.00 59.72 84 ASN F CA 1
ATOM 2591 C C . ASN F 1 14 ? 4.366 -16.949 -9.048 1.00 56.42 84 ASN F C 1
ATOM 2592 O O . ASN F 1 14 ? 4.595 -15.951 -9.727 1.00 56.21 84 ASN F O 1
ATOM 2597 N N . ALA F 1 15 ? 3.338 -17.761 -9.292 1.00 52.59 85 ALA F N 1
ATOM 2598 C CA . ALA F 1 15 ? 2.325 -17.445 -10.299 1.00 52.08 85 ALA F CA 1
ATOM 2599 C C . ALA F 1 15 ? 1.606 -16.091 -10.006 1.00 52.07 85 ALA F C 1
ATOM 2600 O O . ALA F 1 15 ? 1.549 -15.222 -10.863 1.00 51.64 85 ALA F O 1
ATOM 2602 N N . THR F 1 16 ? 1.108 -15.921 -8.787 1.00 53.50 86 THR F N 1
ATOM 2603 C CA . THR F 1 16 ? 0.442 -14.679 -8.352 1.00 54.29 86 THR F CA 1
ATOM 2604 C C . THR F 1 16 ? 1.356 -13.466 -8.487 1.00 55.25 86 THR F C 1
ATOM 2605 O O . THR F 1 16 ? 0.945 -12.415 -8.963 1.00 56.23 86 THR F O 1
ATOM 2609 N N . SER F 1 17 ? 2.600 -13.641 -8.080 1.00 55.39 87 SER F N 1
ATOM 2610 C CA . SER F 1 17 ? 3.607 -12.605 -8.166 1.00 56.19 87 SER F CA 1
ATOM 2611 C C . SER F 1 17 ? 3.914 -12.227 -9.630 1.00 57.18 87 SER F C 1
ATOM 2612 O O . SER F 1 17 ? 4.106 -11.047 -9.946 1.00 56.61 87 SER F O 1
ATOM 2615 N N . ARG F 1 18 ? 3.960 -13.220 -10.521 1.00 57.03 88 ARG F N 1
ATOM 2616 C CA . ARG F 1 18 ? 4.134 -12.950 -11.950 1.00 57.66 88 ARG F CA 1
ATOM 2617 C C . ARG F 1 18 ? 2.919 -12.226 -12.541 1.00 56.45 88 ARG F C 1
ATOM 2618 O O . ARG F 1 18 ? 3.065 -11.390 -13.432 1.00 58.09 88 ARG F O 1
ATOM 2626 N N . GLN F 1 19 ? 1.726 -12.521 -12.032 1.00 55.45 89 GLN F N 1
ATOM 2627 C CA . GLN F 1 19 ? 0.552 -11.749 -12.403 1.00 54.24 89 GLN F CA 1
ATOM 2628 C C . GLN F 1 19 ? 0.667 -10.263 -12.030 1.00 52.51 89 GLN F C 1
ATOM 2629 O O . GLN F 1 19 ? 0.151 -9.436 -12.757 1.00 51.62 89 GLN F O 1
ATOM 2635 N N . ASN F 1 20 ? 1.320 -9.919 -10.922 1.00 52.27 90 ASN F N 1
ATOM 2636 C CA . ASN F 1 20 ? 1.571 -8.491 -10.624 1.00 53.64 90 ASN F CA 1
ATOM 2637 C C . ASN F 1 20 ? 2.435 -7.843 -11.699 1.00 55.62 90 ASN F C 1
ATOM 2638 O O . ASN F 1 20 ? 2.083 -6.769 -12.211 1.00 55.59 90 ASN F O 1
ATOM 2643 N N . ALA F 1 21 ? 3.543 -8.508 -12.051 1.00 55.92 91 ALA F N 1
ATOM 2644 C CA . ALA F 1 21 ? 4.484 -7.973 -13.041 1.00 57.39 91 ALA F CA 1
ATOM 2645 C C . ALA F 1 21 ? 3.868 -7.834 -14.440 1.00 56.17 91 ALA F C 1
ATOM 2646 O O . ALA F 1 21 ? 4.163 -6.877 -15.141 1.00 58.33 91 ALA F O 1
ATOM 2648 N N . ALA F 1 22 ? 3.020 -8.788 -14.825 1.00 53.97 92 ALA F N 1
ATOM 2649 C CA . ALA F 1 22 ? 2.285 -8.744 -16.088 1.00 52.74 92 ALA F CA 1
ATOM 2650 C C . ALA F 1 22 ? 1.265 -7.595 -16.119 1.00 53.45 92 ALA F C 1
ATOM 2651 O O . ALA F 1 22 ? 1.200 -6.851 -17.103 1.00 53.88 92 ALA F O 1
ATOM 2653 N N . ILE F 1 23 ? 0.487 -7.450 -15.040 1.00 53.31 93 ILE F N 1
ATOM 2654 C CA . ILE F 1 23 ? -0.475 -6.340 -14.907 1.00 53.25 93 ILE F CA 1
ATOM 2655 C C . ILE F 1 23 ? 0.246 -4.979 -14.836 1.00 54.88 93 ILE F C 1
ATOM 2656 O O . ILE F 1 23 ? -0.248 -3.990 -15.370 1.00 54.91 93 ILE F O 1
ATOM 2661 N N . GLU F 1 24 ? 1.401 -4.932 -14.184 1.00 55.45 94 GLU F N 1
ATOM 2662 C CA . GLU F 1 24 ? 2.210 -3.715 -14.165 1.00 57.71 94 GLU F CA 1
ATOM 2663 C C . GLU F 1 24 ? 2.714 -3.340 -15.560 1.00 58.60 94 GLU F C 1
ATOM 2664 O O . GLU F 1 24 ? 2.737 -2.157 -15.902 1.00 60.18 94 GLU F O 1
ATOM 2670 N N . ALA F 1 25 ? 3.148 -4.337 -16.331 1.00 58.22 95 ALA F N 1
ATOM 2671 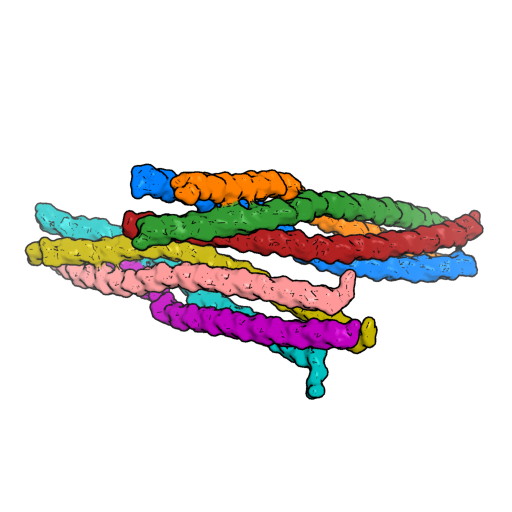C CA . ALA F 1 25 ? 3.610 -4.120 -17.705 1.00 59.03 95 ALA F CA 1
ATOM 2672 C C . ALA F 1 25 ? 2.446 -3.677 -18.614 1.00 57.83 95 ALA F C 1
ATOM 2673 O O . ALA F 1 25 ? 2.589 -2.710 -19.371 1.00 57.91 95 ALA F O 1
ATOM 2675 N N . LEU F 1 26 ? 1.311 -4.377 -18.524 1.00 55.21 96 LEU F N 1
ATOM 2676 C CA . LEU F 1 26 ? 0.077 -3.948 -19.190 1.00 56.40 96 LEU F CA 1
ATOM 2677 C C . LEU F 1 26 ? -0.273 -2.483 -18.873 1.00 56.94 96 LEU F C 1
ATOM 2678 O O . LEU F 1 26 ? -0.578 -1.718 -19.786 1.00 57.06 96 LEU F O 1
ATOM 2683 N N . GLU F 1 27 ? -0.204 -2.109 -17.590 1.00 56.47 97 GLU F N 1
ATOM 2684 C CA . GLU F 1 27 ? -0.443 -0.720 -17.139 1.00 57.68 97 GLU F CA 1
ATOM 2685 C C . GLU F 1 27 ? 0.476 0.328 -17.797 1.00 59.35 97 GLU F C 1
ATOM 2686 O O . GLU F 1 27 ? 0.007 1.349 -18.307 1.00 59.63 97 GLU F O 1
ATOM 2692 N N . ASN F 1 28 ? 1.776 0.058 -17.773 1.00 61.45 98 ASN F N 1
ATOM 2693 C CA . ASN F 1 28 ? 2.779 0.891 -18.450 1.00 64.49 98 ASN F CA 1
ATOM 2694 C C . ASN F 1 28 ? 2.553 1.011 -19.959 1.00 63.90 98 ASN F C 1
ATOM 2695 O O . ASN F 1 28 ? 2.725 2.088 -20.517 1.00 63.75 98 ASN F O 1
ATOM 2700 N N . ARG F 1 29 ? 2.166 -0.088 -20.603 1.00 62.76 99 ARG F N 1
ATOM 2701 C CA . ARG F 1 29 ? 1.920 -0.074 -22.038 1.00 64.95 99 ARG F CA 1
ATOM 2702 C C . ARG F 1 29 ? 0.700 0.790 -22.387 1.00 65.10 99 ARG F C 1
ATOM 2703 O O . ARG F 1 29 ? 0.723 1.535 -23.362 1.00 65.83 99 ARG F O 1
ATOM 2711 N N . LEU F 1 30 ? -0.364 0.689 -21.596 1.00 64.35 100 LEU F N 1
ATOM 2712 C CA . LEU F 1 30 ? -1.533 1.532 -21.817 1.00 64.18 100 LEU F CA 1
ATOM 2713 C C . LEU F 1 30 ? -1.228 3.035 -21.632 1.00 65.51 100 LEU F C 1
ATOM 2714 O O . LEU F 1 30 ? -1.877 3.878 -22.258 1.00 67.07 100 LEU F O 1
ATOM 2719 N N . SER F 1 31 ? -0.257 3.359 -20.781 1.00 65.14 101 SER F N 1
ATOM 2720 C CA . SER F 1 31 ? 0.194 4.750 -20.608 1.00 67.51 101 SER F CA 1
ATOM 2721 C C . SER F 1 31 ? 0.834 5.326 -21.870 1.00 68.78 101 SER F C 1
ATOM 2722 O O . SER F 1 31 ? 0.473 6.422 -22.305 1.00 68.94 101 SER F O 1
ATOM 2725 N N . THR F 1 32 ? 1.778 4.581 -22.443 1.00 69.52 102 THR F N 1
ATOM 2726 C CA . THR F 1 32 ? 2.429 4.974 -23.694 1.00 71.27 102 THR F CA 1
ATOM 2727 C C . THR F 1 32 ? 1.405 5.150 -24.824 1.00 70.34 102 THR F C 1
ATOM 2728 O O . THR F 1 32 ? 1.532 6.075 -25.620 1.00 74.11 102 THR F O 1
ATOM 2732 N N . LEU F 1 33 ? 0.402 4.268 -24.878 1.00 67.93 103 LEU F N 1
ATOM 2733 C CA . LEU F 1 33 ? -0.711 4.376 -25.837 1.00 67.58 103 LEU F CA 1
ATOM 2734 C C . LEU F 1 33 ? -1.568 5.655 -25.660 1.00 68.93 103 LEU F C 1
ATOM 2735 O O . LEU F 1 33 ? -1.924 6.301 -26.651 1.00 69.53 103 LEU F O 1
ATOM 2740 N N . GLU F 1 34 ? -1.914 5.993 -24.418 1.00 68.24 104 GLU F N 1
ATOM 2741 C CA . GLU F 1 34 ? -2.654 7.222 -24.126 1.00 68.61 104 GLU F CA 1
ATOM 2742 C C . GLU F 1 34 ? -1.863 8.457 -24.537 1.00 70.99 104 GLU F C 1
ATOM 2743 O O . GLU F 1 34 ? -2.428 9.402 -25.088 1.00 71.23 104 GLU F O 1
ATOM 2749 N N . SER F 1 35 ? -0.559 8.434 -24.273 1.00 72.92 105 SER F N 1
ATOM 2750 C CA . SER F 1 35 ? 0.357 9.487 -24.723 1.00 76.52 105 SER F CA 1
ATOM 2751 C C . SER F 1 35 ? 0.441 9.586 -26.249 1.00 76.57 105 SER F C 1
ATOM 2752 O O . SER F 1 35 ? 0.461 10.684 -26.800 1.00 76.67 105 SER F O 1
ATOM 2755 N N . SER F 1 36 ? 0.473 8.436 -26.916 1.00 76.95 106 SER F N 1
ATOM 2756 C CA . SER F 1 36 ? 0.469 8.376 -28.380 1.00 78.80 106 SER F CA 1
ATOM 2757 C C . SER F 1 36 ? -0.816 8.904 -29.022 1.00 78.63 106 SER F C 1
ATOM 2758 O O . SER F 1 36 ? -0.777 9.375 -30.154 1.00 81.72 106 SER F O 1
ATOM 2761 N N . LEU F 1 37 ? -1.939 8.809 -28.308 1.00 78.92 107 LEU F N 1
ATOM 2762 C CA . LEU F 1 37 ? -3.227 9.362 -28.753 1.00 79.63 107 LEU F CA 1
ATOM 2763 C C . LEU F 1 37 ? -3.508 10.796 -28.285 1.00 82.15 107 LEU F C 1
ATOM 2764 O O . LEU F 1 37 ? -4.509 11.367 -28.688 1.00 83.37 107 LEU F O 1
ATOM 2769 N N . LYS F 1 38 ? -2.647 11.384 -27.452 1.00 86.77 108 LYS F N 1
ATOM 2770 C CA . LYS F 1 38 ? -2.855 12.764 -26.983 1.00 90.95 108 LYS F CA 1
ATOM 2771 C C . LYS F 1 38 ? -2.736 13.840 -28.089 1.00 93.90 108 LYS F C 1
ATOM 2772 O O . LYS F 1 38 ? -3.460 14.833 -28.037 1.00 95.70 108 LYS F O 1
ATOM 2778 N N . PRO F 1 39 ? -1.817 13.665 -29.067 1.00 96.02 109 PRO F N 1
ATOM 2779 C CA . PRO F 1 39 ? -1.849 14.542 -30.258 1.00 96.71 109 PRO F CA 1
ATOM 2780 C C . PRO F 1 39 ? -3.107 14.358 -31.117 1.00 93.31 109 PRO F C 1
ATOM 2781 O O . PRO F 1 39 ? -3.630 15.324 -31.681 1.00 93.37 109 PRO F O 1
ATOM 2785 N N . ILE F 1 40 ? -3.589 13.123 -31.186 1.00 89.68 110 ILE F N 1
ATOM 2786 C CA . ILE F 1 40 ? -4.748 12.779 -32.002 1.00 88.00 110 ILE F CA 1
ATOM 2787 C C . ILE F 1 40 ? -6.027 13.369 -31.399 1.00 89.16 110 ILE F C 1
ATOM 2788 O O . ILE F 1 40 ? -6.839 13.956 -32.118 1.00 87.86 110 ILE F O 1
ATOM 2793 N N . GLN F 1 41 ? -6.198 13.200 -30.085 1.00 91.40 111 GLN F N 1
ATOM 2794 C CA . GLN F 1 41 ? -7.350 13.757 -29.349 1.00 91.90 111 GLN F CA 1
ATOM 2795 C C . GLN F 1 41 ? -7.423 15.281 -29.424 1.00 94.83 111 GLN F C 1
ATOM 2796 O O . GLN F 1 41 ? -8.520 15.832 -29.479 1.00 96.87 111 GLN F O 1
ATOM 2802 N N . ASP F 1 42 ? -6.263 15.944 -29.449 1.00 99.02 112 ASP F N 1
ATOM 2803 C CA . ASP F 1 42 ? -6.179 17.418 -29.516 1.00 106.08 112 ASP F CA 1
ATOM 2804 C C . ASP F 1 42 ? -6.370 18.026 -30.919 1.00 109.03 112 ASP F C 1
ATOM 2805 O O . ASP F 1 42 ? -6.392 19.252 -31.061 1.00 115.39 112 ASP F O 1
ATOM 2810 N N . MET F 1 43 ? -6.515 17.186 -31.942 1.00 107.72 113 MET F N 1
ATOM 2811 C CA . MET F 1 43 ? -6.558 17.648 -33.329 1.00 109.04 113 MET F CA 1
ATOM 2812 C C . MET F 1 43 ? -7.826 18.445 -33.651 1.00 110.52 113 MET F C 1
ATOM 2813 O O . MET F 1 43 ? -7.792 19.341 -34.503 1.00 110.73 113 MET F O 1
ATOM 2818 N N . GLY F 1 44 ? -8.922 18.124 -32.955 1.00 108.92 114 GLY F N 1
ATOM 2819 C CA . GLY F 1 44 ? -10.250 18.684 -33.223 1.00 107.50 114 GLY F CA 1
ATOM 2820 C C . GLY F 1 44 ? -10.356 20.181 -33.473 1.00 108.38 114 GLY F C 1
ATOM 2821 O O . GLY F 1 44 ? -11.065 20.612 -34.385 1.00 107.38 114 GLY F O 1
ATOM 2822 N N . LYS F 1 45 ? -9.645 20.975 -32.678 1.00 108.88 115 LYS F N 1
ATOM 2823 C CA . LYS F 1 45 ? -9.708 22.438 -32.801 1.00 109.58 115 LYS F CA 1
ATOM 2824 C C . LYS F 1 45 ? -8.953 22.959 -34.038 1.00 107.14 115 LYS F C 1
ATOM 2825 O O . LYS F 1 45 ? -9.379 23.940 -34.649 1.00 109.17 115 LYS F O 1
ATOM 2831 N N . VAL F 1 46 ? -7.847 22.307 -34.401 1.00 104.56 116 VAL F N 1
ATOM 2832 C CA . VAL F 1 46 ? -7.040 22.715 -35.568 1.00 105.29 116 VAL F CA 1
ATOM 2833 C C . VAL F 1 46 ? -7.749 22.361 -36.890 1.00 101.30 116 VAL F C 1
ATOM 2834 O O . VAL F 1 46 ? -7.617 23.090 -37.879 1.00 99.70 116 VAL F O 1
ATOM 2838 N N . ILE F 1 47 ? -8.512 21.264 -36.891 1.00 97.67 117 ILE F N 1
ATOM 2839 C CA . ILE F 1 47 ? -9.381 20.901 -38.024 1.00 95.18 117 ILE F CA 1
ATOM 2840 C C . ILE F 1 47 ? -10.468 21.963 -38.267 1.00 96.11 117 ILE F C 1
ATOM 2841 O O . ILE F 1 47 ? -10.719 22.345 -39.414 1.00 97.42 117 ILE F O 1
ATOM 2846 N N . SER F 1 48 ? -11.120 22.418 -37.198 1.00 95.13 118 SER F N 1
ATOM 2847 C CA . SER F 1 48 ? -12.156 23.457 -37.306 1.00 95.10 118 SER F CA 1
ATOM 2848 C C . SER F 1 48 ? -11.592 24.821 -37.737 1.00 95.32 118 SER F C 1
ATOM 2849 O O . SER F 1 48 ? -12.328 25.640 -38.272 1.00 95.60 118 SER F O 1
ATOM 2852 N N . SER F 1 49 ? -10.299 25.055 -37.495 1.00 94.93 119 SER F N 1
ATOM 2853 C CA . SER F 1 49 ? -9.588 26.226 -38.024 1.00 96.42 119 SER F CA 1
ATOM 2854 C C . SER F 1 49 ? -9.364 26.095 -39.536 1.00 96.21 119 SER F C 1
ATOM 2855 O O . SER F 1 49 ? -9.541 27.063 -40.285 1.00 97.66 119 SER F O 1
ATOM 2858 N N . LEU F 1 50 ? -8.970 24.894 -39.968 1.00 93.14 120 LEU F N 1
ATOM 2859 C CA . LEU F 1 50 ? -8.815 24.566 -41.386 1.00 91.49 120 LEU F CA 1
ATOM 2860 C C . LEU F 1 50 ? -10.132 24.709 -42.143 1.00 89.83 120 LEU F C 1
ATOM 2861 O O . LEU F 1 50 ? -10.170 25.323 -43.206 1.00 89.49 120 LEU F O 1
ATOM 2866 N N . ASN F 1 51 ? -11.204 24.144 -41.588 1.00 88.07 121 ASN F N 1
ATOM 2867 C CA . ASN F 1 51 ? -12.523 24.191 -42.227 1.00 88.22 121 ASN F CA 1
ATOM 2868 C C . ASN F 1 51 ? -13.060 25.622 -42.416 1.00 91.71 121 ASN F C 1
ATOM 2869 O O . ASN F 1 51 ? -13.700 25.911 -43.433 1.00 92.08 121 ASN F O 1
ATOM 2874 N N . ARG F 1 52 ? -12.814 26.500 -41.439 1.00 94.02 122 ARG F N 1
ATOM 2875 C CA . ARG F 1 52 ? -13.196 27.918 -41.562 1.00 96.72 122 ARG F CA 1
ATOM 2876 C C . ARG F 1 52 ? -12.434 28.607 -42.695 1.00 95.75 122 ARG F C 1
ATOM 2877 O O . ARG F 1 52 ? -13.037 29.303 -43.511 1.00 97.44 122 ARG F O 1
ATOM 2885 N N . SER F 1 53 ? -11.120 28.401 -42.743 1.00 94.11 123 SER F N 1
ATOM 2886 C CA . SER F 1 53 ? -10.267 29.058 -43.738 1.00 95.25 123 SER F CA 1
ATOM 2887 C C . SER F 1 53 ? -10.405 28.445 -45.138 1.00 92.41 123 SER F C 1
ATOM 2888 O O . SER F 1 53 ? -10.468 29.175 -46.130 1.00 93.44 123 SER F O 1
ATOM 2891 N N . CYS F 1 54 ? -10.453 27.114 -45.213 1.00 88.36 124 CYS F N 1
ATOM 2892 C CA . CYS F 1 54 ? -10.575 26.408 -46.496 1.00 85.99 124 CYS F CA 1
ATOM 2893 C C . CYS F 1 54 ? -11.907 26.708 -47.200 1.00 84.47 124 CYS F C 1
ATOM 2894 O O . CYS F 1 54 ? -11.929 26.904 -48.412 1.00 83.87 124 CYS F O 1
ATOM 2897 N N . ALA F 1 55 ? -13.000 26.755 -46.440 1.00 83.32 125 ALA F N 1
ATOM 2898 C CA . ALA F 1 55 ? -14.310 27.147 -46.978 1.00 84.19 125 ALA F CA 1
ATOM 2899 C C . ALA F 1 55 ? -14.314 28.591 -47.501 1.00 86.97 125 ALA F C 1
ATOM 2900 O O . ALA F 1 55 ? -14.827 28.849 -48.590 1.00 88.51 125 ALA F O 1
ATOM 2902 N N . GLU F 1 56 ? -13.740 29.519 -46.734 1.00 89.28 126 GLU F N 1
ATOM 2903 C CA . GLU F 1 56 ? -13.614 30.922 -47.164 1.00 92.90 126 GLU F CA 1
ATOM 2904 C C . GLU F 1 56 ? -12.882 31.053 -48.490 1.00 93.46 126 GLU F C 1
ATOM 2905 O O . GLU F 1 56 ? -13.324 31.785 -49.373 1.00 94.03 126 GLU F O 1
ATOM 2911 N N . MET F 1 57 ? -11.763 30.340 -48.607 1.00 94.14 127 MET F N 1
ATOM 2912 C CA . MET F 1 57 ? -10.979 30.285 -49.848 1.00 96.44 127 MET F CA 1
ATOM 2913 C C . MET F 1 57 ? -11.802 29.733 -51.016 1.00 94.39 127 MET F C 1
ATOM 2914 O O . MET F 1 57 ? -11.820 30.319 -52.095 1.00 94.47 127 MET F O 1
ATOM 2919 N N . VAL F 1 58 ? -12.476 28.609 -50.788 1.00 92.11 128 VAL F N 1
ATOM 2920 C CA . VAL F 1 58 ? -13.291 27.973 -51.827 1.00 91.94 128 VAL F CA 1
ATOM 2921 C C . VAL F 1 58 ? -14.406 28.909 -52.287 1.00 93.24 128 VAL F C 1
ATOM 2922 O O . VAL F 1 58 ? -14.637 29.048 -53.487 1.00 94.65 128 VAL F O 1
ATOM 2926 N N . ALA F 1 59 ? -15.082 29.542 -51.331 1.00 93.93 129 ALA F N 1
ATOM 2927 C CA . ALA F 1 59 ? -16.106 30.547 -51.630 1.00 95.28 129 ALA F CA 1
ATOM 2928 C C . ALA F 1 59 ? -15.526 31.735 -52.391 1.00 97.16 129 ALA F C 1
ATOM 2929 O O . ALA F 1 59 ? -16.101 32.177 -53.388 1.00 98.24 129 ALA F O 1
ATOM 2931 N N . LYS F 1 60 ? -14.379 32.231 -51.930 1.00 98.48 130 LYS F N 1
ATOM 2932 C CA . LYS F 1 60 ? -13.771 33.437 -52.507 1.00 102.42 130 LYS F CA 1
ATOM 2933 C C . LYS F 1 60 ? -13.032 33.215 -53.830 1.00 102.71 130 LYS F C 1
ATOM 2934 O O . LYS F 1 60 ? -12.906 34.155 -54.610 1.00 105.31 130 LYS F O 1
ATOM 2940 N N . TYR F 1 61 ? -12.551 31.999 -54.092 1.00 101.44 131 TYR F N 1
ATOM 2941 C CA . TYR F 1 61 ? -11.945 31.677 -55.398 1.00 102.30 131 TYR F CA 1
ATOM 2942 C C . TYR F 1 61 ? -12.936 31.094 -56.409 1.00 102.38 131 TYR F C 1
ATOM 2943 O O . TYR F 1 61 ? -12.599 30.966 -57.586 1.00 103.43 131 TYR F O 1
ATOM 2952 N N . ASP F 1 62 ? -14.146 30.748 -55.967 1.00 103.12 132 ASP F N 1
ATOM 2953 C CA . ASP F 1 62 ? -15.251 30.491 -56.905 1.00 105.46 132 ASP F CA 1
ATOM 2954 C C . ASP F 1 62 ? -15.691 31.830 -57.514 1.00 108.56 132 ASP F C 1
ATOM 2955 O O . ASP F 1 62 ? -16.028 31.886 -58.698 1.00 109.64 132 ASP F O 1
ATOM 2960 N N . LEU F 1 63 ? -15.676 32.893 -56.698 1.00 111.75 133 LEU F N 1
ATOM 2961 C CA . LEU F 1 63 ? -15.933 34.274 -57.162 1.00 115.97 133 LEU F CA 1
ATOM 2962 C C . LEU F 1 63 ? -14.956 34.747 -58.237 1.00 118.60 133 LEU F C 1
ATOM 2963 O O . LEU F 1 63 ? -15.341 35.513 -59.118 1.00 119.73 133 LEU F O 1
ATOM 2968 N N . LEU F 1 64 ? -13.701 34.310 -58.149 1.00 119.60 134 LEU F N 1
ATOM 2969 C CA . LEU F 1 64 ? -12.697 34.611 -59.171 1.00 123.29 134 LEU F CA 1
ATOM 2970 C C . LEU F 1 64 ? -12.944 33.833 -60.470 1.00 125.85 134 LEU F C 1
ATOM 2971 O O . LEU F 1 64 ? -12.673 34.348 -61.553 1.00 128.61 134 LEU F O 1
ATOM 2976 N N . GLU F 1 65 ? -13.444 32.600 -60.357 1.00 126.26 135 GLU F N 1
ATOM 2977 C CA . GLU F 1 65 ? -13.884 31.815 -61.523 1.00 128.09 135 GLU F CA 1
ATOM 2978 C C . GLU F 1 65 ? -15.238 32.284 -62.085 1.00 130.29 135 GLU F C 1
ATOM 2979 O O . GLU F 1 65 ? -15.533 32.046 -63.255 1.00 132.31 135 GLU F O 1
ATOM 2981 N N . HIS F 1 66 ? -16.053 32.931 -61.248 1.00 133.28 136 HIS F N 1
ATOM 2982 C CA . HIS F 1 66 ? -17.352 33.503 -61.645 1.00 137.05 136 HIS F CA 1
ATOM 2983 C C . HIS F 1 66 ? -17.199 34.903 -62.285 1.00 141.06 136 HIS F C 1
ATOM 2984 O O . HIS F 1 66 ? -17.729 35.144 -63.376 1.00 143.60 136 HIS F O 1
ATOM 2991 N N . HIS F 1 67 ? -16.478 35.805 -61.609 1.00 142.13 137 HIS F N 1
ATOM 2992 C CA . HIS F 1 67 ? -16.218 37.182 -62.102 1.00 144.22 137 HIS F CA 1
ATOM 2993 C C . HIS F 1 67 ? -15.359 37.227 -63.376 1.00 146.02 137 HIS F C 1
ATOM 2994 O O . HIS F 1 67 ? -15.468 38.176 -64.158 1.00 147.91 137 HIS F O 1
ATOM 3001 N N . HIS F 1 68 ? -14.488 36.228 -63.552 1.00 145.15 138 HIS F N 1
ATOM 3002 C CA . HIS F 1 68 ? -13.686 36.068 -64.780 1.00 147.66 138 HIS F CA 1
ATOM 3003 C C . HIS F 1 68 ? -14.568 35.707 -65.986 1.00 148.35 138 HIS F C 1
ATOM 3004 O O . HIS F 1 68 ? -14.482 36.351 -67.036 1.00 150.61 138 HIS F O 1
ATOM 3011 N N . HIS F 1 69 ? -15.407 34.683 -65.821 1.00 146.12 139 HIS F N 1
ATOM 3012 C CA . HIS F 1 69 ? -16.333 34.240 -66.875 1.00 146.15 139 HIS F CA 1
ATOM 3013 C C . HIS F 1 69 ? -17.515 35.201 -67.102 1.00 145.77 139 HIS F C 1
ATOM 3014 O O . HIS F 1 69 ? -18.014 35.298 -68.224 1.00 146.99 139 HIS F O 1
ATOM 3016 N N . HIS F 1 70 ? -17.958 35.896 -66.049 1.00 143.87 140 HIS F N 1
ATOM 3017 C CA . HIS F 1 70 ? -19.069 36.861 -66.151 1.00 143.72 140 HIS F CA 1
ATOM 3018 C C . HIS F 1 70 ? -18.665 38.144 -66.897 1.00 145.33 140 HIS F C 1
ATOM 3019 O O . HIS F 1 70 ? -18.999 38.301 -68.073 1.00 148.71 140 HIS F O 1
ATOM 3021 N N . HIS F 1 71 ? -17.945 39.046 -66.226 1.00 144.11 141 HIS F N 1
ATOM 3022 C CA . HIS F 1 71 ? -17.537 40.323 -66.828 1.00 144.68 141 HIS F CA 1
ATOM 3023 C C . HIS F 1 71 ? -16.346 40.137 -67.768 1.00 145.41 141 HIS F C 1
ATOM 3024 O O . HIS F 1 71 ? -15.711 39.082 -67.823 1.00 143.62 141 HIS F O 1
ATOM 3027 N N . MET G 1 1 ? -6.017 -25.007 9.162 1.00 65.22 71 MET G N 1
ATOM 3028 C CA . MET G 1 1 ? -4.750 -25.492 8.509 1.00 64.37 71 MET G CA 1
ATOM 3029 C C . MET G 1 1 ? -3.522 -24.920 9.239 1.00 59.77 71 MET G C 1
ATOM 3030 O O . MET G 1 1 ? -3.654 -24.075 10.126 1.00 58.88 71 MET G O 1
ATOM 3035 N N . LEU G 1 2 ? -2.345 -25.420 8.880 1.00 56.96 72 LEU G N 1
ATOM 3036 C CA . LEU G 1 2 ? -1.080 -24.983 9.466 1.00 55.21 72 LEU G CA 1
ATOM 3037 C C . LEU G 1 2 ? -0.909 -23.494 9.281 1.00 54.67 72 LEU G C 1
ATOM 3038 O O . LEU G 1 2 ? -1.225 -22.971 8.217 1.00 52.39 72 LEU G O 1
ATOM 3043 N N . LYS G 1 3 ? -0.415 -22.828 10.328 1.00 56.18 73 LYS G N 1
ATOM 3044 C CA . LYS G 1 3 ? -0.240 -21.367 10.364 1.00 57.70 73 LYS G CA 1
ATOM 3045 C C . LYS G 1 3 ? 0.354 -20.769 9.079 1.00 56.85 73 LYS G C 1
ATOM 3046 O O . LYS G 1 3 ? -0.212 -19.827 8.519 1.00 56.43 73 LYS G O 1
ATOM 3052 N N . LYS G 1 4 ? 1.479 -21.335 8.643 1.00 55.95 74 LYS G N 1
ATOM 3053 C CA . LYS G 1 4 ? 2.225 -20.908 7.455 1.00 57.90 74 LYS G CA 1
ATOM 3054 C C . LYS G 1 4 ? 1.370 -20.972 6.183 1.00 57.98 74 LYS G C 1
ATOM 3055 O O . LYS G 1 4 ? 1.370 -20.043 5.344 1.00 56.44 74 LYS G O 1
ATOM 3061 N N . VAL G 1 5 ? 0.629 -22.066 6.060 1.00 55.85 75 VAL G N 1
ATOM 3062 C CA . VAL G 1 5 ? -0.286 -22.246 4.955 1.00 54.41 75 VAL G CA 1
ATOM 3063 C C . VAL G 1 5 ? -1.373 -21.167 5.018 1.00 53.92 75 VAL G C 1
ATOM 3064 O O . VAL G 1 5 ? -1.642 -20.502 4.033 1.00 54.45 75 VAL G O 1
ATOM 3068 N N . GLU G 1 6 ? -1.981 -21.004 6.183 1.00 55.00 76 GLU G N 1
ATOM 3069 C CA . GLU G 1 6 ? -3.057 -20.046 6.359 1.00 57.61 76 GLU G CA 1
ATOM 3070 C C . GLU G 1 6 ? -2.636 -18.591 6.099 1.00 55.49 76 GLU G C 1
ATOM 3071 O O . GLU G 1 6 ? -3.384 -17.843 5.489 1.00 56.56 76 GLU G O 1
ATOM 3077 N N . ASP G 1 7 ? -1.453 -18.213 6.569 1.00 54.14 77 ASP G N 1
ATOM 3078 C CA . ASP G 1 7 ? -0.876 -16.882 6.315 1.00 54.76 77 ASP G CA 1
ATOM 3079 C C . ASP G 1 7 ? -0.533 -16.645 4.850 1.00 53.41 77 ASP G C 1
ATOM 3080 O O . ASP G 1 7 ? -0.587 -15.518 4.373 1.00 54.76 77 ASP G O 1
ATOM 3085 N N . THR G 1 8 ? -0.099 -17.697 4.171 1.00 51.69 78 THR G N 1
ATOM 3086 C CA . THR G 1 8 ? 0.213 -17.615 2.764 1.00 50.50 78 THR G CA 1
ATOM 3087 C C . THR G 1 8 ? -1.089 -17.387 1.983 1.00 50.30 78 THR G C 1
ATOM 3088 O O . THR G 1 8 ? -1.162 -16.495 1.158 1.00 52.64 78 THR G O 1
ATOM 3092 N N . LEU G 1 9 ? -2.126 -18.147 2.289 1.00 50.40 79 LEU G N 1
ATOM 3093 C CA . LEU G 1 9 ? -3.391 -18.019 1.589 1.00 53.03 79 LEU G CA 1
ATOM 3094 C C . LEU G 1 9 ? -4.049 -16.645 1.787 1.00 54.95 79 LEU G C 1
ATOM 3095 O O . LEU G 1 9 ? -4.601 -16.067 0.842 1.00 55.83 79 LEU G O 1
ATOM 3100 N N . THR G 1 10 ? -3.997 -16.162 3.028 1.00 54.62 80 THR G N 1
ATOM 3101 C CA . THR G 1 10 ? -4.427 -14.828 3.398 1.00 53.48 80 THR G CA 1
ATOM 3102 C C . THR G 1 10 ? -3.663 -13.764 2.585 1.00 51.91 80 THR G C 1
ATOM 3103 O O . THR G 1 10 ? -4.280 -12.871 2.011 1.00 51.72 80 THR G O 1
ATOM 3107 N N . MET G 1 11 ? -2.337 -13.881 2.509 1.00 52.34 81 MET G N 1
ATOM 3108 C CA . MET G 1 11 ? -1.513 -12.976 1.693 1.00 53.71 81 MET G CA 1
ATOM 3109 C C . MET G 1 11 ? -1.950 -12.964 0.221 1.00 57.10 81 MET G C 1
ATOM 3110 O O . MET G 1 11 ? -1.913 -11.905 -0.418 1.00 57.25 81 MET G O 1
ATOM 3115 N N . LEU G 1 12 ? -2.342 -14.138 -0.298 1.00 55.94 82 LEU G N 1
ATOM 3116 C CA . LEU G 1 12 ? -2.759 -14.282 -1.680 1.00 57.42 82 LEU G CA 1
ATOM 3117 C C . LEU G 1 12 ? -4.174 -13.755 -1.922 1.00 57.82 82 LEU G C 1
ATOM 3118 O O . LEU G 1 12 ? -4.486 -13.315 -3.034 1.00 58.19 82 LEU G O 1
ATOM 3123 N N . VAL G 1 13 ? -5.041 -13.835 -0.921 1.00 57.79 83 VAL G N 1
ATOM 3124 C CA . VAL G 1 13 ? -6.374 -13.225 -1.048 1.00 58.34 83 VAL G CA 1
ATOM 3125 C C . VAL G 1 13 ? -6.243 -11.692 -1.160 1.00 55.76 83 VAL G C 1
ATOM 3126 O O . VAL G 1 13 ? -6.907 -11.085 -1.975 1.00 55.93 83 VAL G O 1
ATOM 3130 N N . ASN G 1 14 ? -5.355 -11.092 -0.381 1.00 53.62 84 ASN G N 1
ATOM 3131 C CA . ASN G 1 14 ? -5.113 -9.657 -0.484 1.00 55.01 84 ASN G CA 1
ATOM 3132 C C . ASN G 1 14 ? -4.497 -9.255 -1.817 1.00 54.07 84 ASN G C 1
ATOM 3133 O O . ASN G 1 14 ? -4.913 -8.272 -2.427 1.00 54.70 84 ASN G O 1
ATOM 3138 N N . ALA G 1 15 ? -3.508 -10.022 -2.264 1.00 54.23 85 ALA G N 1
ATOM 3139 C CA . ALA G 1 15 ? -2.876 -9.802 -3.564 1.00 52.64 85 ALA G CA 1
ATOM 3140 C C . ALA G 1 15 ? -3.874 -9.899 -4.717 1.00 52.10 85 ALA G C 1
ATOM 3141 O O . ALA G 1 15 ? -3.901 -9.026 -5.591 1.00 51.62 85 ALA G O 1
ATOM 3143 N N . THR G 1 16 ? -4.706 -10.938 -4.709 1.00 51.87 86 THR G N 1
ATOM 3144 C CA . THR G 1 16 ? -5.702 -11.132 -5.776 1.00 51.70 86 THR G CA 1
ATOM 3145 C C . THR G 1 16 ? -6.780 -10.045 -5.846 1.00 53.42 86 THR G C 1
ATOM 3146 O O . THR G 1 16 ? -7.273 -9.757 -6.936 1.00 53.78 86 THR G O 1
ATOM 3150 N N . SER G 1 17 ? -7.142 -9.446 -4.707 1.00 55.49 87 SER G N 1
ATOM 3151 C CA . SER G 1 17 ? -8.052 -8.277 -4.686 1.00 55.68 87 SER G CA 1
ATOM 3152 C C . SER G 1 17 ? -7.431 -7.064 -5.373 1.00 55.82 87 SER G C 1
ATOM 3153 O O . SER G 1 17 ? -8.106 -6.386 -6.154 1.00 58.03 87 SER G O 1
ATOM 3156 N N . ARG G 1 18 ? -6.157 -6.785 -5.086 1.00 54.85 88 ARG G N 1
ATOM 3157 C CA . ARG G 1 18 ? -5.442 -5.665 -5.738 1.00 55.94 88 ARG G CA 1
ATOM 3158 C C . ARG G 1 18 ? -5.327 -5.855 -7.247 1.00 54.28 88 ARG G C 1
ATOM 3159 O O . ARG G 1 18 ? -5.499 -4.895 -8.009 1.00 58.16 88 ARG G O 1
ATOM 3167 N N . GLN G 1 19 ? -5.033 -7.088 -7.666 1.00 51.33 89 GLN G N 1
ATOM 3168 C CA . GLN G 1 19 ? -4.958 -7.447 -9.085 1.00 48.75 89 GLN G CA 1
ATOM 3169 C C . GLN G 1 19 ? -6.306 -7.284 -9.781 1.00 49.28 89 GLN G C 1
ATOM 3170 O O . GLN G 1 19 ? -6.386 -6.688 -10.845 1.00 49.68 89 GLN G O 1
ATOM 3176 N N . ASN G 1 20 ? -7.357 -7.827 -9.182 1.00 48.80 90 ASN G N 1
ATOM 3177 C CA . ASN G 1 20 ? -8.701 -7.615 -9.682 1.00 52.09 90 ASN G CA 1
ATOM 3178 C C . ASN G 1 20 ? -9.097 -6.111 -9.775 1.00 53.92 90 ASN G C 1
ATOM 3179 O O . ASN G 1 20 ? -9.695 -5.683 -10.775 1.00 55.42 90 ASN G O 1
ATOM 3184 N N . ALA G 1 21 ? -8.764 -5.326 -8.750 1.00 52.37 91 ALA G N 1
ATOM 3185 C CA . ALA G 1 21 ? -9.007 -3.878 -8.783 1.00 54.25 91 ALA G CA 1
ATOM 3186 C C . ALA G 1 21 ? -8.234 -3.231 -9.908 1.00 53.50 91 ALA G C 1
ATOM 3187 O O . ALA G 1 21 ? -8.742 -2.322 -10.570 1.00 56.52 91 ALA G O 1
ATOM 3189 N N . ALA G 1 22 ? -7.009 -3.700 -10.131 1.00 51.64 92 ALA G N 1
ATOM 3190 C CA . ALA G 1 22 ? -6.189 -3.175 -11.215 1.00 50.73 92 ALA G CA 1
ATOM 3191 C C . ALA G 1 22 ? -6.726 -3.490 -12.610 1.00 50.28 92 ALA G C 1
ATOM 3192 O O . ALA G 1 22 ? -6.580 -2.654 -13.516 1.00 50.20 92 ALA G O 1
ATOM 3194 N N . ILE G 1 23 ? -7.334 -4.671 -12.781 1.00 50.06 93 ILE G N 1
ATOM 3195 C CA . ILE G 1 23 ? -7.999 -5.050 -14.051 1.00 52.36 93 ILE G CA 1
ATOM 3196 C C . ILE G 1 23 ? -9.278 -4.211 -14.288 1.00 54.82 93 ILE G C 1
ATOM 3197 O O . ILE G 1 23 ? -9.518 -3.776 -15.393 1.00 53.84 93 ILE G O 1
ATOM 3202 N N . GLU G 1 24 ? -10.075 -3.985 -13.254 1.00 60.68 94 GLU G N 1
ATOM 3203 C CA . GLU G 1 24 ? -11.251 -3.107 -13.351 1.00 66.93 94 GLU G CA 1
ATOM 3204 C C . GLU G 1 24 ? -10.841 -1.683 -13.742 1.00 66.80 94 GLU G C 1
ATOM 3205 O O . GLU G 1 24 ? -11.405 -1.101 -14.688 1.00 67.64 94 GLU G O 1
ATOM 3211 N N . ALA G 1 25 ? -9.838 -1.151 -13.039 1.00 63.44 95 ALA G N 1
ATOM 3212 C CA . ALA G 1 25 ? -9.256 0.152 -13.372 1.00 61.72 95 ALA G CA 1
ATOM 3213 C C . ALA G 1 25 ? -8.736 0.226 -14.801 1.00 59.82 95 ALA G C 1
ATOM 3214 O O . ALA G 1 25 ? -8.894 1.247 -15.447 1.00 60.89 95 ALA G O 1
ATOM 3216 N N . LEU G 1 26 ? -8.111 -0.846 -15.295 1.00 60.80 96 LEU G N 1
ATOM 3217 C CA . LEU G 1 26 ? -7.690 -0.901 -16.707 1.00 59.37 96 LEU G CA 1
ATOM 3218 C C . LEU G 1 26 ? -8.875 -0.870 -17.672 1.00 60.27 96 LEU G C 1
ATOM 3219 O O . LEU G 1 26 ? -8.809 -0.207 -18.703 1.00 58.56 96 LEU G O 1
ATOM 3224 N N . GLU G 1 27 ? -9.962 -1.562 -17.333 1.00 63.10 97 GLU G N 1
ATOM 3225 C CA . GLU G 1 27 ? -11.148 -1.566 -18.199 1.00 64.68 97 GLU G CA 1
ATOM 3226 C C . GLU G 1 27 ? -11.725 -0.149 -18.349 1.00 64.67 97 GLU G C 1
ATOM 3227 O O . GLU G 1 27 ? -11.972 0.295 -19.461 1.00 63.92 97 GLU G O 1
ATOM 3233 N N . ASN G 1 28 ? -11.902 0.550 -17.229 1.00 66.31 98 ASN G N 1
ATOM 3234 C CA . ASN G 1 28 ? -12.437 1.920 -17.229 1.00 69.24 98 ASN G CA 1
ATOM 3235 C C . ASN G 1 28 ? -11.551 2.905 -18.021 1.00 69.28 98 ASN G C 1
ATOM 3236 O O . ASN G 1 28 ? -12.072 3.855 -18.626 1.00 71.77 98 ASN G O 1
ATOM 3241 N N . ARG G 1 29 ? -10.234 2.675 -18.035 1.00 64.18 99 ARG G N 1
ATOM 3242 C CA . ARG G 1 29 ? -9.336 3.492 -18.850 1.00 63.68 99 ARG G CA 1
ATOM 3243 C C . ARG G 1 29 ? -9.472 3.246 -20.363 1.00 62.67 99 ARG G C 1
ATOM 3244 O O . ARG G 1 29 ? -9.329 4.175 -21.146 1.00 64.24 99 ARG G O 1
ATOM 3252 N N . LEU G 1 30 ? -9.727 2.011 -20.773 1.00 62.07 100 LEU G N 1
ATOM 3253 C CA . LEU G 1 30 ? -9.967 1.717 -22.185 1.00 61.91 100 LEU G CA 1
ATOM 3254 C C . LEU G 1 30 ? -11.309 2.305 -22.640 1.00 65.53 100 LEU G C 1
ATOM 3255 O O . LEU G 1 30 ? -11.401 2.829 -23.758 1.00 64.08 100 LEU G O 1
ATOM 3260 N N . SER G 1 31 ? -12.330 2.233 -21.774 1.00 67.48 101 SER G N 1
ATOM 3261 C CA . SER G 1 31 ? -13.603 2.914 -22.024 1.00 70.72 101 SER G CA 1
ATOM 3262 C C . SER G 1 31 ? -13.366 4.386 -22.303 1.00 71.82 101 SER G C 1
ATOM 3263 O O . SER G 1 31 ? -13.594 4.837 -23.419 1.00 76.25 101 SER G O 1
ATOM 3266 N N . THR G 1 32 ? -12.859 5.106 -21.301 1.00 72.25 102 THR G N 1
ATOM 3267 C CA . THR G 1 32 ? -12.540 6.538 -21.392 1.00 72.87 102 THR G CA 1
ATOM 3268 C C . THR G 1 32 ? -11.738 6.865 -22.652 1.00 72.10 102 THR G C 1
ATOM 3269 O O . THR G 1 32 ? -11.970 7.885 -23.299 1.00 73.41 102 THR G O 1
ATOM 3273 N N . LEU G 1 33 ? -10.816 5.979 -23.001 1.00 69.34 103 LEU G N 1
ATOM 3274 C CA . LEU G 1 33 ? -10.019 6.144 -24.198 1.00 68.76 103 LEU G CA 1
ATOM 3275 C C . LEU G 1 33 ? -10.863 5.963 -25.472 1.00 69.92 103 LEU G C 1
ATOM 3276 O O . LEU G 1 33 ? -10.697 6.718 -26.428 1.00 69.31 103 LEU G O 1
ATOM 3281 N N . GLU G 1 34 ? -11.765 4.981 -25.489 1.00 71.45 104 GLU G N 1
ATOM 3282 C CA . GLU G 1 34 ? -12.646 4.783 -26.648 1.00 74.34 104 GLU G CA 1
ATOM 3283 C C . GLU G 1 34 ? -13.620 5.953 -26.837 1.00 77.26 104 GLU G C 1
ATOM 3284 O O . GLU G 1 34 ? -13.761 6.458 -27.948 1.00 80.32 104 GLU G O 1
ATOM 3290 N N . SER G 1 35 ? -14.291 6.367 -25.763 1.00 77.88 105 SER G N 1
ATOM 3291 C CA . SER G 1 35 ? -15.201 7.514 -25.803 1.00 80.63 105 SER G CA 1
ATOM 3292 C C . SER G 1 35 ? -14.564 8.762 -26.420 1.00 80.95 105 SER G C 1
ATOM 3293 O O . SER G 1 35 ? -15.183 9.432 -27.248 1.00 83.64 105 SER G O 1
ATOM 3296 N N . SER G 1 36 ? -13.326 9.051 -26.027 1.00 79.03 106 SER G N 1
ATOM 3297 C CA . SER G 1 36 ? -12.597 10.225 -26.512 1.00 80.06 106 SER G CA 1
ATOM 3298 C C . SER G 1 36 ? -12.269 10.196 -28.008 1.00 79.89 106 SER G C 1
ATOM 3299 O O . SER G 1 36 ? -11.915 11.231 -28.561 1.00 82.36 106 SER G O 1
ATOM 3302 N N . LEU G 1 37 ? -12.365 9.024 -28.644 1.00 78.97 107 LEU G N 1
ATOM 3303 C CA . LEU G 1 37 ? -12.232 8.888 -30.096 1.00 79.45 107 LEU G CA 1
ATOM 3304 C C . LEU G 1 37 ? -13.527 9.136 -30.892 1.00 82.91 107 LEU G C 1
ATOM 3305 O O . LEU G 1 37 ? -13.466 9.261 -32.116 1.00 82.58 107 LEU G O 1
ATOM 3310 N N . LYS G 1 38 ? -14.687 9.165 -30.234 1.00 87.24 108 LYS G N 1
ATOM 3311 C CA . LYS G 1 38 ? -15.955 9.492 -30.917 1.00 92.22 108 LYS G CA 1
ATOM 3312 C C . LYS G 1 38 ? -15.943 10.883 -31.569 1.00 94.54 108 LYS G C 1
ATOM 3313 O O . LYS G 1 38 ? -16.284 10.998 -32.744 1.00 94.17 108 LYS G O 1
ATOM 3315 N N . PRO G 1 39 ? -15.540 11.938 -30.821 1.00 98.41 109 PRO G N 1
ATOM 3316 C CA . PRO G 1 39 ? -15.519 13.282 -31.430 1.00 101.25 109 PRO G CA 1
ATOM 3317 C C . PRO G 1 39 ? -14.539 13.479 -32.592 1.00 101.10 109 PRO G C 1
ATOM 3318 O O . PRO G 1 39 ? -14.692 14.438 -33.342 1.00 104.48 109 PRO G O 1
ATOM 3322 N N . ILE G 1 40 ? -13.548 12.601 -32.739 1.00 99.82 110 ILE G N 1
ATOM 3323 C CA . ILE G 1 40 ? -12.642 12.654 -33.887 1.00 99.42 110 ILE G CA 1
ATOM 3324 C C . ILE G 1 40 ? -13.327 12.047 -35.122 1.00 100.88 110 ILE G C 1
ATOM 3325 O O . ILE G 1 40 ? -13.331 12.672 -36.187 1.00 102.84 110 ILE G O 1
ATOM 3330 N N . GLN G 1 41 ? -13.917 10.856 -34.968 1.00 101.55 111 GLN G N 1
ATOM 3331 C CA . GLN G 1 41 ? -14.729 10.216 -36.027 1.00 105.31 111 GLN G CA 1
ATOM 3332 C C . GLN G 1 41 ? -15.744 11.164 -36.673 1.00 110.27 111 GLN G C 1
ATOM 3333 O O . GLN G 1 41 ? -15.905 11.170 -37.896 1.00 110.72 111 GLN G O 1
ATOM 3339 N N . ASP G 1 42 ? -16.429 11.943 -35.835 1.00 114.52 112 ASP G N 1
ATOM 3340 C CA . ASP G 1 42 ? -17.421 12.924 -36.290 1.00 120.12 112 ASP G CA 1
ATOM 3341 C C . ASP G 1 42 ? -16.785 13.986 -37.200 1.00 121.75 112 ASP G C 1
ATOM 3342 O O . ASP G 1 42 ? -17.362 14.358 -38.227 1.00 124.82 112 ASP G O 1
ATOM 3347 N N . MET G 1 43 ? -15.593 14.452 -36.827 1.00 120.29 113 MET G N 1
ATOM 3348 C CA . MET G 1 43 ? -14.855 15.436 -37.625 1.00 120.10 113 MET G CA 1
ATOM 3349 C C . MET G 1 43 ? -14.246 14.839 -38.894 1.00 118.42 113 MET G C 1
ATOM 3350 O O . MET G 1 43 ? -14.033 15.555 -39.871 1.00 119.34 113 MET G O 1
ATOM 3355 N N . GLY G 1 44 ? -13.985 13.534 -38.889 1.00 118.10 114 GLY G N 1
ATOM 3356 C CA . GLY G 1 44 ? -13.542 12.818 -40.088 1.00 115.78 114 GLY G CA 1
ATOM 3357 C C . GLY G 1 44 ? -14.514 12.824 -41.256 1.00 117.79 114 GLY G C 1
ATOM 3358 O O . GLY G 1 44 ? -14.085 12.773 -42.411 1.00 119.99 114 GLY G O 1
ATOM 3359 N N . LYS G 1 45 ? -15.816 12.884 -40.967 1.00 119.98 115 LYS G N 1
ATOM 3360 C CA . LYS G 1 45 ? -16.844 13.063 -42.010 1.00 121.52 115 LYS G CA 1
ATOM 3361 C C . LYS G 1 45 ? -16.769 14.445 -42.683 1.00 120.69 115 LYS G C 1
ATOM 3362 O O . LYS G 1 45 ? -17.220 14.610 -43.818 1.00 124.19 115 LYS G O 1
ATOM 3364 N N . VAL G 1 46 ? -16.205 15.424 -41.976 1.00 116.87 116 VAL G N 1
ATOM 3365 C CA . VAL G 1 46 ? -16.010 16.786 -42.483 1.00 115.37 116 VAL G CA 1
ATOM 3366 C C . VAL G 1 46 ? -14.666 16.930 -43.233 1.00 110.21 116 VAL G C 1
ATOM 3367 O O . VAL G 1 46 ? -14.530 17.804 -44.098 1.00 109.28 116 VAL G O 1
ATOM 3371 N N . ILE G 1 47 ? -13.687 16.077 -42.911 1.00 105.52 117 ILE G N 1
ATOM 3372 C CA . ILE G 1 47 ? -12.420 15.974 -43.677 1.00 101.13 117 ILE G CA 1
ATOM 3373 C C . ILE G 1 47 ? -12.661 15.466 -45.112 1.00 99.19 117 ILE G C 1
ATOM 3374 O O . ILE G 1 47 ? -12.076 15.995 -46.056 1.00 97.82 117 ILE G O 1
ATOM 3379 N N . SER G 1 48 ? -13.511 14.450 -45.269 1.00 98.79 118 SER G N 1
ATOM 3380 C CA . SER G 1 48 ? -13.969 14.007 -46.599 1.00 98.14 118 SER G CA 1
ATOM 3381 C C . SER G 1 48 ? -14.634 15.140 -47.382 1.00 98.66 118 SER G C 1
ATOM 3382 O O . SER G 1 48 ? -14.428 15.265 -48.590 1.00 100.86 118 SER G O 1
ATOM 3385 N N . SER G 1 49 ? -15.427 15.956 -46.685 1.00 97.77 119 SER G N 1
ATOM 3386 C CA . SER G 1 49 ? -16.118 17.114 -47.283 1.00 97.51 119 SER G CA 1
ATOM 3387 C C . SER G 1 49 ? -15.133 18.162 -47.828 1.00 93.73 119 SER G C 1
ATOM 3388 O O . SER G 1 49 ? -15.345 18.712 -48.908 1.00 90.86 119 SER G O 1
ATOM 3391 N N . LEU G 1 50 ? -14.060 18.419 -47.077 1.00 91.37 120 LEU G N 1
ATOM 3392 C CA . LEU G 1 50 ? -12.974 19.297 -47.534 1.00 90.02 120 LEU G CA 1
ATOM 3393 C C . LEU G 1 50 ? -12.207 18.732 -48.743 1.00 88.54 120 LEU G C 1
ATOM 3394 O O . LEU G 1 50 ? -11.867 19.477 -49.663 1.00 88.49 120 LEU G O 1
ATOM 3399 N N . ASN G 1 51 ? -11.929 17.429 -48.740 1.00 87.61 121 ASN G N 1
ATOM 3400 C CA . ASN G 1 51 ? -11.232 16.796 -49.864 1.00 86.85 121 ASN G CA 1
ATOM 3401 C C . ASN G 1 51 ? -12.051 16.909 -51.150 1.00 88.12 121 ASN G C 1
ATOM 3402 O O . ASN G 1 51 ? -11.526 17.338 -52.178 1.00 86.54 121 ASN G O 1
ATOM 3407 N N . ARG G 1 52 ? -13.332 16.537 -51.077 1.00 90.09 122 ARG G N 1
ATOM 3408 C CA . ARG G 1 52 ? -14.261 16.671 -52.210 1.00 92.66 122 ARG G CA 1
ATOM 3409 C C . ARG G 1 52 ? -14.305 18.108 -52.709 1.00 91.01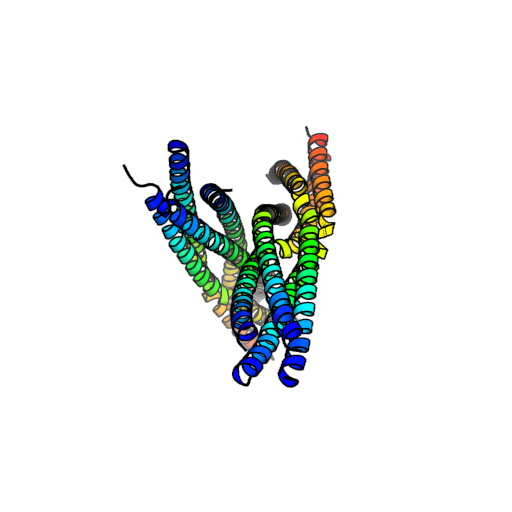 122 ARG G C 1
ATOM 3410 O O . ARG G 1 52 ? -14.234 18.346 -53.906 1.00 93.18 122 ARG G O 1
ATOM 3418 N N . SER G 1 53 ? -14.422 19.055 -51.780 1.00 89.81 123 SER G N 1
ATOM 3419 C CA . SER G 1 53 ? -14.442 20.484 -52.101 1.00 88.70 123 SER G CA 1
ATOM 3420 C C . SER G 1 53 ? -13.174 20.930 -52.856 1.00 84.90 123 SER G C 1
ATOM 3421 O O . SER G 1 53 ? -13.271 21.520 -53.936 1.00 85.14 123 SER G O 1
ATOM 3424 N N . CYS G 1 54 ? -11.998 20.624 -52.302 1.00 79.81 124 CYS G N 1
ATOM 3425 C CA . CYS G 1 54 ? -10.722 20.917 -52.982 1.00 77.64 124 CYS G CA 1
ATOM 3426 C C . CYS G 1 54 ? -10.572 20.188 -54.345 1.00 76.94 124 CYS G C 1
ATOM 3427 O O . CYS G 1 54 ? -10.067 20.763 -55.311 1.00 76.16 124 CYS G O 1
ATOM 3430 N N . ALA G 1 55 ? -11.028 18.939 -54.416 1.00 76.82 125 ALA G N 1
ATOM 3431 C CA . ALA G 1 55 ? -10.962 18.148 -55.655 1.00 76.69 125 ALA G CA 1
ATOM 3432 C C . ALA G 1 55 ? -11.927 18.670 -56.709 1.00 78.53 125 ALA G C 1
ATOM 3433 O O . ALA G 1 55 ? -11.556 18.807 -57.879 1.00 79.70 125 ALA G O 1
ATOM 3435 N N . GLU G 1 56 ? -13.157 18.958 -56.286 1.00 80.71 126 GLU G N 1
ATOM 3436 C CA . GLU G 1 56 ? -14.178 19.552 -57.152 1.00 84.17 126 GLU G CA 1
ATOM 3437 C C . GLU G 1 56 ? -13.759 20.938 -57.682 1.00 83.21 126 GLU G C 1
ATOM 3438 O O . GLU G 1 56 ? -14.066 21.276 -58.826 1.00 85.13 126 GLU G O 1
ATOM 3444 N N . MET G 1 57 ? -13.049 21.723 -56.869 1.00 80.85 127 MET G N 1
ATOM 3445 C CA . MET G 1 57 ? -12.543 23.032 -57.312 1.00 80.43 127 MET G CA 1
ATOM 3446 C C . MET G 1 57 ? -11.418 22.918 -58.343 1.00 77.86 127 MET G C 1
ATOM 3447 O O . MET G 1 57 ? -11.311 23.765 -59.230 1.00 77.52 127 MET G O 1
ATOM 3452 N N . VAL G 1 58 ? -10.586 21.885 -58.217 1.00 75.93 128 VAL G N 1
ATOM 3453 C CA . VAL G 1 58 ? -9.552 21.567 -59.218 1.00 75.26 128 VAL G CA 1
ATOM 3454 C C . VAL G 1 58 ? -10.166 21.150 -60.570 1.00 76.22 128 VAL G C 1
ATOM 3455 O O . VAL G 1 58 ? -9.693 21.593 -61.616 1.00 74.98 128 VAL G O 1
ATOM 3459 N N . ALA G 1 59 ? -11.194 20.298 -60.535 1.00 78.28 129 ALA G N 1
ATOM 3460 C CA . ALA G 1 59 ? -11.901 19.855 -61.749 1.00 80.78 129 ALA G CA 1
ATOM 3461 C C . ALA G 1 59 ? -12.548 21.025 -62.472 1.00 83.85 129 ALA G C 1
ATOM 3462 O O . ALA G 1 59 ? -12.443 21.145 -63.693 1.00 84.93 129 ALA G O 1
ATOM 3464 N N . LYS G 1 60 ? -13.196 21.894 -61.700 1.00 86.38 130 LYS G N 1
ATOM 3465 C CA . LYS G 1 60 ? -13.823 23.112 -62.222 1.00 89.25 130 LYS G CA 1
ATOM 3466 C C . LYS G 1 60 ? -12.820 24.003 -62.978 1.00 88.01 130 LYS G C 1
ATOM 3467 O O . LYS G 1 60 ? -13.157 24.582 -64.007 1.00 90.11 130 LYS G O 1
ATOM 3473 N N . TYR G 1 61 ? -11.589 24.088 -62.474 1.00 85.84 131 TYR G N 1
ATOM 3474 C CA . TYR G 1 61 ? -10.491 24.788 -63.163 1.00 85.19 131 TYR G CA 1
ATOM 3475 C C . TYR G 1 61 ? -9.964 23.993 -64.373 1.00 85.00 131 TYR G C 1
ATOM 3476 O O . TYR G 1 61 ? -9.676 24.573 -65.420 1.00 87.33 131 TYR G O 1
ATOM 3485 N N . ASP G 1 62 ? -9.819 22.678 -64.218 1.00 84.00 132 ASP G N 1
ATOM 3486 C CA . ASP G 1 62 ? -9.299 21.815 -65.288 1.00 84.16 132 ASP G CA 1
ATOM 3487 C C . ASP G 1 62 ? -10.206 21.735 -66.521 1.00 85.91 132 ASP G C 1
ATOM 3488 O O . ASP G 1 62 ? -9.719 21.471 -67.618 1.00 86.11 132 ASP G O 1
ATOM 3493 N N . LEU G 1 63 ? -11.509 21.949 -66.331 1.00 87.50 133 LEU G N 1
ATOM 3494 C CA . LEU G 1 63 ? -12.499 21.823 -67.399 1.00 91.50 133 LEU G CA 1
ATOM 3495 C C . LEU G 1 63 ? -13.026 23.197 -67.859 1.00 94.77 133 LEU G C 1
ATOM 3496 O O . LEU G 1 63 ? -14.215 23.351 -68.140 1.00 97.46 133 LEU G O 1
ATOM 3501 N N . LEU G 1 64 ? -12.134 24.185 -67.942 1.00 96.43 134 LEU G N 1
ATOM 3502 C CA . LEU G 1 64 ? -12.457 25.508 -68.489 1.00 100.15 134 LEU G CA 1
ATOM 3503 C C . LEU G 1 64 ? -11.355 25.932 -69.448 1.00 103.28 134 LEU G C 1
ATOM 3504 O O . LEU G 1 64 ? -10.183 25.605 -69.230 1.00 103.98 134 LEU G O 1
ATOM 3509 N N . GLU G 1 65 ? -11.735 26.677 -70.488 1.00 108.45 135 GLU G N 1
ATOM 3510 C CA . GLU G 1 65 ? -10.793 27.146 -71.513 1.00 110.49 135 GLU G CA 1
ATOM 3511 C C . GLU G 1 65 ? -9.830 28.179 -70.910 1.00 112.30 135 GLU G C 1
ATOM 3512 O O . GLU G 1 65 ? -10.256 29.264 -70.495 1.00 113.24 135 GLU G O 1
ATOM 3518 N N . HIS G 1 66 ? -8.540 27.830 -70.873 1.00 113.18 136 HIS G N 1
ATOM 3519 C CA . HIS G 1 66 ? -7.536 28.592 -70.113 1.00 113.13 136 HIS G CA 1
ATOM 3520 C C . HIS G 1 66 ? -7.189 29.900 -70.835 1.00 113.96 136 HIS G C 1
ATOM 3521 O O . HIS G 1 66 ? -7.907 30.896 -70.729 1.00 113.22 136 HIS G O 1
ATOM 3528 N N . GLU H 1 6 ? -16.870 -19.009 5.327 1.00 85.76 76 GLU H N 1
ATOM 3529 C CA . GLU H 1 6 ? -15.991 -19.595 4.262 1.00 82.09 76 GLU H CA 1
ATOM 3530 C C . GLU H 1 6 ? -14.509 -19.491 4.638 1.00 80.20 76 GLU H C 1
ATOM 3531 O O . GLU H 1 6 ? -14.084 -18.510 5.270 1.00 82.19 76 GLU H O 1
ATOM 3533 N N . ASP H 1 7 ? -13.731 -20.503 4.257 1.00 73.49 77 ASP H N 1
ATOM 3534 C CA . ASP H 1 7 ? -12.303 -20.505 4.545 1.00 72.34 77 ASP H CA 1
ATOM 3535 C C . ASP H 1 7 ? -11.531 -19.773 3.439 1.00 68.96 77 ASP H C 1
ATOM 3536 O O . ASP H 1 7 ? -12.106 -19.366 2.425 1.00 66.74 77 ASP H O 1
ATOM 3541 N N . THR H 1 8 ? -10.235 -19.593 3.661 1.00 66.29 78 THR H N 1
ATOM 3542 C CA . THR H 1 8 ? -9.399 -18.759 2.807 1.00 65.21 78 THR H CA 1
ATOM 3543 C C . THR H 1 8 ? -9.183 -19.370 1.426 1.00 63.16 78 THR H C 1
ATOM 3544 O O . THR H 1 8 ? -9.082 -18.650 0.426 1.00 60.98 78 THR H O 1
ATOM 3548 N N . LEU H 1 9 ? -9.113 -20.695 1.380 1.00 61.56 79 LEU H N 1
ATOM 3549 C CA . LEU H 1 9 ? -8.953 -21.406 0.131 1.00 60.45 79 LEU H CA 1
ATOM 3550 C C . LEU H 1 9 ? -10.131 -21.158 -0.786 1.00 61.20 79 LEU H C 1
ATOM 3551 O O . LEU H 1 9 ? -9.936 -20.927 -1.976 1.00 62.74 79 LEU H O 1
ATOM 3556 N N . THR H 1 10 ? -11.344 -21.188 -0.230 1.00 61.05 80 THR H N 1
ATOM 3557 C CA . THR H 1 10 ? -12.553 -20.928 -1.007 1.00 62.54 80 THR H CA 1
ATOM 3558 C C . THR H 1 10 ? -12.597 -19.497 -1.538 1.00 63.81 80 THR H C 1
ATOM 3559 O O . THR H 1 10 ? -13.008 -19.271 -2.670 1.00 66.99 80 THR H O 1
ATOM 3563 N N . MET H 1 11 ? -12.211 -18.540 -0.698 1.00 64.59 81 MET H N 1
ATOM 3564 C CA . MET H 1 11 ? -12.089 -17.145 -1.100 1.00 64.44 81 MET H CA 1
ATOM 3565 C C . MET H 1 11 ? -11.106 -17.011 -2.256 1.00 62.33 81 MET H C 1
ATOM 3566 O O . MET H 1 11 ? -11.355 -16.292 -3.209 1.00 62.36 81 MET H O 1
ATOM 3571 N N . LEU H 1 12 ? -9.990 -17.719 -2.157 1.00 60.87 82 LEU H N 1
ATOM 3572 C CA . LEU H 1 12 ? -8.969 -17.667 -3.181 1.00 60.20 82 LEU H CA 1
ATOM 3573 C C . LEU H 1 12 ? -9.466 -18.267 -4.496 1.00 59.34 82 LEU H C 1
ATOM 3574 O O . LEU H 1 12 ? -9.182 -17.725 -5.565 1.00 60.55 82 LEU H O 1
ATOM 3579 N N . VAL H 1 13 ? -10.225 -19.355 -4.411 1.00 59.36 83 VAL H N 1
ATOM 3580 C CA . VAL H 1 13 ? -10.852 -19.965 -5.585 1.00 60.97 83 VAL H CA 1
ATOM 3581 C C . VAL H 1 13 ? -11.822 -18.991 -6.246 1.00 61.97 83 VAL H C 1
ATOM 3582 O O . VAL H 1 13 ? -11.836 -18.858 -7.475 1.00 63.09 83 VAL H O 1
ATOM 3586 N N . ASN H 1 14 ? -12.634 -18.326 -5.425 1.00 63.74 84 ASN H N 1
ATOM 3587 C CA . ASN H 1 14 ? -13.605 -17.341 -5.914 1.00 62.27 84 ASN H CA 1
ATOM 3588 C C . ASN H 1 14 ? -12.915 -16.138 -6.520 1.00 60.90 84 ASN H C 1
ATOM 3589 O O . ASN H 1 14 ? -13.342 -15.658 -7.573 1.00 61.93 84 ASN H O 1
ATOM 3594 N N . ALA H 1 15 ? -11.846 -15.673 -5.869 1.00 58.32 85 ALA H N 1
ATOM 3595 C CA . ALA H 1 15 ? -11.074 -14.533 -6.358 1.00 58.84 85 ALA H CA 1
ATOM 3596 C C . ALA H 1 15 ? -10.427 -14.812 -7.723 1.00 60.00 85 ALA H C 1
ATOM 3597 O O . ALA H 1 15 ? -10.313 -13.907 -8.564 1.00 60.37 85 ALA H O 1
ATOM 3599 N N . THR H 1 16 ? -10.041 -16.070 -7.943 1.00 60.44 86 THR H N 1
ATOM 3600 C CA . THR H 1 16 ? -9.436 -16.508 -9.200 1.00 59.17 86 THR H CA 1
ATOM 3601 C C . THR H 1 16 ? -10.479 -16.656 -10.290 1.00 58.72 86 THR H C 1
ATOM 3602 O O . THR H 1 16 ? -10.219 -16.320 -11.445 1.00 58.01 86 THR H O 1
ATOM 3606 N N . SER H 1 17 ? -11.650 -17.173 -9.928 1.00 59.36 87 SER H N 1
ATOM 3607 C CA . SER H 1 17 ? -12.774 -17.277 -10.860 1.00 59.13 87 SER H CA 1
ATOM 3608 C C . SER H 1 17 ? -13.165 -15.874 -11.318 1.00 61.63 87 SER H C 1
ATOM 3609 O O . SER H 1 17 ? -13.184 -15.582 -12.503 1.00 62.65 87 SER H O 1
ATOM 3612 N N . ARG H 1 18 ? -13.445 -15.006 -10.352 1.00 62.50 88 ARG H N 1
ATOM 3613 C CA . ARG H 1 18 ? -13.695 -13.586 -10.603 1.00 63.28 88 ARG H CA 1
ATOM 3614 C C . ARG H 1 18 ? -12.697 -12.962 -11.583 1.00 60.49 88 ARG H C 1
ATOM 3615 O O . ARG H 1 18 ? -13.084 -12.238 -12.504 1.00 62.02 88 ARG H O 1
ATOM 3623 N N . GLN H 1 19 ? -11.419 -13.260 -11.395 1.00 58.13 89 GLN H N 1
ATOM 3624 C CA . GLN H 1 19 ? -10.361 -12.702 -12.239 1.00 58.90 89 GLN H CA 1
ATOM 3625 C C . GLN H 1 19 ? -10.453 -13.137 -13.709 1.00 58.48 89 GLN H C 1
ATOM 3626 O O . GLN H 1 19 ? -10.130 -12.341 -14.594 1.00 58.09 89 GLN H O 1
ATOM 3632 N N . ASN H 1 20 ? -10.875 -14.381 -13.960 1.00 57.85 90 ASN H N 1
ATOM 3633 C CA . ASN H 1 20 ? -11.163 -14.842 -15.325 1.00 57.62 90 ASN H CA 1
ATOM 3634 C C . ASN H 1 20 ? -12.152 -13.892 -15.973 1.00 56.53 90 ASN H C 1
ATOM 3635 O O . ASN H 1 20 ? -11.879 -13.342 -17.041 1.00 55.88 90 ASN H O 1
ATOM 3640 N N . ALA H 1 21 ? -13.283 -13.668 -15.309 1.00 55.57 91 ALA H N 1
ATOM 3641 C CA . ALA H 1 21 ? -14.313 -12.788 -15.875 1.00 56.62 91 ALA H CA 1
ATOM 3642 C C . ALA H 1 21 ? -13.769 -11.379 -16.123 1.00 55.98 91 ALA H C 1
ATOM 3643 O O . ALA H 1 21 ? -14.045 -10.804 -17.166 1.00 55.76 91 ALA H O 1
ATOM 3645 N N . ALA H 1 22 ? -12.959 -10.862 -15.192 1.00 55.93 92 ALA H N 1
ATOM 3646 C CA . ALA H 1 22 ? -12.422 -9.500 -15.293 1.00 56.29 92 ALA H CA 1
ATOM 3647 C C . ALA H 1 22 ? -11.494 -9.324 -16.484 1.00 57.06 92 ALA H C 1
ATOM 3648 O O . ALA H 1 22 ? -11.604 -8.333 -17.209 1.00 57.63 92 ALA H O 1
ATOM 3650 N N . ILE H 1 23 ? -10.581 -10.279 -16.677 1.00 58.18 93 ILE H N 1
ATOM 3651 C CA . ILE H 1 23 ? -9.704 -10.317 -17.860 1.00 59.15 93 ILE H CA 1
ATOM 3652 C C . ILE H 1 23 ? -10.519 -10.435 -19.166 1.00 60.23 93 ILE H C 1
ATOM 3653 O O . ILE H 1 23 ? -10.177 -9.824 -20.167 1.00 62.78 93 ILE H O 1
ATOM 3658 N N . GLU H 1 24 ? -11.591 -11.215 -19.133 1.00 61.22 94 GLU H N 1
ATOM 3659 C CA . GLU H 1 24 ? -12.490 -11.405 -20.279 1.00 63.70 94 GLU H CA 1
ATOM 3660 C C . GLU H 1 24 ? -13.203 -10.108 -20.691 1.00 63.48 94 GLU H C 1
ATOM 3661 O O . GLU H 1 24 ? -13.243 -9.760 -21.875 1.00 63.76 94 GLU H O 1
ATOM 3667 N N . ALA H 1 25 ? -13.746 -9.393 -19.707 1.00 62.17 95 ALA H N 1
ATOM 3668 C CA . ALA H 1 25 ? -14.385 -8.092 -19.935 1.00 62.21 95 ALA H CA 1
ATOM 3669 C C . ALA H 1 25 ? -13.390 -7.060 -20.454 1.00 62.45 95 ALA H C 1
ATOM 3670 O O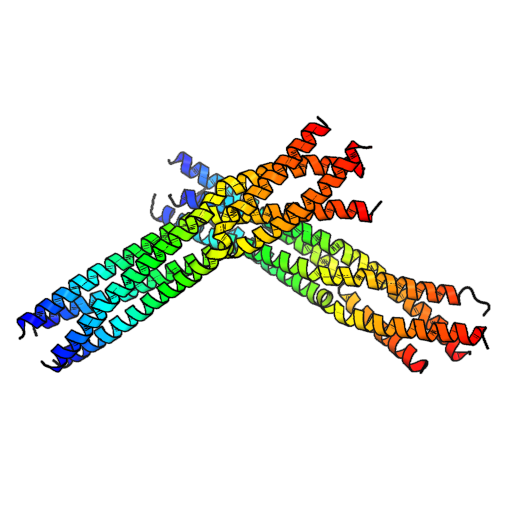 . ALA H 1 25 ? -13.755 -6.194 -21.245 1.00 64.39 95 ALA H O 1
ATOM 3672 N N . LEU H 1 26 ? -12.134 -7.160 -20.018 1.00 62.72 96 LEU H N 1
ATOM 3673 C CA . LEU H 1 26 ? -11.047 -6.317 -20.542 1.00 61.76 96 LEU H CA 1
ATOM 3674 C C . LEU H 1 26 ? -10.690 -6.630 -22.008 1.00 61.69 96 LEU H C 1
ATOM 3675 O O . LEU H 1 26 ? -10.433 -5.707 -22.771 1.00 61.07 96 LEU H O 1
ATOM 3680 N N . GLU H 1 27 ? -10.663 -7.915 -22.384 1.00 62.35 97 GLU H N 1
ATOM 3681 C CA . GLU H 1 27 ? -10.443 -8.337 -23.782 1.00 64.74 97 GLU H CA 1
ATOM 3682 C C . GLU H 1 27 ? -11.500 -7.751 -24.720 1.00 65.06 97 GLU H C 1
ATOM 3683 O O . GLU H 1 27 ? -11.181 -7.286 -25.817 1.00 63.45 97 GLU H O 1
ATOM 3689 N N . ASN H 1 28 ? -12.753 -7.779 -24.278 1.00 66.43 98 ASN H N 1
ATOM 3690 C CA . ASN H 1 28 ? -13.870 -7.268 -25.071 1.00 69.42 98 ASN H CA 1
ATOM 3691 C C . ASN H 1 28 ? -13.831 -5.743 -25.194 1.00 68.27 98 ASN H C 1
ATOM 3692 O O . ASN H 1 28 ? -14.129 -5.201 -26.261 1.00 66.70 98 ASN H O 1
ATOM 3697 N N . ARG H 1 29 ? -13.427 -5.065 -24.119 1.00 66.77 99 ARG H N 1
ATOM 3698 C CA . ARG H 1 29 ? -13.199 -3.618 -24.160 1.00 67.55 99 ARG H CA 1
ATOM 3699 C C . ARG H 1 29 ? -12.053 -3.265 -25.114 1.00 65.88 99 ARG H C 1
ATOM 3700 O O . ARG H 1 29 ? -12.133 -2.297 -25.874 1.00 64.20 99 ARG H O 1
ATOM 3708 N N . LEU H 1 30 ? -10.991 -4.065 -25.083 1.00 63.65 100 LEU H N 1
ATOM 3709 C CA . LEU H 1 30 ? -9.894 -3.869 -26.004 1.00 62.07 100 LEU H CA 1
ATOM 3710 C C . LEU H 1 30 ? -10.340 -4.093 -27.466 1.00 62.36 100 LEU H C 1
ATOM 3711 O O . LEU H 1 30 ? -10.005 -3.287 -28.333 1.00 62.40 100 LEU H O 1
ATOM 3716 N N . SER H 1 31 ? -11.103 -5.158 -27.724 1.00 62.03 101 SER H N 1
ATOM 3717 C CA . SER H 1 31 ? -11.636 -5.449 -29.070 1.00 63.58 101 SER H CA 1
ATOM 3718 C C . SER H 1 31 ? -12.359 -4.254 -29.687 1.00 65.60 101 SER H C 1
ATOM 3719 O O . SER H 1 31 ? -12.117 -3.901 -30.845 1.00 65.74 101 SER H O 1
ATOM 3722 N N . THR H 1 32 ? -13.256 -3.654 -28.904 1.00 66.36 102 THR H N 1
ATOM 3723 C CA . THR H 1 32 ? -14.048 -2.525 -29.357 1.00 68.99 102 THR H CA 1
ATOM 3724 C C . THR H 1 32 ? -13.200 -1.261 -29.544 1.00 70.42 102 THR H C 1
ATOM 3725 O O . THR H 1 32 ? -13.509 -0.452 -30.411 1.00 74.18 102 THR H O 1
ATOM 3729 N N . LEU H 1 33 ? -12.143 -1.095 -28.742 1.00 69.75 103 LEU H N 1
ATOM 3730 C CA . LEU H 1 33 ? -11.183 0.003 -28.925 1.00 68.37 103 LEU H CA 1
ATOM 3731 C C . LEU H 1 33 ? -10.426 -0.135 -30.247 1.00 68.56 103 LEU H C 1
ATOM 3732 O O . LEU H 1 33 ? -10.280 0.852 -30.978 1.00 67.92 103 LEU H O 1
ATOM 3737 N N . GLU H 1 34 ? -9.942 -1.349 -30.532 1.00 67.87 104 GLU H N 1
ATOM 3738 C CA . GLU H 1 34 ? -9.309 -1.663 -31.826 1.00 69.47 104 GLU H CA 1
ATOM 3739 C C . GLU H 1 34 ? -10.201 -1.262 -33.005 1.00 72.47 104 GLU H C 1
ATOM 3740 O O . GLU H 1 34 ? -9.782 -0.470 -33.854 1.00 72.87 104 GLU H O 1
ATOM 3746 N N . SER H 1 35 ? -11.436 -1.767 -33.023 1.00 74.89 105 SER H N 1
ATOM 3747 C CA . SER H 1 35 ? -12.395 -1.436 -34.089 1.00 78.11 105 SER H CA 1
ATOM 3748 C C . SER H 1 35 ? -12.748 0.063 -34.153 1.00 79.35 105 SER H C 1
ATOM 3749 O O . SER H 1 35 ? -12.974 0.594 -35.237 1.00 80.62 105 SER H O 1
ATOM 3752 N N . SER H 1 36 ? -12.763 0.744 -33.008 1.00 80.24 106 SER H N 1
ATOM 3753 C CA . SER H 1 36 ? -12.983 2.195 -32.983 1.00 82.33 106 SER H CA 1
ATOM 3754 C C . SER H 1 36 ? -11.791 3.002 -33.525 1.00 84.43 106 SER H C 1
ATOM 3755 O O . SER H 1 36 ? -11.926 4.200 -33.742 1.00 85.96 106 SER H O 1
ATOM 3758 N N . LEU H 1 37 ? -10.633 2.365 -33.709 1.00 88.03 107 LEU H N 1
ATOM 3759 C CA . LEU H 1 37 ? -9.493 2.987 -34.396 1.00 90.71 107 LEU H CA 1
ATOM 3760 C C . LEU H 1 37 ? -9.402 2.675 -35.910 1.00 94.69 107 LEU H C 1
ATOM 3761 O O . LEU H 1 37 ? -8.571 3.254 -36.610 1.00 95.80 107 LEU H O 1
ATOM 3766 N N . LYS H 1 38 ? -10.239 1.770 -36.416 1.00 99.54 108 LYS H N 1
ATOM 3767 C CA . LYS H 1 38 ? -10.315 1.508 -37.864 1.00 103.60 108 LYS H CA 1
ATOM 3768 C C . LYS H 1 38 ? -10.818 2.707 -38.694 1.00 106.50 108 LYS H C 1
ATOM 3769 O O . LYS H 1 38 ? -10.288 2.941 -39.782 1.00 108.04 108 LYS H O 1
ATOM 3775 N N . PRO H 1 39 ? -11.836 3.459 -38.200 1.00 108.37 109 PRO H N 1
ATOM 3776 C CA . PRO H 1 39 ? -12.271 4.659 -38.941 1.00 109.65 109 PRO H CA 1
ATOM 3777 C C . PRO H 1 39 ? -11.329 5.865 -38.840 1.00 107.38 109 PRO H C 1
ATOM 3778 O O . PRO H 1 39 ? -11.317 6.682 -39.756 1.00 110.25 109 PRO H O 1
ATOM 3782 N N . ILE H 1 40 ? -10.571 5.993 -37.751 1.00 104.91 110 ILE H N 1
ATOM 3783 C CA . ILE H 1 40 ? -9.524 7.027 -37.672 1.00 104.48 110 ILE H CA 1
ATOM 3784 C C . ILE H 1 40 ? -8.320 6.703 -38.564 1.00 105.79 110 ILE H C 1
ATOM 3785 O O . ILE H 1 40 ? -7.616 7.615 -39.014 1.00 106.88 110 ILE H O 1
ATOM 3790 N N . GLN H 1 41 ? -8.082 5.412 -38.800 1.00 105.99 111 GLN H N 1
ATOM 3791 C CA . GLN H 1 41 ? -7.101 4.973 -39.797 1.00 106.74 111 GLN H CA 1
ATOM 3792 C C . GLN H 1 41 ? -7.583 5.333 -41.210 1.00 107.27 111 GLN H C 1
ATOM 3793 O O . GLN H 1 41 ? -6.833 5.912 -41.996 1.00 103.62 111 GLN H O 1
ATOM 3799 N N . ASP H 1 42 ? -8.844 5.000 -41.504 1.00 109.64 112 ASP H N 1
ATOM 3800 C CA . ASP H 1 42 ? -9.501 5.355 -42.778 1.00 113.07 112 ASP H CA 1
ATOM 3801 C C . ASP H 1 42 ? -9.604 6.878 -43.015 1.00 114.26 112 ASP H C 1
ATOM 3802 O O . ASP H 1 42 ? -9.727 7.314 -44.161 1.00 116.05 112 ASP H O 1
ATOM 3807 N N . MET H 1 43 ? -9.574 7.667 -41.936 1.00 114.53 113 MET H N 1
ATOM 3808 C CA . MET H 1 43 ? -9.478 9.140 -42.012 1.00 116.62 113 MET H CA 1
ATOM 3809 C C . MET H 1 43 ? -8.081 9.638 -42.419 1.00 115.51 113 MET H C 1
ATOM 3810 O O . MET H 1 43 ? -7.969 10.597 -43.191 1.00 116.70 113 MET H O 1
ATOM 3815 N N . GLY H 1 44 ? -7.030 9.000 -41.904 1.00 113.60 114 GLY H N 1
ATOM 3816 C CA . GLY H 1 44 ? -5.646 9.351 -42.258 1.00 111.43 114 GLY H CA 1
ATOM 3817 C C . GLY H 1 44 ? -5.237 9.137 -43.713 1.00 109.65 114 GLY H C 1
ATOM 3818 O O . GLY H 1 44 ? -4.203 9.652 -44.143 1.00 110.80 114 GLY H O 1
ATOM 3819 N N . LYS H 1 45 ? -6.020 8.356 -44.459 1.00 106.00 115 LYS H N 1
ATOM 3820 C CA . LYS H 1 45 ? -5.872 8.243 -45.915 1.00 106.48 115 LYS H CA 1
ATOM 3821 C C . LYS H 1 45 ? -6.508 9.440 -46.642 1.00 105.13 115 LYS H C 1
ATOM 3822 O O . LYS H 1 45 ? -6.045 9.830 -47.717 1.00 106.03 115 LYS H O 1
ATOM 3828 N N . VAL H 1 46 ? -7.569 10.005 -46.059 1.00 102.56 116 VAL H N 1
ATOM 3829 C CA . VAL H 1 46 ? -8.255 11.174 -46.624 1.00 100.18 116 VAL H CA 1
ATOM 3830 C C . VAL H 1 46 ? -7.413 12.447 -46.451 1.00 97.23 116 VAL H C 1
ATOM 3831 O O . VAL H 1 46 ? -7.354 13.257 -47.378 1.00 97.94 116 VAL H O 1
ATOM 3835 N N . ILE H 1 47 ? -6.768 12.632 -45.294 1.00 93.76 117 ILE H N 1
ATOM 3836 C CA . ILE H 1 47 ? -5.874 13.799 -45.099 1.00 93.90 117 ILE H CA 1
ATOM 3837 C C . ILE H 1 47 ? -4.766 13.869 -46.158 1.00 93.09 117 ILE H C 1
ATOM 3838 O O . ILE H 1 47 ? -4.452 14.955 -46.649 1.00 94.31 117 ILE H O 1
ATOM 3843 N N . SER H 1 48 ? -4.192 12.718 -46.508 1.00 91.70 118 SER H N 1
ATOM 3844 C CA . SER H 1 48 ? -3.141 12.651 -47.526 1.00 90.73 118 SER H CA 1
ATOM 3845 C C . SER H 1 48 ? -3.640 13.239 -48.836 1.00 87.97 118 SER H C 1
ATOM 3846 O O . SER H 1 48 ? -3.015 14.142 -49.376 1.00 87.77 118 SER H O 1
ATOM 3849 N N . SER H 1 49 ? -4.780 12.746 -49.316 1.00 87.07 119 SER H N 1
ATOM 3850 C CA . SER H 1 49 ? -5.393 13.250 -50.560 1.00 88.56 119 SER H CA 1
ATOM 3851 C C . SER H 1 49 ? -5.859 14.707 -50.452 1.00 86.86 119 SER H C 1
ATOM 3852 O O . SER H 1 49 ? -5.869 15.432 -51.444 1.00 87.72 119 SER H O 1
ATOM 3855 N N . LEU H 1 50 ? -6.250 15.119 -49.251 1.00 84.88 120 LEU H N 1
ATOM 3856 C CA . LEU H 1 50 ? -6.580 16.511 -48.973 1.00 83.81 120 LEU H CA 1
ATOM 3857 C C . LEU H 1 50 ? -5.343 17.393 -49.092 1.00 82.24 120 LEU H C 1
ATOM 3858 O O . LEU H 1 50 ? -5.414 18.478 -49.656 1.00 81.81 120 LEU H O 1
ATOM 3863 N N . ASN H 1 51 ? -4.212 16.928 -48.573 1.00 81.23 121 ASN H N 1
ATOM 3864 C CA . ASN H 1 51 ? -2.942 17.635 -48.765 1.00 82.89 121 ASN H CA 1
ATOM 3865 C C . ASN H 1 51 ? -2.560 17.741 -50.260 1.00 83.48 121 ASN H C 1
ATOM 3866 O O . ASN H 1 51 ? -2.039 18.772 -50.698 1.00 83.78 121 ASN H O 1
ATOM 3871 N N . ARG H 1 52 ? -2.824 16.681 -51.025 1.00 83.48 122 ARG H N 1
ATOM 3872 C CA . ARG H 1 52 ? -2.599 16.687 -52.471 1.00 85.48 122 ARG H CA 1
ATOM 3873 C C . ARG H 1 52 ? -3.571 17.611 -53.207 1.00 84.31 122 ARG H C 1
ATOM 3874 O O . ARG H 1 52 ? -3.140 18.441 -54.019 1.00 85.11 122 ARG H O 1
ATOM 3882 N N . SER H 1 53 ? -4.865 17.478 -52.917 1.00 82.20 123 SER H N 1
ATOM 3883 C CA . SER H 1 53 ? -5.894 18.267 -53.609 1.00 84.04 123 SER H CA 1
ATOM 3884 C C . SER H 1 53 ? -5.899 19.757 -53.214 1.00 82.98 123 SER H C 1
ATOM 3885 O O . SER H 1 53 ? -6.161 20.613 -54.056 1.00 82.80 123 SER H O 1
ATOM 3888 N N . CYS H 1 54 ? -5.608 20.056 -51.948 1.00 81.90 124 CYS H N 1
ATOM 3889 C CA . CYS H 1 54 ? -5.546 21.439 -51.465 1.00 82.29 124 CYS H CA 1
ATOM 3890 C C . CYS H 1 54 ? -4.316 22.157 -52.019 1.00 82.14 124 CYS H C 1
ATOM 3891 O O . CYS H 1 54 ? -4.406 23.320 -52.415 1.00 82.30 124 CYS H O 1
ATOM 3894 N N . ALA H 1 55 ? -3.178 21.459 -52.057 1.00 81.14 125 ALA H N 1
ATOM 3895 C CA . ALA H 1 55 ? -1.957 21.991 -52.676 1.00 81.32 125 ALA H CA 1
ATOM 3896 C C . ALA H 1 55 ? -2.089 22.143 -54.194 1.00 81.22 125 ALA H C 1
ATOM 3897 O O . ALA H 1 55 ? -1.549 23.094 -54.757 1.00 83.37 125 ALA H O 1
ATOM 3899 N N . GLU H 1 56 ? -2.785 21.211 -54.851 1.00 80.22 126 GLU H N 1
ATOM 3900 C CA . GLU H 1 56 ? -3.048 21.301 -56.303 1.00 80.74 126 GLU H CA 1
ATOM 3901 C C . GLU H 1 56 ? -3.962 22.487 -56.609 1.00 81.13 126 GLU H C 1
ATOM 3902 O O . GLU H 1 56 ? -3.693 23.271 -57.524 1.00 80.50 126 GLU H O 1
ATOM 3908 N N . MET H 1 57 ? -5.038 22.609 -55.836 1.00 81.02 127 MET H N 1
ATOM 3909 C CA . MET H 1 57 ? -5.943 23.755 -55.932 1.00 83.25 127 MET H CA 1
ATOM 3910 C C . MET H 1 57 ? -5.181 25.081 -55.808 1.00 84.70 127 MET H C 1
ATOM 3911 O O . MET H 1 57 ? -5.281 25.941 -56.684 1.00 85.95 127 MET H O 1
ATOM 3916 N N . VAL H 1 58 ? -4.412 25.222 -54.727 1.00 85.24 128 VAL H N 1
ATOM 3917 C CA . VAL H 1 58 ? -3.614 26.436 -54.453 1.00 86.77 128 VAL H CA 1
ATOM 3918 C C . VAL H 1 58 ? -2.703 26.807 -55.628 1.00 87.06 128 VAL H C 1
ATOM 3919 O O . VAL H 1 58 ? -2.722 27.950 -56.088 1.00 87.63 128 VAL H O 1
ATOM 3923 N N . ALA H 1 59 ? -1.931 25.830 -56.104 1.00 86.33 129 ALA H N 1
ATOM 3924 C CA . ALA H 1 59 ? -1.001 26.024 -57.231 1.00 87.00 129 ALA H CA 1
ATOM 3925 C C . ALA H 1 59 ? -1.693 26.462 -58.521 1.00 86.85 129 ALA H C 1
ATOM 3926 O O . ALA H 1 59 ? -1.149 27.285 -59.258 1.00 89.43 129 ALA H O 1
ATOM 3928 N N . LYS H 1 60 ? -2.874 25.902 -58.794 1.00 85.51 130 LYS H N 1
ATOM 3929 C CA . LYS H 1 60 ? -3.637 26.223 -60.012 1.00 85.60 130 LYS H CA 1
ATOM 3930 C C . LYS H 1 60 ? -4.399 27.542 -59.881 1.00 87.29 130 LYS H C 1
ATOM 3931 O O . LYS H 1 60 ? -4.432 28.328 -60.835 1.00 88.10 130 LYS H O 1
ATOM 3937 N N . TYR H 1 61 ? -4.991 27.792 -58.710 1.00 87.92 131 TYR H N 1
ATOM 3938 C CA . TYR H 1 61 ? -5.670 29.076 -58.452 1.00 90.37 131 TYR H CA 1
ATOM 3939 C C . TYR H 1 61 ? -4.722 30.256 -58.137 1.00 94.12 131 TYR H C 1
ATOM 3940 O O . TYR H 1 61 ? -5.158 31.406 -58.190 1.00 96.36 131 TYR H O 1
ATOM 3949 N N . ASP H 1 62 ? -3.452 29.989 -57.812 1.00 96.44 132 ASP H N 1
ATOM 3950 C CA . ASP H 1 62 ? -2.443 31.060 -57.704 1.00 100.29 132 ASP H CA 1
ATOM 3951 C C . ASP H 1 62 ? -2.117 31.660 -59.083 1.00 102.72 132 ASP H C 1
ATOM 3952 O O . ASP H 1 62 ? -1.821 32.855 -59.189 1.00 104.15 132 ASP H O 1
ATOM 3957 N N . LEU H 1 63 ? -2.170 30.829 -60.126 1.00 103.66 133 LEU H N 1
ATOM 3958 C CA . LEU H 1 63 ? -1.978 31.290 -61.510 1.00 105.67 133 LEU H CA 1
ATOM 3959 C C . LEU H 1 63 ? -3.138 32.177 -61.986 1.00 108.26 133 LEU H C 1
ATOM 3960 O O . LEU H 1 63 ? -2.932 33.119 -62.760 1.00 110.30 133 LEU H O 1
ATOM 3965 N N . LEU H 1 64 ? -4.346 31.859 -61.520 1.00 109.45 134 LEU H N 1
ATOM 3966 C CA . LEU H 1 64 ? -5.558 32.630 -61.828 1.00 112.08 134 LEU H CA 1
ATOM 3967 C C . LEU H 1 64 ? -5.534 34.040 -61.213 1.00 115.77 134 LEU H C 1
ATOM 3968 O O . LEU H 1 64 ? -5.987 35.002 -61.843 1.00 116.75 134 LEU H O 1
ATOM 3973 N N . GLU H 1 65 ? -5.015 34.152 -59.989 1.00 118.11 135 GLU H N 1
ATOM 3974 C CA . GLU H 1 65 ? -4.815 35.453 -59.339 1.00 123.03 135 GLU H CA 1
ATOM 3975 C C . GLU H 1 65 ? -3.717 36.254 -60.051 1.00 126.47 135 GLU H C 1
ATOM 3976 O O . GLU H 1 65 ? -3.943 37.397 -60.462 1.00 129.78 135 GLU H O 1
ATOM 3978 N N . HIS H 1 66 ? -2.547 35.633 -60.218 1.00 126.65 136 HIS H N 1
ATOM 3979 C CA . HIS H 1 66 ? -1.392 36.272 -60.872 1.00 128.48 136 HIS H CA 1
ATOM 3980 C C . HIS H 1 66 ? -1.579 36.597 -62.368 1.00 129.19 136 HIS H C 1
ATOM 3981 O O . HIS H 1 66 ? -0.805 37.387 -62.911 1.00 132.44 136 HIS H O 1
ATOM 3983 N N . HIS H 1 67 ? -2.572 35.987 -63.029 1.00 128.36 137 HIS H N 1
ATOM 3984 C CA . HIS H 1 67 ? -2.918 36.308 -64.429 1.00 127.77 137 HIS H CA 1
ATOM 3985 C C . HIS H 1 67 ? -4.078 37.308 -64.520 1.00 129.37 137 HIS H C 1
ATOM 3986 O O . HIS H 1 67 ? -3.897 38.428 -65.005 1.00 132.46 137 HIS H O 1
ATOM 3988 N N . HIS H 1 68 ? -5.260 36.902 -64.055 1.00 129.09 138 HIS H N 1
ATOM 3989 C CA . HIS H 1 68 ? -6.455 37.754 -64.088 1.00 130.99 138 HIS H CA 1
ATOM 3990 C C . HIS H 1 68 ? -6.414 38.790 -62.972 1.00 133.10 138 HIS H C 1
ATOM 3991 O O . HIS H 1 68 ? -6.388 39.990 -63.234 1.00 135.25 138 HIS H O 1
#

Organism: Reston ebolavirus (strain Reston-89) (NCBI:txid386032)

Solvent-accessible surface area: 27864 Å² total; per-residue (Å²): 128,85,48,12,62,94,11,2,64,94,5,44,76,4,7,68,135,0,58,60,18,6,100,33,3,58,104,80,1,58,73,0,44,62,26,0,124,57,1,50,82,4,7,164,43,1,55,19,2,59,167,15,1,51,73,1,26,62,50,1,38,108,12,2,73,84,75,90,134,171,115,156,153,10,33,79,24,3,71,110,1,21,85,12,9,56,183,6,13,60,25,0,88,50,2,44,97,66,3,27,89,8,24,73,36,0,137,80,2,53,83,34,20,136,41,0,33,44,8,34,138,35,0,46,106,11,15,60,57,9,54,142,59,66,167,105,172,155,9,76,93,14,11,80,106,3,45,67,2,12,65,142,0,64,66,11,5,104,39,4,50,97,67,1,48,58,0,41,63,7,0,117,46,0,65,96,6,16,171,39,2,55,33,1,56,161,15,2,55,80,0,26,67,48,0,27,92,8,10,46,125,83,54,125,104,92,71,56,4,64,83,33,2,60,93,2,20,76,8,8,56,150,7,32,62,25,0,98,50,4,37,90,77,4,39,97,11,19,74,40,0,96,72,1,26,54,23,14,60,46,0,38,66,10,29,51,33,1,48,96,10,16,49,104,31,56,127,37,112,92,86,124,101,164,153,156,41,97,70,31,13,54,89,0,18,83,5,9,58,151,9,23,62,28,0,102,50,2,27,84,79,3,39,98,16,50,80,40,8,66,83,10,54,82,6,23,72,45,0,54,71,7,30,65,47,0,47,125,10,21,64,77,76,122,208,123,93,7,22,74,58,4,40,59,4,6,64,152,2,73,62,19,6,102,34,5,55,89,103,1,54,62,0,49,75,30,1,126,71,2,55,85,6,16,155,44,1,36,23,0,46,150,12,0,50,84,0,25,60,53,2,45,75,35,15,119,112,98,77,77,135,125,143,162,159,39,58,68,15,0,63,101,3,26,79,19,16,63,183,6,24,61,21,1,48,54,3,23,97,82,4,27,97,9,43,74,36,2,51,75,5,71,101,49,10,70,61,2,26,56,9,32,155,35,0,46,125,8,11,42,101,44,59,143,93,169,181,126,78,12,18,61,81,4,45,72,11,8,67,42,6,70,58,4,7,103,36,3,53,72,33,1,48,39,0,44,51,14,8,133,49,6,63,93,10,12,154,35,5,48,28,0,62,152,13,0,54,77,0,33,61,52,2,71,111,26,53,89,92,85

B-factor: mean 79.63, std 20.36, range [46.34, 154.52]

Sequence (530 aa):
LKKVEDTLTMLVNATSRQNAAIEALENRLSTLESSLKPIQDMGKVISSLNRSCAEMVAKYDLLEHHHHHHLKKVEDTLTMLVNATSRQNAAIEALENRLSTLESSLKPIQDMGKVISSLNRSCAEMVAKYDLLEHLKKVEDTLTMLVNATSRQNAAIEALENRLSTLESSLKPIQDMGKVISSLNRSCAEMVAKYDLLEHHHHHMLKKVEDTLTMLVNATSRQNAAIEALENRLSTLESSLKPIQDMGKVISSLNRSCAEMVAKYDLLEHHHMLKKVEDTLTMLVNATSRQNAAIEALENRLSTLESSLKPIQDMGKVISSLNRSCAEMVAKYDVEDTLTMLVNATSRQNAAIEALENRLSTLESSLKPIQDMGKVISSLNRSCAEMVAKYDLLEHHHHHHMLKKVEDTLTMLVNATSRQNAAIEALENRLSTLESSLKPIQDMGKVISSLNRSCAEMVAKYDLLEHEDTLTMLVNATSRQNAAIEALENRLSTLESSLKPIQDMGKVISSLNRSCAEMVAKYDLLEHHH

InterPro domains:
  IPR002953 Filoviridae VP35 protein [PF02097] (11-329)
  IPR002953 Filoviridae VP35 protein [PIRSF018326] (1-329)
  IPR002953 Filoviridae VP35 protein [PR01240] (9-34)
  IPR002953 Filoviridae VP35 protein [PR01240] (113-142)
  IPR002953 Filoviridae VP35 protein [PR01240] (148-177)
  IPR002953 Filoviridae VP35 protein [PR01240] (194-213)
  IPR002953 Filoviridae VP35 protein [PR01240] (216-235)
  IPR002953 Filoviridae VP35 protein [PR01240] (258-287)
  IPR002953 Filoviridae VP35 protein [PR01240] (292-308)
  IPR002953 Filoviridae VP35 protein [PR01240] (309-329)
  IPR031163 Filoviruses VP35 interferon inhibitory domain [PS51735] (204-329)
  IPR031163 Filoviruses VP35 interferon inhibitory domain [cd21030] (205-329)
  IPR043060 Filoviruses VP35 interferon inhibitory domain, helical subdomain [G3DSA:1.10.8.950] (201-277)
  IPR043061 Filoviruses VP35 interferon inhibitory domain, beta-sheet subdomain [G3DSA:2.10.10.70] (278-329)

Radius of gyration: 34.29 Å; Cα contacts (8 Å, |Δi|>4): 421; chains: 8; bounding box: 51×75×121 Å

Secondary structure (DSSP, 8-state):
-HHHHHHHHHHHHHHHHHHHHHHHHHHHHHHHHHHHHHHHHHHHHHHHHHHHHHHHHHHHHHHHHHHH--/-HHHHHHHHHHHHHHHHHHHHHHHHHHHHHHHHHHHTTTTTTHHHHHHHHHHHHHHHHHHHHH--/-HHHHHHHHHHHHHHHHHHHHHHHHHHHHHHHHHHHHHHHTHHHHHHHHHHHHHHHHHHHHHHHHHHH-/-HHHHHHHHHHHHHHHHHHHHHHHHHHHHHHHHHHTTHHHHHHHHHHHHHHHHHHHHHHHHHHHHHH-/-HHHHHHHHHHHHHHHHHHHHHHHHHHHHHHHHHHHHHHHHTHHHHHHHHHHHHHHHHHHH-/---HHHHHHHHHHHHHHHHHHHHHHHHHHHHHHHHHHTTHHHHHHHHHHHHHHHHHHHHHHHHHHH-/--HHHHHHHHHHHHHHHHHHHHHHHHHHHHHHHHHTTHHHHHHHHHHHHHHHHHHHHHHHHHTS--/--HHHHHHHHHHHHHHHHHHHHHHHHHHHHHTHHHHHHHHHHHHHHHHHHHHHHHHHHHHHH-

Foldseek 3Di:
DVVVVVVVVVVVVVVVVVVVVVVVVVVVVVVVVVVCVVVVCVVVVVVVCVVVVVVVVVVVVVVVVVVVVD/DVVVVVVVVVVVVVVVVVVVVVVVVVVVVVVVVVVCVVVPPCVVVVVVVVVVVVVVVVVVVVVPD/DVVVVVVVVVVVVVVVVVVVVVVVVVVVVVVVVVVCVVVVVCVVVVVVCVVVVVVCCVVVVVVVVVVVD/DVVVVVVVVVVVVVVVVVVVVVVVVVVVVVVVVVVVCVVVVVVVVVVVVVVVVVVVVVVVVVVVVVPD/DVVVVVVVVVVVVVVVVVVVVVVVVVVVVVVVVVVVCPVVVCVVVVVVVVVVVVVVVVVVVD/DDDVVVVVVVVVVVVVVVVVVVVVVVVVVVVVCPVVVPCVVVVVVCVVVVVVCVVVVVVVVVVVVPD/DDPVVVVVVVVVVVVVVVVVVVVVVVVVVVVVVVVVCPVVVVCVVVVVVVVCVVVVVVVVVVPDDD/DDPVVVVVVVVVVVVVVVVVVVVVVVVVVVVCPVVVVVVVVVVVVVVVVVVCCVVVVVVVVPD